Protein AF-A0A957FPL7-F1 (afdb_monomer)

Secondary structure (DSSP, 8-state):
-----PPPEEEEEEES-SHHHHHHHHHHHHS-PPPPEEEEE-SS--HHHHHHHHHHHTS---HHHHHGGG-GGGGEEEEEGGGSS-HHHHTSTTTTT--SSSPPPEEEEEEEESS-GGGSHHHHT-EEEEEEESS--EE---HHHHHHHHHHHHSS-HHHHHHHHHHHHHHHHHHH--TT--S-SHHHHHHHHHHHHHHHTSS-TT-TTSPEE-TTS-EE-HHHHHHHHHHHHHHHHHHHHHHHHTT-HHHHHHHHHHHHHHHHHH--EEEE--SEESSS--S-EEEEEGGGTEEEEEPPPEESEEEEEEEEE-TTS-EEEEEEESGGGPEEPHHHHHHHHHHH-HHHHHHHHHT---EEETTTTEEEEE---S-BHHHHHHH-GGG--HHHHHHHHHHHHHHHHTTEEE----GGGEEEETTTTEEEE--GGGEEEPPGGG-SHHHHHHHHHHGGGGGGGG--HHHHHHHHHHHHHHHH-HHHHHHHHHHHHHHHHHH-

pLDDT: mean 85.8, std 11.13, range [28.89, 97.56]

Mean predicted aligned error: 7.13 Å

Structure (mmCIF, N/CA/C/O backbone):
data_AF-A0A957FPL7-F1
#
_entry.id   AF-A0A957FPL7-F1
#
loop_
_atom_site.group_PDB
_atom_site.id
_atom_site.type_symbol
_atom_site.label_atom_id
_atom_site.label_alt_id
_atom_site.label_comp_id
_atom_site.label_asym_id
_atom_site.label_entity_id
_atom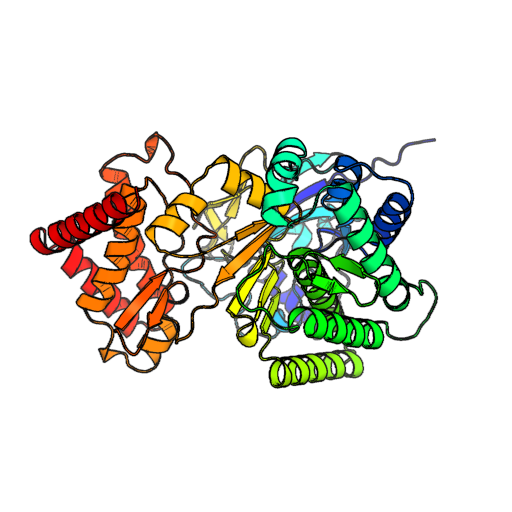_site.label_seq_id
_atom_site.pdbx_PDB_ins_code
_atom_site.Cartn_x
_atom_site.Cartn_y
_atom_site.Cartn_z
_atom_site.occupancy
_atom_site.B_iso_or_equiv
_atom_site.auth_seq_id
_atom_site.auth_comp_id
_atom_site.auth_asym_id
_atom_site.auth_atom_id
_atom_site.pdbx_PDB_model_num
ATOM 1 N N . MET A 1 1 ? 39.848 12.085 -16.206 1.00 37.34 1 MET A N 1
ATOM 2 C CA . MET A 1 1 ? 38.378 11.979 -16.293 1.00 37.34 1 MET A CA 1
ATOM 3 C C . MET A 1 1 ? 37.803 12.697 -15.090 1.00 37.34 1 MET A C 1
ATOM 5 O O . MET A 1 1 ? 37.894 12.191 -13.982 1.00 37.34 1 MET A O 1
ATOM 9 N N . THR A 1 2 ? 37.346 13.928 -15.290 1.00 28.89 2 THR A N 1
ATOM 10 C CA . THR A 1 2 ? 36.642 14.722 -14.283 1.00 28.89 2 THR A CA 1
ATOM 11 C C . THR A 1 2 ? 35.302 14.053 -14.007 1.00 28.89 2 THR A C 1
ATOM 13 O O . THR A 1 2 ? 34.451 13.980 -14.888 1.00 28.89 2 THR A O 1
ATOM 16 N N . THR A 1 3 ? 35.131 13.511 -12.804 1.00 35.00 3 THR A N 1
ATOM 17 C CA . THR A 1 3 ? 33.829 13.072 -12.307 1.00 35.00 3 THR A CA 1
ATOM 18 C C . THR A 1 3 ? 32.932 14.302 -12.256 1.00 35.00 3 THR A C 1
ATOM 20 O O . THR A 1 3 ? 33.097 15.159 -11.389 1.00 35.00 3 THR A O 1
ATOM 23 N N . THR A 1 4 ? 32.015 14.437 -13.211 1.00 43.34 4 THR A N 1
ATOM 24 C CA . THR A 1 4 ? 30.835 15.273 -13.019 1.00 43.34 4 THR A CA 1
ATOM 25 C C . THR A 1 4 ? 30.193 14.790 -11.723 1.00 43.34 4 THR A C 1
ATOM 27 O O . THR A 1 4 ? 29.771 13.638 -11.635 1.00 43.34 4 THR A O 1
ATOM 30 N N . ASN A 1 5 ? 30.226 15.619 -10.677 1.00 52.97 5 ASN A N 1
ATOM 31 C CA . ASN A 1 5 ? 29.555 15.314 -9.419 1.00 52.97 5 ASN A CA 1
ATOM 32 C C . ASN A 1 5 ? 28.071 15.158 -9.746 1.00 52.97 5 ASN A C 1
ATOM 34 O O . ASN A 1 5 ? 27.379 16.154 -9.948 1.00 52.97 5 ASN A O 1
ATOM 38 N N . ALA A 1 6 ? 27.607 13.916 -9.882 1.00 67.88 6 ALA A N 1
ATOM 39 C CA . ALA A 1 6 ? 26.196 13.637 -10.069 1.00 67.88 6 ALA A CA 1
ATOM 40 C C . ALA A 1 6 ? 25.432 14.300 -8.918 1.00 67.88 6 ALA A C 1
ATOM 42 O O . ALA A 1 6 ? 25.853 14.186 -7.761 1.00 67.88 6 ALA A O 1
ATOM 43 N N . SER A 1 7 ? 24.344 15.009 -9.234 1.00 82.69 7 SER A N 1
ATOM 44 C CA . SER A 1 7 ? 23.484 15.621 -8.220 1.00 82.69 7 SER A CA 1
ATOM 45 C C . SER A 1 7 ? 23.134 14.583 -7.151 1.00 82.69 7 SER A C 1
ATOM 47 O O . SER A 1 7 ? 22.846 13.433 -7.501 1.00 82.69 7 SER A O 1
ATOM 49 N N . PRO A 1 8 ? 23.172 14.931 -5.857 1.00 92.50 8 PRO A N 1
ATOM 50 C CA . PRO A 1 8 ? 22.915 13.957 -4.810 1.00 92.50 8 PRO A CA 1
ATOM 51 C C . PRO A 1 8 ? 21.442 13.531 -4.805 1.00 92.50 8 PRO A C 1
ATOM 53 O O . PRO A 1 8 ? 20.557 14.306 -5.171 1.00 92.50 8 PRO A O 1
ATOM 56 N N . PHE A 1 9 ? 21.171 12.316 -4.328 1.00 94.50 9 PHE A N 1
ATOM 57 C CA . PHE A 1 9 ? 19.812 11.917 -3.968 1.00 94.50 9 PHE A CA 1
ATOM 58 C C . PHE A 1 9 ? 19.376 12.623 -2.685 1.00 94.50 9 PHE A C 1
ATOM 60 O O . PHE A 1 9 ? 20.153 12.758 -1.731 1.00 94.50 9 PHE A O 1
ATOM 67 N N . GLN A 1 10 ? 18.120 13.053 -2.663 1.00 94.00 10 GLN A N 1
ATOM 68 C CA . GLN A 1 10 ? 17.546 13.864 -1.600 1.00 94.00 10 GLN A CA 1
ATOM 69 C C . GLN A 1 10 ? 16.156 13.365 -1.218 1.00 94.00 10 GLN A C 1
ATOM 71 O O . GLN A 1 10 ? 15.392 12.918 -2.070 1.00 94.00 10 GLN A O 1
ATOM 76 N N . VAL A 1 11 ? 15.813 13.484 0.063 1.00 92.94 11 VAL A N 1
ATOM 77 C CA . VAL A 1 11 ? 14.431 13.374 0.532 1.00 92.94 11 VAL A CA 1
ATOM 78 C C . VAL A 1 11 ? 13.775 14.739 0.374 1.00 92.94 11 VAL A C 1
ATOM 80 O O . VAL A 1 11 ? 14.223 15.719 0.975 1.00 92.94 11 VAL A O 1
ATOM 83 N N . LEU A 1 12 ? 12.732 14.793 -0.445 1.00 91.69 12 LEU A N 1
ATOM 84 C CA . LEU A 1 12 ? 12.039 16.006 -0.856 1.00 91.69 12 LEU A CA 1
ATOM 85 C C . LEU A 1 12 ? 10.629 16.024 -0.267 1.00 91.69 12 LEU A C 1
ATOM 87 O O . LEU A 1 12 ? 9.932 15.008 -0.286 1.00 91.69 12 LEU A O 1
ATOM 91 N N . ALA A 1 13 ? 10.204 17.194 0.200 1.00 90.06 13 ALA A N 1
ATOM 92 C CA . ALA A 1 13 ? 8.829 17.483 0.583 1.00 90.06 13 ALA A CA 1
ATOM 93 C C . ALA A 1 13 ? 8.363 18.761 -0.132 1.00 90.06 13 ALA A C 1
ATOM 95 O O . ALA A 1 13 ? 8.971 19.818 0.041 1.00 90.06 13 ALA A O 1
ATOM 96 N N . MET A 1 14 ? 7.310 18.665 -0.948 1.00 89.31 14 MET A N 1
ATOM 97 C CA . MET A 1 14 ? 6.801 19.763 -1.783 1.00 89.31 14 MET A CA 1
ATOM 98 C C . MET A 1 14 ? 5.316 20.006 -1.483 1.00 89.31 14 MET A C 1
ATOM 100 O O . MET A 1 14 ? 4.508 19.104 -1.724 1.00 89.31 14 MET A O 1
ATOM 104 N N . PRO A 1 15 ? 4.925 21.179 -0.957 1.00 88.06 15 PRO A N 1
ATOM 105 C CA . PRO A 1 15 ? 3.523 21.495 -0.695 1.00 88.06 15 PRO A CA 1
ATOM 106 C C . PRO A 1 15 ? 2.775 21.667 -2.019 1.00 88.06 15 PRO A C 1
ATOM 108 O O . PRO A 1 15 ? 3.131 22.511 -2.839 1.00 88.06 15 PRO A O 1
ATOM 111 N N . LEU A 1 16 ? 1.738 20.854 -2.228 1.00 87.19 16 LEU A N 1
ATOM 112 C CA . LEU A 1 16 ? 0.946 20.840 -3.464 1.00 87.19 16 LEU A CA 1
ATOM 113 C C . LEU A 1 16 ? -0.260 21.788 -3.403 1.00 87.19 16 LEU A C 1
ATOM 115 O O . LEU A 1 16 ? -0.902 22.038 -4.414 1.00 87.19 16 LEU A O 1
ATOM 119 N N . ASN A 1 17 ? -0.561 22.312 -2.217 1.00 85.00 17 ASN A N 1
ATOM 120 C CA 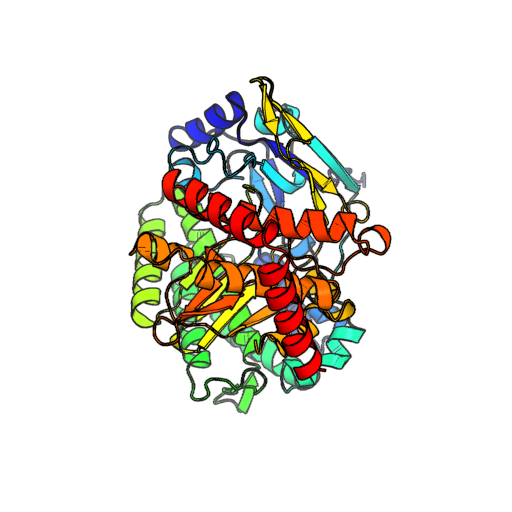. ASN A 1 17 ? -1.699 23.182 -1.922 1.00 85.00 17 ASN A CA 1
ATOM 121 C C . ASN A 1 17 ? -1.352 24.683 -1.927 1.00 85.00 17 ASN A C 1
ATOM 123 O O . ASN A 1 17 ? -2.181 25.506 -1.534 1.00 85.00 17 ASN A O 1
ATOM 127 N N . ARG A 1 18 ? -0.126 25.065 -2.313 1.00 87.12 18 ARG A N 1
ATOM 128 C CA . ARG A 1 18 ? 0.237 26.484 -2.467 1.00 87.12 18 ARG A CA 1
ATOM 129 C C . ARG A 1 18 ? -0.529 27.076 -3.651 1.00 87.12 18 ARG A C 1
ATOM 131 O O . ARG A 1 18 ? -0.544 26.419 -4.685 1.00 87.12 18 ARG A O 1
ATOM 138 N N . PRO A 1 19 ? -1.103 28.291 -3.558 1.00 88.56 19 PRO A N 1
ATOM 139 C CA . PRO A 1 19 ? -1.875 28.870 -4.660 1.00 88.56 19 PRO A CA 1
ATOM 140 C C . PRO A 1 19 ? -1.133 28.873 -6.003 1.00 88.56 19 PRO A C 1
ATOM 142 O O . PRO A 1 19 ? -1.663 28.399 -6.996 1.00 88.56 19 PRO A O 1
ATOM 145 N N . ASP A 1 20 ? 0.133 29.286 -6.017 1.00 90.00 20 ASP A N 1
ATOM 146 C CA . ASP A 1 20 ? 0.966 29.323 -7.223 1.00 90.00 20 ASP A CA 1
ATOM 147 C C . ASP A 1 20 ? 1.377 27.929 -7.738 1.00 90.00 20 ASP A C 1
ATOM 149 O O . ASP A 1 20 ? 1.567 27.739 -8.939 1.00 90.00 20 ASP A O 1
ATOM 153 N N . VAL A 1 21 ? 1.483 26.934 -6.852 1.00 90.81 21 VAL A N 1
ATOM 154 C CA . VAL A 1 21 ? 1.658 25.524 -7.237 1.00 90.81 21 VAL A CA 1
ATOM 155 C C . VAL A 1 21 ? 0.373 24.955 -7.833 1.00 90.81 21 VAL A C 1
ATOM 157 O O . VAL A 1 21 ? 0.425 24.277 -8.855 1.00 90.81 21 VAL A O 1
ATOM 160 N N . VAL A 1 22 ? -0.774 25.234 -7.214 1.00 89.81 22 VAL A N 1
ATOM 161 C CA . VAL A 1 22 ? -2.101 24.824 -7.689 1.00 89.81 22 VAL A CA 1
ATOM 162 C C . VAL A 1 22 ? -2.350 25.401 -9.081 1.00 89.81 22 VAL A C 1
ATOM 164 O O . VAL A 1 22 ? -2.718 24.653 -9.987 1.00 89.81 22 VAL A O 1
ATOM 167 N N . ASP A 1 23 ? -2.058 26.688 -9.277 1.00 89.38 23 ASP A N 1
ATOM 168 C CA . ASP A 1 23 ? -2.158 27.362 -10.572 1.00 89.38 23 ASP A CA 1
ATOM 169 C C . ASP A 1 23 ? -1.264 26.691 -11.624 1.00 89.38 23 ASP A C 1
ATOM 171 O O . ASP A 1 23 ? -1.744 26.355 -12.706 1.00 89.38 23 ASP A O 1
ATOM 175 N N . LEU A 1 24 ? 0.007 26.411 -11.298 1.00 90.12 24 LEU A N 1
ATOM 176 C CA . LEU A 1 24 ? 0.932 25.703 -12.193 1.00 90.12 24 LEU A CA 1
ATOM 177 C C . LEU A 1 24 ? 0.406 24.309 -12.581 1.00 90.12 24 LEU A C 1
ATOM 179 O O . LEU A 1 24 ? 0.408 23.943 -13.760 1.00 90.12 24 LEU A O 1
ATOM 183 N N . LEU A 1 25 ? -0.035 23.520 -11.597 1.00 89.00 25 LEU A N 1
ATOM 184 C CA . LEU A 1 25 ? -0.503 22.150 -11.812 1.00 89.00 25 LEU A CA 1
ATOM 185 C C . LEU A 1 25 ? -1.819 22.114 -12.604 1.00 89.00 25 LEU A C 1
ATOM 187 O O . LEU A 1 25 ? -1.977 21.262 -13.476 1.00 89.00 25 LEU A O 1
ATOM 191 N N . HIS A 1 26 ? -2.752 23.039 -12.372 1.00 88.38 26 HIS A N 1
ATOM 192 C CA . HIS A 1 26 ? -3.966 23.127 -13.189 1.00 88.38 26 HIS A CA 1
ATOM 193 C C . HIS A 1 26 ? -3.694 23.700 -14.581 1.00 88.38 26 HIS A C 1
ATOM 195 O O . HIS A 1 26 ? -4.299 23.232 -15.549 1.00 88.38 26 HIS A O 1
ATOM 201 N N . GLN A 1 27 ? -2.758 24.645 -14.723 1.00 86.31 27 GLN A N 1
ATOM 202 C CA . GLN A 1 27 ? -2.349 25.147 -16.033 1.00 86.31 27 GLN A CA 1
ATOM 203 C C . GLN A 1 27 ? -1.867 23.996 -16.924 1.00 86.31 27 GLN A C 1
ATOM 205 O O . GLN A 1 27 ? -2.314 23.917 -18.068 1.00 86.31 27 GLN A O 1
ATOM 210 N N . GLN A 1 28 ? -1.086 23.050 -16.380 1.00 83.50 28 GLN A N 1
ATOM 211 C CA . GLN A 1 28 ? -0.605 21.850 -17.083 1.00 83.50 28 GLN A CA 1
ATOM 212 C C . GLN A 1 28 ? -1.720 21.040 -17.765 1.00 83.50 28 GLN A C 1
ATOM 214 O O . GLN A 1 28 ? -1.480 20.417 -18.800 1.00 83.50 28 GLN A O 1
ATOM 219 N N . LEU A 1 29 ? -2.941 21.040 -17.214 1.00 83.00 29 LEU A N 1
ATOM 220 C CA . LEU A 1 29 ? -4.077 20.317 -17.797 1.00 83.00 29 LEU A CA 1
ATOM 221 C C . LEU A 1 29 ? -4.577 20.934 -19.105 1.00 83.00 29 LEU A C 1
ATOM 223 O O . LEU A 1 29 ? -5.124 20.219 -19.942 1.00 83.00 29 LEU A O 1
ATOM 227 N N . SER A 1 30 ? -4.418 22.249 -19.259 1.00 82.69 30 SER A N 1
ATOM 228 C CA . SER A 1 30 ? -4.893 23.009 -20.422 1.00 82.69 30 SER A CA 1
ATOM 229 C C . SER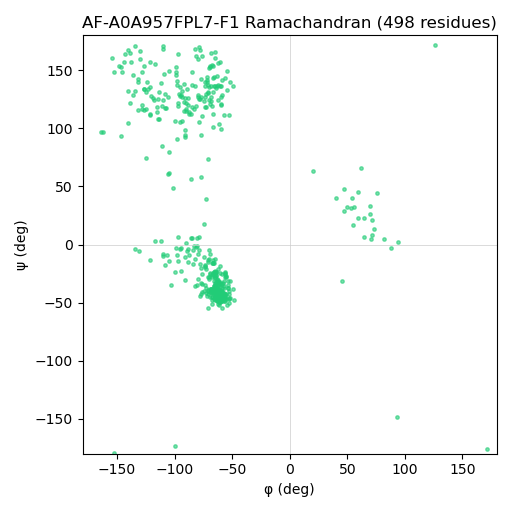 A 1 30 ? -3.763 23.363 -21.391 1.00 82.69 30 SER A C 1
ATOM 231 O O . SER A 1 30 ? -3.960 23.368 -22.603 1.00 82.69 30 SER A O 1
ATOM 233 N N . GLN A 1 31 ? -2.573 23.630 -20.859 1.00 82.19 31 GLN A N 1
ATOM 234 C CA . GLN A 1 31 ? -1.376 24.026 -21.583 1.00 82.19 31 GLN A CA 1
ATOM 235 C C . GLN A 1 31 ? -0.179 23.314 -20.947 1.00 82.19 31 GLN A C 1
ATOM 237 O O . GLN A 1 31 ? 0.257 23.725 -19.871 1.00 82.19 31 GLN A O 1
ATOM 242 N N . PRO A 1 32 ? 0.364 22.261 -21.582 1.00 78.00 32 PRO A N 1
ATOM 243 C CA . PRO A 1 32 ? 1.540 21.579 -21.065 1.00 78.00 32 PRO A CA 1
ATOM 244 C C . PRO A 1 32 ? 2.717 22.554 -20.904 1.00 78.00 32 PRO A C 1
ATOM 246 O O . PRO A 1 32 ? 3.273 23.048 -21.884 1.00 78.00 32 PRO A O 1
ATOM 249 N N . THR A 1 33 ? 3.097 22.836 -19.662 1.00 74.81 33 THR A N 1
ATOM 250 C CA . THR A 1 33 ? 4.290 23.578 -19.274 1.00 74.81 33 THR A CA 1
ATOM 251 C C . THR A 1 33 ? 5.406 22.604 -18.890 1.00 74.81 33 THR A C 1
ATOM 253 O O . THR A 1 33 ? 5.202 21.548 -18.277 1.00 74.81 33 THR A O 1
ATOM 256 N N . ALA A 1 34 ? 6.633 22.934 -19.292 1.00 79.06 34 ALA A N 1
ATOM 257 C CA . ALA A 1 34 ? 7.794 22.152 -18.896 1.00 79.06 34 ALA A CA 1
ATOM 258 C C . ALA A 1 34 ? 8.092 22.409 -17.412 1.00 79.06 34 ALA A C 1
ATOM 260 O O . ALA A 1 34 ? 8.376 23.540 -17.024 1.00 79.06 34 ALA A O 1
ATOM 261 N N . GLY A 1 35 ? 8.027 21.363 -16.588 1.00 86.69 35 GLY A N 1
ATOM 262 C CA . GLY A 1 35 ? 8.564 21.396 -15.228 1.00 86.69 35 GLY A CA 1
ATOM 263 C C . GLY A 1 35 ? 10.073 21.134 -15.208 1.00 86.69 35 GLY A C 1
ATOM 264 O O . GLY A 1 35 ? 10.645 20.659 -16.194 1.00 86.69 35 GLY A O 1
ATOM 265 N N . THR A 1 36 ? 10.728 21.376 -14.073 1.00 92.19 36 THR A N 1
ATOM 266 C CA . THR A 1 36 ? 12.129 20.985 -13.864 1.00 92.19 36 THR A CA 1
ATOM 267 C C . THR A 1 36 ? 12.248 19.468 -13.869 1.00 92.19 36 THR A C 1
ATOM 269 O O . THR A 1 36 ? 11.433 18.758 -13.277 1.00 92.19 36 THR A O 1
ATOM 272 N N . SER A 1 37 ? 13.273 18.965 -14.553 1.00 93.31 37 SER A N 1
ATOM 273 C CA . SER A 1 37 ? 13.555 17.533 -14.638 1.00 93.31 37 SER A CA 1
ATOM 274 C C . SER A 1 37 ? 14.135 16.988 -13.332 1.00 93.31 37 SER A C 1
ATOM 276 O O . SER A 1 37 ? 15.053 17.571 -12.745 1.00 93.31 37 SER A O 1
ATOM 278 N N . LEU A 1 38 ? 13.643 15.824 -12.915 1.00 92.88 38 LEU A N 1
ATOM 279 C CA . LEU A 1 38 ? 14.126 15.086 -11.754 1.00 92.88 38 LEU A CA 1
ATOM 280 C C . LEU A 1 38 ? 13.978 13.575 -11.963 1.00 92.88 38 LEU A C 1
ATOM 282 O O . LEU A 1 38 ? 13.094 13.125 -12.686 1.00 92.88 38 LEU A O 1
ATOM 286 N N . ASN A 1 39 ? 14.818 12.788 -11.298 1.00 93.56 39 ASN A N 1
ATOM 287 C CA . ASN A 1 39 ? 14.568 11.359 -11.114 1.00 93.56 39 ASN A CA 1
ATOM 288 C C . ASN A 1 39 ? 13.807 11.145 -9.806 1.00 93.56 39 ASN A C 1
ATOM 290 O O . ASN A 1 39 ? 14.171 11.744 -8.794 1.00 93.56 39 ASN A O 1
ATOM 294 N N . ILE A 1 40 ? 12.806 10.266 -9.805 1.00 91.81 40 ILE A N 1
ATOM 295 C CA . ILE A 1 40 ? 12.069 9.839 -8.605 1.00 91.81 40 ILE A CA 1
ATOM 296 C C . ILE A 1 40 ? 11.999 8.314 -8.526 1.00 91.81 40 ILE A C 1
ATOM 298 O O . ILE A 1 40 ? 12.269 7.619 -9.503 1.00 91.81 40 ILE A O 1
ATOM 302 N N . LEU A 1 41 ? 11.617 7.784 -7.365 1.00 90.06 41 LEU A N 1
ATOM 303 C CA . LEU A 1 41 ? 11.358 6.353 -7.198 1.00 90.06 41 LEU A CA 1
ATOM 304 C C . LEU A 1 41 ? 9.953 5.984 -7.685 1.00 90.06 41 LEU A C 1
ATOM 306 O O . LEU A 1 41 ? 8.970 6.439 -7.105 1.00 90.06 41 LEU A O 1
ATOM 310 N N . ALA A 1 42 ? 9.861 5.108 -8.681 1.00 87.38 42 ALA A N 1
ATOM 311 C CA . ALA A 1 42 ? 8.617 4.457 -9.071 1.00 87.38 42 ALA A CA 1
ATOM 312 C C . ALA A 1 42 ? 8.233 3.331 -8.094 1.00 87.38 42 ALA A C 1
ATOM 314 O O . ALA A 1 42 ? 9.070 2.765 -7.384 1.00 87.38 42 ALA A O 1
ATOM 315 N N . GLN A 1 43 ? 6.964 2.919 -8.121 1.00 85.00 43 GLN A N 1
ATOM 316 C CA . GLN A 1 43 ? 6.481 1.808 -7.287 1.00 85.00 43 GLN A CA 1
ATOM 317 C C . GLN A 1 43 ? 7.146 0.463 -7.602 1.00 85.00 43 GLN A C 1
ATOM 319 O O . GLN A 1 43 ? 7.290 -0.381 -6.722 1.00 85.00 43 GLN A O 1
ATOM 324 N N . ARG A 1 44 ? 7.565 0.248 -8.853 1.00 87.94 44 ARG A N 1
ATOM 325 C CA . ARG A 1 44 ? 8.161 -1.011 -9.315 1.00 87.94 44 ARG A CA 1
ATOM 326 C C . ARG A 1 44 ? 9.509 -0.768 -9.990 1.00 87.94 44 ARG A C 1
ATOM 328 O O . ARG A 1 44 ? 9.695 0.298 -10.578 1.00 87.94 44 ARG A O 1
ATOM 335 N N . PRO A 1 45 ? 10.411 -1.768 -9.990 1.00 89.19 45 PRO A N 1
ATOM 336 C CA . PRO A 1 45 ? 11.654 -1.670 -10.734 1.00 89.19 45 PRO A CA 1
ATOM 337 C C . PRO A 1 45 ? 11.399 -1.385 -12.218 1.00 89.19 45 PRO A C 1
ATOM 339 O O . PRO A 1 45 ? 10.464 -1.928 -12.828 1.00 89.19 45 PRO A O 1
ATOM 342 N N . THR A 1 46 ? 12.262 -0.571 -12.818 1.00 87.12 46 THR A N 1
ATOM 343 C CA . THR A 1 46 ? 12.189 -0.229 -14.239 1.00 87.12 46 THR A CA 1
ATOM 344 C C . THR A 1 46 ? 12.312 -1.475 -15.115 1.00 87.12 46 THR A C 1
ATOM 346 O O . THR A 1 46 ? 12.864 -2.506 -14.725 1.00 87.12 46 THR A O 1
ATOM 349 N N . ALA A 1 47 ? 11.810 -1.398 -16.352 1.00 82.50 47 ALA A N 1
ATOM 350 C CA . ALA A 1 47 ? 11.972 -2.498 -17.309 1.00 82.50 47 ALA A CA 1
ATOM 351 C C . ALA A 1 47 ? 13.452 -2.795 -17.617 1.00 82.50 47 ALA A C 1
ATOM 353 O O . ALA A 1 47 ? 13.808 -3.941 -17.877 1.00 82.50 47 ALA A O 1
ATOM 354 N N . ALA A 1 48 ? 14.319 -1.777 -17.592 1.00 84.88 48 ALA A N 1
ATOM 355 C CA . ALA A 1 48 ? 15.757 -1.954 -17.772 1.00 84.88 48 ALA A CA 1
ATOM 356 C C . ALA A 1 48 ? 16.379 -2.710 -16.591 1.00 84.88 48 ALA A C 1
ATOM 358 O O . ALA A 1 48 ? 17.013 -3.739 -16.811 1.00 84.88 48 ALA A O 1
ATOM 359 N N . ALA A 1 49 ? 16.112 -2.268 -15.358 1.00 89.00 49 ALA A N 1
ATOM 360 C CA . ALA A 1 49 ? 16.612 -2.935 -14.160 1.00 89.00 49 ALA A CA 1
ATOM 361 C C . ALA A 1 49 ? 16.102 -4.378 -14.046 1.00 89.00 49 ALA A C 1
ATOM 363 O O . ALA A 1 49 ?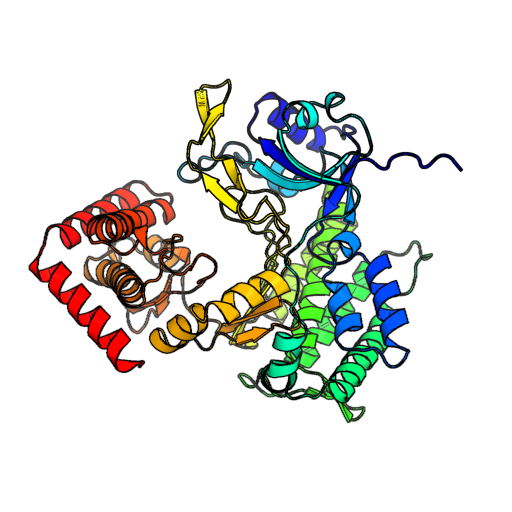 16.890 -5.287 -13.812 1.00 89.00 49 ALA A O 1
ATOM 364 N N . ARG A 1 50 ? 14.809 -4.625 -14.317 1.00 85.88 50 ARG A N 1
ATOM 365 C CA . ARG A 1 50 ? 14.257 -5.991 -14.339 1.00 85.88 50 ARG A CA 1
ATOM 366 C C . ARG A 1 50 ? 14.940 -6.884 -15.370 1.00 85.88 50 ARG A C 1
ATOM 368 O O . ARG A 1 50 ? 15.190 -8.042 -15.069 1.00 85.88 50 ARG A O 1
ATOM 375 N N . ARG A 1 51 ? 15.222 -6.385 -16.578 1.00 84.19 51 ARG A N 1
ATOM 376 C CA . ARG A 1 51 ? 15.925 -7.174 -17.605 1.00 84.19 51 ARG A CA 1
ATOM 377 C C . ARG A 1 51 ? 17.343 -7.527 -17.172 1.00 84.19 51 ARG A C 1
ATOM 379 O O . ARG A 1 51 ? 17.745 -8.667 -17.363 1.00 84.19 51 ARG A O 1
ATOM 386 N N . HIS A 1 52 ? 18.065 -6.573 -16.590 1.00 85.69 52 HIS A N 1
ATOM 387 C CA . HIS A 1 52 ? 19.408 -6.818 -16.072 1.00 85.69 52 HIS A CA 1
ATOM 388 C C . HIS A 1 52 ? 19.386 -7.856 -14.946 1.00 85.69 52 HIS A C 1
ATOM 390 O O . HIS A 1 52 ? 20.044 -8.883 -15.052 1.00 85.69 52 HIS A O 1
ATOM 396 N N . TRP A 1 53 ? 18.516 -7.656 -13.955 1.00 88.56 53 TRP A N 1
ATOM 397 C CA . TRP A 1 53 ? 18.319 -8.604 -12.865 1.00 88.56 53 TRP A CA 1
ATOM 398 C C . TRP A 1 53 ? 17.952 -10.009 -13.367 1.00 88.56 53 TRP A C 1
ATOM 400 O O . TRP A 1 53 ? 18.530 -10.993 -12.924 1.00 88.56 53 TRP A O 1
ATOM 410 N N . LEU A 1 54 ? 17.035 -10.126 -14.336 1.00 84.81 54 LEU A N 1
ATOM 411 C CA . LEU A 1 54 ? 16.687 -11.414 -14.943 1.00 84.81 54 LEU A CA 1
ATOM 412 C C . LEU A 1 54 ? 17.878 -12.079 -15.637 1.00 84.81 54 LEU A C 1
ATOM 414 O O . LEU A 1 54 ? 18.055 -13.284 -15.477 1.00 84.81 54 LEU A O 1
ATOM 418 N N . ALA A 1 55 ? 18.686 -11.313 -16.379 1.00 84.00 55 ALA A N 1
ATOM 419 C CA . ALA A 1 55 ? 19.899 -11.818 -17.020 1.00 84.00 55 ALA A CA 1
ATOM 420 C C . ALA A 1 55 ? 20.842 -12.449 -15.983 1.00 84.00 55 ALA A C 1
ATOM 422 O O . ALA A 1 55 ? 21.312 -13.571 -16.179 1.00 84.00 55 ALA A O 1
ATOM 423 N N . ASP A 1 56 ? 21.012 -11.792 -14.834 1.00 83.44 56 ASP A N 1
ATOM 424 C CA . ASP A 1 56 ? 21.815 -12.309 -13.725 1.00 83.44 56 ASP A CA 1
ATOM 425 C C . ASP A 1 56 ? 21.203 -13.581 -13.110 1.00 83.44 56 ASP A C 1
ATOM 427 O O . ASP A 1 56 ? 21.923 -14.487 -12.684 1.00 83.44 56 ASP A O 1
ATOM 431 N N . MET A 1 57 ? 19.870 -13.717 -13.122 1.00 83.38 57 MET A N 1
ATOM 432 C CA . MET A 1 57 ? 19.188 -14.903 -12.591 1.00 83.38 57 MET A CA 1
ATOM 433 C C . MET A 1 57 ? 19.375 -16.172 -13.447 1.00 83.38 57 MET A C 1
ATOM 435 O O . MET A 1 57 ? 19.141 -17.286 -12.957 1.00 83.38 57 MET A O 1
ATOM 439 N N . HIS A 1 58 ? 19.833 -16.072 -14.701 1.00 75.94 58 HIS A N 1
ATOM 440 C CA . HIS A 1 58 ? 20.088 -17.245 -15.553 1.00 75.94 58 HIS A CA 1
ATOM 441 C C . HIS A 1 58 ? 21.358 -18.028 -15.156 1.00 75.94 58 HIS A C 1
ATOM 443 O O . HIS A 1 58 ? 21.456 -19.222 -15.453 1.00 75.94 58 HIS A O 1
ATOM 449 N N . HIS A 1 59 ? 22.279 -17.433 -14.388 1.00 74.12 59 HIS A N 1
ATOM 450 C CA . HIS A 1 59 ? 23.571 -18.031 -14.019 1.00 74.12 59 HIS A CA 1
ATOM 451 C C . HIS A 1 59 ? 23.643 -18.381 -12.523 1.00 74.12 59 HIS A C 1
ATOM 453 O O . HIS A 1 59 ? 24.128 -17.582 -11.738 1.00 74.12 59 HIS A O 1
ATOM 459 N N . THR A 1 60 ? 23.142 -19.567 -12.133 1.00 80.88 60 THR A N 1
ATOM 460 C CA . THR A 1 60 ? 23.074 -20.089 -10.732 1.00 80.88 60 THR A CA 1
ATOM 461 C C . THR A 1 60 ? 23.168 -19.015 -9.625 1.00 80.88 60 THR A C 1
ATOM 463 O O . THR A 1 60 ? 24.136 -19.014 -8.864 1.00 80.88 60 THR A O 1
ATOM 466 N N . PRO A 1 61 ? 22.200 -18.082 -9.541 1.00 87.75 61 PRO A N 1
ATOM 467 C CA . PRO A 1 61 ? 22.275 -16.958 -8.620 1.00 87.75 61 PRO A CA 1
ATOM 468 C C . PRO A 1 61 ? 22.130 -17.392 -7.158 1.00 87.75 61 PRO A C 1
ATOM 470 O O . PRO A 1 61 ? 21.477 -18.391 -6.831 1.00 87.75 61 PRO A O 1
ATOM 473 N N . THR A 1 62 ? 22.701 -16.591 -6.265 1.00 91.44 62 THR A N 1
ATOM 474 C CA . THR A 1 62 ? 22.474 -16.667 -4.821 1.00 91.44 62 THR A CA 1
ATOM 475 C C . THR A 1 62 ? 21.178 -15.956 -4.427 1.00 91.44 62 THR A C 1
ATOM 477 O O . THR A 1 62 ? 20.657 -15.118 -5.168 1.00 91.44 62 THR A O 1
ATOM 480 N N . LEU A 1 63 ? 20.669 -16.254 -3.226 1.00 91.94 63 LEU A N 1
ATOM 481 C CA . LEU A 1 63 ? 19.530 -15.529 -2.658 1.00 91.94 63 LEU A CA 1
ATOM 482 C C . LEU A 1 63 ? 19.841 -14.029 -2.523 1.00 91.94 63 LEU A C 1
ATOM 484 O O . LEU A 1 63 ? 19.014 -13.196 -2.885 1.00 91.94 63 LEU A O 1
ATOM 488 N N . SER A 1 64 ? 21.057 -13.679 -2.095 1.00 91.44 64 SER A N 1
ATOM 489 C CA . SER A 1 64 ? 21.542 -12.294 -2.063 1.00 91.44 64 SER A CA 1
ATOM 490 C C . SER A 1 64 ? 21.385 -11.576 -3.410 1.00 91.44 64 SER A C 1
ATOM 492 O O . SER A 1 64 ? 20.844 -10.474 -3.473 1.00 91.44 64 SER A O 1
ATOM 494 N N . GLN A 1 65 ? 21.783 -12.226 -4.513 1.00 91.38 65 GLN A N 1
ATOM 495 C CA . GLN A 1 65 ? 21.636 -11.665 -5.860 1.00 91.38 65 GLN A CA 1
ATOM 496 C C . GLN A 1 65 ? 20.166 -11.488 -6.251 1.00 91.38 65 GLN A C 1
ATOM 498 O O . GLN A 1 65 ? 19.815 -10.475 -6.852 1.00 91.38 65 GLN A O 1
ATOM 503 N N . PHE A 1 66 ? 19.287 -12.419 -5.880 1.00 91.00 66 PHE A N 1
ATOM 504 C CA . PHE A 1 66 ? 17.849 -12.271 -6.112 1.00 91.00 66 PHE A CA 1
ATOM 505 C C . PHE A 1 66 ? 17.280 -11.040 -5.408 1.00 91.00 66 PHE A C 1
ATOM 507 O O . PHE A 1 66 ? 16.556 -10.260 -6.025 1.00 91.00 66 PHE A O 1
ATOM 514 N N . LEU A 1 67 ? 17.660 -10.829 -4.149 1.00 92.69 67 LEU A N 1
ATOM 515 C CA . LEU A 1 67 ? 17.159 -9.736 -3.318 1.00 92.69 67 LEU A CA 1
ATOM 516 C C . LEU A 1 67 ? 17.579 -8.340 -3.808 1.00 92.69 67 LEU A C 1
ATOM 518 O O . LEU A 1 67 ? 16.935 -7.357 -3.444 1.00 92.69 67 LEU A O 1
ATOM 522 N N . THR A 1 68 ? 18.574 -8.239 -4.697 1.00 92.06 68 THR A N 1
ATOM 523 C CA . THR A 1 68 ? 18.966 -6.962 -5.325 1.00 92.06 68 THR A CA 1
ATOM 524 C C . THR A 1 68 ? 17.843 -6.310 -6.131 1.00 92.06 68 THR A C 1
ATOM 526 O O . THR A 1 68 ? 17.884 -5.104 -6.359 1.00 92.06 68 THR A O 1
ATOM 529 N N . ILE A 1 69 ? 16.797 -7.050 -6.524 1.00 88.31 69 ILE A N 1
ATOM 530 C CA . ILE A 1 69 ? 15.628 -6.465 -7.197 1.00 88.31 69 ILE A CA 1
ATOM 531 C C . ILE A 1 69 ? 14.938 -5.381 -6.360 1.00 88.31 69 ILE A C 1
ATOM 533 O O . ILE A 1 69 ? 14.320 -4.484 -6.927 1.00 88.31 69 ILE A O 1
ATOM 537 N N . HIS A 1 70 ? 15.082 -5.448 -5.033 1.00 89.44 70 HIS A N 1
ATOM 538 C CA . HIS A 1 70 ? 14.543 -4.474 -4.084 1.00 89.44 70 HIS A CA 1
ATOM 539 C C . HIS A 1 70 ? 15.434 -3.239 -3.908 1.00 89.44 70 HIS A C 1
ATOM 541 O O . HIS A 1 70 ? 15.078 -2.350 -3.134 1.00 89.44 70 HIS A O 1
ATOM 547 N N . ASP A 1 71 ? 16.587 -3.165 -4.587 1.00 93.12 71 ASP A N 1
ATOM 548 C CA . ASP A 1 71 ? 17.458 -1.993 -4.524 1.00 93.12 71 ASP A CA 1
ATOM 549 C C . ASP A 1 71 ? 16.724 -0.757 -5.082 1.00 93.12 71 ASP A C 1
ATOM 551 O O . ASP A 1 71 ? 16.287 -0.770 -6.238 1.00 93.12 71 ASP A O 1
ATOM 555 N N . PRO A 1 72 ? 16.613 0.345 -4.318 1.00 93.06 72 PRO A N 1
ATOM 556 C CA . PRO A 1 72 ? 15.905 1.546 -4.752 1.00 93.06 72 PRO A CA 1
ATOM 557 C C . PRO A 1 72 ? 16.415 2.145 -6.067 1.00 93.06 72 PRO A C 1
ATOM 559 O O . PRO A 1 72 ? 15.639 2.752 -6.803 1.00 93.06 72 PRO A O 1
ATOM 562 N N . HIS A 1 73 ? 17.690 1.961 -6.419 1.00 93.00 73 HIS A N 1
ATOM 563 C CA . HIS A 1 73 ? 18.232 2.480 -7.679 1.00 93.00 73 HIS A CA 1
ATOM 564 C C . HIS A 1 73 ? 17.597 1.800 -8.898 1.00 93.00 73 HIS A C 1
ATOM 566 O O . HIS A 1 73 ? 17.509 2.403 -9.967 1.00 93.00 73 HIS A O 1
ATOM 572 N N . HIS A 1 74 ? 17.068 0.583 -8.741 1.00 93.06 74 HIS A N 1
ATOM 573 C CA . HIS A 1 74 ? 16.315 -0.104 -9.786 1.00 93.06 74 HIS A CA 1
ATOM 574 C C . HIS A 1 74 ? 14.941 0.520 -10.058 1.00 93.06 74 HIS A C 1
ATOM 576 O O . HIS A 1 74 ? 14.335 0.214 -11.086 1.00 93.06 74 HIS A O 1
ATOM 582 N N . HIS A 1 75 ? 14.460 1.402 -9.179 1.00 92.50 75 HIS A N 1
ATOM 583 C CA . HIS A 1 75 ? 13.154 2.058 -9.259 1.00 92.50 75 HIS A CA 1
ATOM 584 C C . HIS A 1 75 ? 13.213 3.479 -9.831 1.00 92.50 75 HIS A C 1
ATOM 586 O O . HIS A 1 75 ? 12.169 4.108 -9.984 1.00 92.50 75 HIS A O 1
ATOM 592 N N . LEU A 1 76 ? 14.400 4.005 -10.136 1.00 92.44 76 LEU A N 1
ATOM 593 C CA . LEU A 1 76 ? 14.550 5.387 -10.587 1.00 92.44 76 LEU A CA 1
ATOM 594 C C . LEU A 1 76 ? 13.936 5.597 -11.975 1.00 92.44 76 LEU A C 1
ATOM 596 O O . LEU A 1 76 ? 14.322 4.940 -12.942 1.00 92.44 76 LEU A O 1
ATOM 600 N N . VAL A 1 77 ? 13.005 6.545 -12.069 1.00 90.19 77 VAL A N 1
ATOM 601 C CA . VAL A 1 77 ? 12.382 6.979 -13.322 1.00 90.19 77 VAL A CA 1
ATOM 602 C C . VAL A 1 77 ? 12.549 8.487 -13.508 1.00 90.19 77 VAL A C 1
ATOM 604 O O . VAL A 1 77 ? 12.414 9.235 -12.534 1.00 90.19 77 VAL A O 1
ATOM 607 N N . PRO A 1 78 ? 12.833 8.951 -14.737 1.00 91.88 78 PRO A N 1
ATOM 608 C CA . PRO A 1 78 ? 12.832 10.372 -15.038 1.00 91.88 78 PRO A CA 1
ATOM 609 C C . PRO A 1 78 ? 11.394 10.904 -15.059 1.00 91.88 78 PRO A C 1
ATOM 611 O O . PRO A 1 78 ? 10.480 10.240 -15.547 1.00 91.88 78 PRO A O 1
ATOM 614 N N . THR A 1 79 ? 11.204 12.115 -14.549 1.00 89.88 79 THR A N 1
ATOM 615 C CA . THR A 1 79 ? 9.937 12.851 -14.581 1.00 89.88 79 THR A CA 1
ATOM 616 C C . THR A 1 79 ? 10.198 14.363 -14.562 1.00 89.88 79 THR A C 1
ATOM 618 O O . THR A 1 79 ? 11.349 14.812 -14.539 1.00 89.88 79 THR A O 1
ATOM 621 N N . THR A 1 80 ? 9.133 15.162 -14.566 1.00 91.00 80 THR A N 1
ATOM 622 C CA . THR A 1 80 ? 9.182 16.608 -14.316 1.00 91.00 80 THR A CA 1
ATOM 623 C C . THR A 1 80 ? 8.302 16.980 -13.128 1.00 91.00 80 THR A C 1
ATOM 625 O O . THR A 1 80 ? 7.354 16.269 -12.797 1.00 91.00 80 THR A O 1
ATOM 628 N N . THR A 1 81 ? 8.579 18.118 -12.491 1.00 90.19 81 THR A N 1
ATOM 629 C CA . THR A 1 81 ? 7.787 18.636 -11.358 1.00 90.19 81 THR A CA 1
ATOM 630 C C . THR A 1 81 ? 6.289 18.731 -11.666 1.00 90.19 81 THR A C 1
ATOM 632 O O . THR A 1 81 ? 5.463 18.319 -10.856 1.00 90.19 81 THR A O 1
ATOM 635 N N . THR A 1 82 ? 5.929 19.161 -12.878 1.00 87.62 82 THR A N 1
ATOM 636 C CA . THR A 1 82 ? 4.539 19.244 -13.365 1.00 87.62 82 THR A CA 1
ATOM 637 C C . THR A 1 82 ? 3.858 17.889 -13.596 1.00 87.62 82 THR A C 1
ATOM 639 O O . THR A 1 82 ? 2.655 17.846 -13.838 1.00 87.62 82 THR A O 1
ATOM 642 N N . GLN A 1 83 ? 4.597 16.777 -13.514 1.00 85.75 83 GLN A N 1
ATOM 643 C CA . GLN A 1 83 ? 4.097 15.411 -13.715 1.00 85.75 83 GLN A CA 1
ATOM 644 C C . GLN A 1 83 ? 4.104 14.566 -12.431 1.00 85.75 83 GLN A C 1
ATOM 646 O O . GLN A 1 83 ? 3.739 13.393 -12.471 1.00 85.75 83 GLN A O 1
ATOM 651 N N . LEU A 1 84 ? 4.481 15.143 -11.282 1.00 84.12 84 LEU A N 1
ATOM 652 C CA . LEU A 1 84 ? 4.472 14.439 -9.991 1.00 84.12 84 LEU A CA 1
ATOM 653 C C . LEU A 1 84 ? 3.057 14.078 -9.513 1.00 84.12 84 LEU A C 1
ATOM 655 O O . LEU A 1 84 ? 2.884 13.134 -8.741 1.00 84.12 84 LEU A O 1
ATOM 659 N N . VAL A 1 85 ? 2.041 14.815 -9.974 1.00 84.44 85 VAL A N 1
ATOM 660 C CA . VAL A 1 85 ? 0.628 14.529 -9.708 1.00 84.44 85 VAL A CA 1
ATOM 661 C C . VAL A 1 85 ? -0.034 14.082 -11.016 1.00 84.44 85 VAL A C 1
ATOM 663 O O . VAL A 1 85 ? -0.063 14.857 -11.972 1.00 84.44 85 VAL A O 1
ATOM 666 N N . PRO A 1 86 ? -0.584 12.856 -11.103 1.00 80.69 86 PRO A N 1
ATOM 667 C CA . PRO A 1 86 ? -1.263 12.397 -12.304 1.00 80.69 86 PRO A CA 1
ATOM 668 C C . PRO A 1 86 ? -2.455 13.294 -12.640 1.00 80.69 86 PRO A C 1
ATOM 670 O O . PRO A 1 86 ? -3.271 13.613 -11.774 1.00 80.69 86 PRO A O 1
ATOM 673 N N . ALA A 1 87 ? -2.595 13.624 -13.924 1.00 81.44 87 ALA A N 1
ATOM 674 C CA . ALA A 1 87 ? -3.586 14.575 -14.429 1.00 81.44 87 ALA A CA 1
ATOM 675 C C . ALA A 1 87 ? -5.034 14.264 -14.006 1.00 81.44 87 ALA A C 1
ATOM 677 O O . ALA A 1 87 ? -5.830 15.176 -13.815 1.00 81.44 87 ALA A O 1
ATOM 678 N N . GLN A 1 88 ? -5.377 12.987 -13.826 1.00 77.94 88 GLN A N 1
ATOM 679 C CA . GLN A 1 88 ? -6.705 12.566 -13.374 1.00 77.94 88 GLN A CA 1
ATOM 680 C C . GLN A 1 88 ? -7.083 13.113 -11.985 1.00 77.94 88 GLN A C 1
ATOM 682 O O . GLN A 1 88 ? -8.228 13.499 -11.793 1.00 77.94 88 GLN A O 1
ATOM 687 N N . PHE A 1 89 ? -6.132 13.222 -11.050 1.00 81.25 89 PHE A N 1
ATOM 688 C CA . PHE A 1 89 ? -6.399 13.774 -9.715 1.00 81.25 89 PHE A CA 1
ATOM 689 C C . PHE A 1 89 ? -6.505 15.291 -9.740 1.00 81.25 89 PHE A C 1
ATOM 691 O O . PHE A 1 89 ? -7.311 15.873 -9.032 1.00 81.25 89 PHE A O 1
ATOM 698 N N . LEU A 1 90 ? -5.747 15.939 -10.624 1.00 83.25 90 LEU A N 1
ATOM 699 C CA . LEU A 1 90 ? -5.860 17.379 -10.841 1.00 83.25 90 LEU A CA 1
ATOM 700 C C . LEU A 1 90 ? -7.222 17.777 -11.440 1.00 83.25 90 LEU A C 1
ATOM 702 O O . LEU A 1 90 ? -7.572 18.951 -11.419 1.00 83.25 90 LEU A O 1
ATOM 706 N N . ARG A 1 91 ? -7.990 16.827 -11.990 1.00 84.88 91 ARG A N 1
ATOM 707 C CA . ARG A 1 91 ? -9.367 17.051 -12.460 1.00 84.88 91 ARG A CA 1
ATOM 708 C C . ARG A 1 91 ? -10.418 16.841 -11.366 1.00 84.88 91 ARG A C 1
ATOM 710 O O . ARG A 1 91 ? -11.559 17.252 -11.557 1.00 84.88 91 ARG A O 1
ATOM 717 N N . GLU A 1 92 ? -10.064 16.212 -10.247 1.00 81.88 92 GLU A N 1
ATOM 718 C CA . GLU A 1 92 ? -10.966 16.037 -9.109 1.00 81.88 92 GLU A CA 1
ATOM 719 C C . GLU A 1 92 ? -11.113 17.373 -8.364 1.00 81.88 92 GLU A C 1
ATOM 721 O O . GLU A 1 92 ? -10.132 17.997 -7.946 1.00 81.88 92 GLU A O 1
ATOM 726 N N . ALA A 1 93 ? -12.357 17.835 -8.217 1.00 81.94 93 ALA A N 1
ATOM 727 C CA . ALA A 1 93 ? -12.651 19.118 -7.595 1.00 81.94 93 ALA A CA 1
ATOM 728 C C . ALA A 1 93 ? -12.126 19.165 -6.153 1.00 81.94 93 ALA A C 1
ATOM 730 O O . ALA A 1 93 ? -12.413 18.291 -5.338 1.00 81.94 93 ALA A O 1
ATOM 731 N N . GLY A 1 94 ? -11.347 20.201 -5.840 1.00 78.38 94 GLY A N 1
ATOM 732 C CA . GLY A 1 94 ? -10.783 20.389 -4.507 1.00 78.38 94 GLY A CA 1
ATOM 733 C C . GLY A 1 94 ? -9.673 19.402 -4.136 1.00 78.38 94 GLY A C 1
ATOM 734 O O . GLY A 1 94 ? -9.224 19.434 -3.001 1.00 78.38 94 GLY A O 1
ATOM 735 N N . PHE A 1 95 ? -9.169 18.555 -5.040 1.00 81.12 95 PHE A N 1
ATOM 736 C CA . PHE A 1 95 ? -8.135 17.566 -4.701 1.00 81.12 95 PHE A CA 1
ATOM 737 C C . PHE A 1 95 ? -6.895 18.170 -4.014 1.00 81.12 95 PHE A C 1
ATOM 739 O O . PHE A 1 95 ? -6.408 17.631 -3.021 1.00 81.12 95 PHE A O 1
ATOM 746 N N . LEU A 1 96 ? -6.410 19.315 -4.508 1.00 82.56 96 LEU A N 1
ATOM 747 C CA . LEU A 1 96 ? -5.242 20.022 -3.962 1.00 82.56 96 LEU A CA 1
ATOM 748 C C . LEU A 1 96 ? -5.561 20.946 -2.775 1.00 82.56 96 LEU A C 1
ATOM 750 O O . LEU A 1 96 ? -4.647 21.525 -2.191 1.00 82.56 96 LEU A O 1
ATOM 754 N N . THR A 1 97 ? -6.832 21.109 -2.412 1.00 77.94 97 THR A N 1
ATOM 755 C CA . THR A 1 97 ? -7.268 22.072 -1.386 1.00 77.94 97 THR A CA 1
ATOM 756 C C . THR A 1 97 ? -8.207 21.478 -0.337 1.00 77.94 97 THR A C 1
ATOM 758 O O . THR A 1 97 ? -8.534 22.158 0.635 1.00 77.94 97 THR A O 1
ATOM 761 N N . ARG A 1 98 ? -8.633 20.220 -0.494 1.00 72.19 98 ARG A N 1
ATOM 762 C CA . ARG A 1 98 ? -9.555 19.541 0.418 1.00 72.19 98 ARG A CA 1
ATOM 763 C C . ARG A 1 98 ? -8.905 19.376 1.787 1.00 72.19 98 ARG A C 1
ATOM 765 O O . ARG A 1 98 ? -7.743 18.996 1.898 1.00 72.19 98 ARG A O 1
ATOM 772 N N . ASN A 1 99 ? -9.673 19.656 2.833 1.00 61.53 99 ASN A N 1
ATOM 773 C CA . ASN A 1 99 ? -9.266 19.407 4.207 1.00 61.53 99 ASN A CA 1
ATOM 774 C C . ASN A 1 99 ? -9.665 17.972 4.569 1.00 61.53 99 ASN A C 1
ATOM 776 O O . ASN A 1 99 ? -10.849 17.665 4.650 1.00 61.53 99 ASN A O 1
ATOM 780 N N . MET A 1 100 ? -8.688 17.091 4.770 1.00 60.09 100 MET A N 1
ATOM 781 C CA . MET A 1 100 ? -8.932 15.683 5.113 1.00 60.09 100 MET A CA 1
ATOM 782 C C . MET A 1 100 ? -8.743 15.414 6.609 1.00 60.09 100 MET A C 1
ATOM 784 O O . MET A 1 100 ? -8.013 14.504 6.982 1.00 60.09 100 MET A O 1
ATOM 788 N N . GLY A 1 101 ? -9.337 16.233 7.480 1.00 55.44 101 GLY A N 1
ATOM 789 C CA . GLY A 1 101 ? -9.143 16.106 8.930 1.00 55.44 101 GLY A CA 1
ATOM 790 C C . GLY A 1 101 ? -7.777 16.630 9.383 1.00 55.44 101 GLY A C 1
ATOM 791 O O . GLY A 1 101 ? -7.066 15.973 10.140 1.00 55.44 101 GLY A O 1
ATOM 792 N N . GLY A 1 102 ? -7.382 17.796 8.860 1.00 55.53 102 GLY A N 1
ATOM 793 C CA . GLY A 1 102 ? -6.127 18.478 9.179 1.00 55.53 102 GLY A CA 1
ATOM 794 C C . GLY A 1 102 ? -4.970 18.170 8.230 1.00 55.53 102 GLY A C 1
ATOM 795 O O . GLY A 1 102 ? -3.879 18.668 8.452 1.00 55.53 102 GLY A O 1
ATOM 796 N N . TRP A 1 103 ? -5.166 17.363 7.182 1.00 64.44 103 TRP A N 1
ATOM 797 C CA . TRP A 1 103 ? -4.098 16.956 6.260 1.00 64.44 103 TRP A CA 1
ATOM 798 C C . TRP A 1 103 ? -3.980 17.829 5.015 1.00 64.44 103 TRP A C 1
ATOM 800 O O . TRP A 1 103 ? -4.947 17.990 4.275 1.00 64.44 103 TRP A O 1
ATOM 810 N N . SER A 1 104 ? -2.759 18.307 4.756 1.00 71.44 104 SER A N 1
ATOM 811 C CA . SER A 1 104 ? -2.417 19.117 3.583 1.00 71.44 104 SER A CA 1
ATOM 812 C C . SER A 1 104 ? -1.799 18.264 2.465 1.00 71.44 104 SER A C 1
ATOM 814 O O . SER A 1 104 ? -0.955 17.411 2.755 1.00 71.44 104 SER A O 1
ATOM 816 N N . PRO A 1 105 ? -2.181 18.483 1.192 1.00 80.25 105 PRO A N 1
ATOM 817 C CA . PRO A 1 105 ? -1.561 17.837 0.035 1.00 80.25 105 PRO A CA 1
ATOM 818 C C . PRO A 1 105 ? -0.063 18.146 -0.082 1.00 80.25 105 PRO A C 1
ATOM 820 O O . PRO A 1 105 ? 0.341 19.301 -0.226 1.00 80.25 105 PRO A O 1
ATOM 823 N N . LEU A 1 106 ? 0.763 17.100 -0.060 1.00 83.19 106 LEU A N 1
ATOM 824 C CA . LEU A 1 106 ? 2.221 17.174 -0.096 1.00 83.19 106 LEU A CA 1
ATOM 825 C C . LEU A 1 106 ? 2.780 16.050 -0.984 1.00 83.19 106 LEU A C 1
ATOM 827 O O . LEU A 1 106 ? 2.434 14.878 -0.825 1.00 83.19 106 LEU A O 1
ATOM 831 N N . TYR A 1 107 ? 3.699 16.378 -1.890 1.00 87.25 107 TYR A N 1
ATOM 832 C CA . TYR A 1 107 ? 4.581 15.366 -2.466 1.00 87.25 107 TYR A CA 1
ATOM 833 C C . TYR A 1 107 ? 5.699 15.069 -1.471 1.00 87.25 107 TYR A C 1
ATOM 835 O O . TYR A 1 107 ? 6.401 15.983 -1.044 1.00 87.25 107 TYR A O 1
ATOM 843 N N . PHE A 1 108 ? 5.895 13.798 -1.137 1.00 87.00 108 PHE A N 1
ATOM 844 C CA . PHE A 1 108 ? 6.977 13.354 -0.269 1.00 87.00 108 PHE A CA 1
ATOM 845 C C . PHE A 1 108 ? 7.635 12.101 -0.844 1.00 87.00 108 PHE A C 1
ATOM 847 O O . PHE A 1 108 ? 6.959 11.133 -1.200 1.00 87.00 108 PHE A O 1
ATOM 854 N N . GLY A 1 109 ? 8.960 12.120 -0.967 1.00 88.88 109 GLY A N 1
ATOM 855 C CA . GLY A 1 109 ? 9.707 10.987 -1.501 1.00 88.88 109 GLY A CA 1
ATOM 856 C C . GLY A 1 109 ? 11.175 11.296 -1.753 1.00 88.88 109 GLY A C 1
ATOM 857 O O . GLY A 1 109 ? 11.659 12.388 -1.462 1.00 88.88 109 GLY A O 1
ATOM 858 N N . VAL A 1 110 ? 11.888 10.322 -2.314 1.00 90.81 110 VAL A N 1
ATOM 859 C CA . VAL A 1 110 ? 13.275 10.510 -2.750 1.00 90.81 110 VAL A CA 1
ATOM 860 C C . VAL A 1 110 ? 13.296 10.995 -4.193 1.00 90.81 110 VAL A C 1
ATOM 862 O O . VAL A 1 110 ? 12.598 10.442 -5.047 1.00 90.81 110 VAL A O 1
ATOM 865 N N . GLY A 1 111 ? 14.111 12.012 -4.456 1.00 91.00 111 GLY A N 1
ATOM 866 C CA . GLY A 1 111 ? 14.362 12.519 -5.794 1.00 91.00 111 GLY A CA 1
ATOM 867 C C . GLY A 1 111 ? 15.808 12.957 -6.009 1.00 91.00 111 GLY A C 1
ATOM 868 O O . GLY A 1 111 ? 16.576 13.136 -5.064 1.00 91.00 111 GLY A O 1
ATOM 869 N N . GLN A 1 112 ? 16.177 13.115 -7.274 1.00 93.75 112 GLN A N 1
ATOM 870 C CA . GLN A 1 112 ? 17.453 13.673 -7.714 1.00 93.75 112 GLN A CA 1
ATOM 871 C C . GLN A 1 112 ? 17.175 14.728 -8.779 1.00 93.75 112 GLN A C 1
ATOM 873 O O . GLN A 1 112 ? 16.690 14.409 -9.864 1.00 93.75 112 GLN A O 1
ATOM 878 N N . TRP A 1 113 ? 17.501 15.979 -8.473 1.00 92.50 113 TRP A N 1
ATOM 879 C CA . TRP A 1 113 ? 17.357 17.087 -9.409 1.00 92.50 113 TRP A CA 1
ATOM 880 C C . TRP A 1 113 ? 18.351 16.966 -10.567 1.00 92.50 113 TRP A C 1
ATOM 882 O O . TRP A 1 113 ? 19.560 16.838 -10.355 1.00 92.50 113 TRP A O 1
ATOM 892 N N . LEU A 1 114 ? 17.834 17.016 -11.796 1.00 91.31 114 LEU A N 1
ATOM 893 C CA . LEU A 1 114 ? 18.638 17.006 -13.026 1.00 91.31 114 LEU A CA 1
ATOM 894 C C . LEU A 1 114 ? 18.870 18.418 -13.579 1.00 91.31 114 LEU A C 1
ATOM 896 O O . LEU A 1 114 ? 19.734 18.622 -14.427 1.00 91.31 114 LEU A O 1
ATOM 900 N N . ALA A 1 115 ? 18.108 19.385 -13.076 1.00 88.00 115 ALA A N 1
ATOM 901 C CA . ALA A 1 115 ? 18.244 20.810 -13.327 1.00 88.00 115 ALA A CA 1
ATOM 902 C C . ALA A 1 115 ? 17.980 21.583 -12.022 1.00 88.00 115 ALA A C 1
ATOM 904 O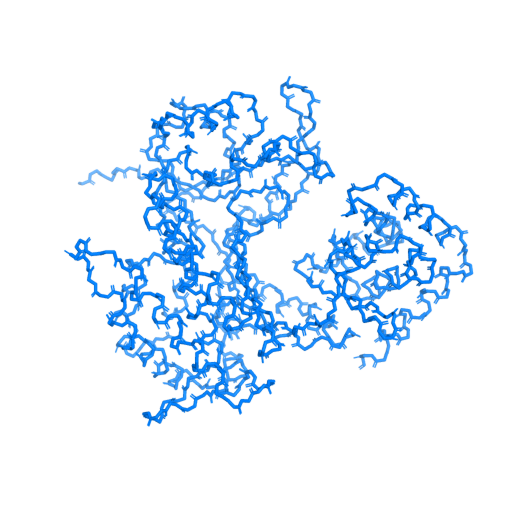 O . ALA A 1 115 ? 17.521 21.000 -11.040 1.00 88.00 115 ALA A O 1
ATOM 905 N N . SER A 1 116 ? 18.307 22.878 -11.995 1.00 88.06 116 SER A N 1
ATOM 906 C CA . SER A 1 116 ? 18.144 23.732 -10.808 1.00 88.06 116 SER A CA 1
ATOM 907 C C . SER A 1 116 ? 16.669 23.782 -10.373 1.00 88.06 116 SER A C 1
ATOM 909 O O . SER A 1 116 ? 15.833 24.207 -11.172 1.00 88.06 116 SER A O 1
ATOM 911 N N . PRO A 1 117 ? 16.324 23.355 -9.139 1.00 88.88 117 PRO A N 1
ATOM 912 C CA . PRO A 1 117 ? 14.944 23.394 -8.649 1.00 88.88 117 PRO A CA 1
ATOM 913 C C . PRO A 1 117 ? 14.398 24.820 -8.524 1.00 88.88 117 PRO A C 1
ATOM 915 O O . PRO A 1 117 ? 13.195 25.037 -8.601 1.00 88.88 117 PRO A O 1
ATOM 918 N N . GLU A 1 118 ? 15.264 25.820 -8.383 1.00 88.25 118 GLU A N 1
ATOM 919 C CA . GLU A 1 118 ? 14.868 27.226 -8.298 1.00 88.25 118 GLU A CA 1
ATOM 920 C C . GLU A 1 118 ? 14.251 27.755 -9.607 1.00 88.25 118 GLU A C 1
ATOM 922 O O . GLU A 1 118 ? 13.639 28.827 -9.606 1.00 88.25 118 GLU A O 1
ATOM 927 N N . ALA A 1 119 ? 14.395 27.010 -10.710 1.00 83.81 119 ALA A N 1
ATOM 928 C CA . ALA A 1 119 ? 13.890 27.372 -12.029 1.00 83.81 119 ALA A CA 1
ATOM 929 C C . ALA A 1 119 ? 12.361 27.252 -12.172 1.00 83.81 119 ALA A C 1
ATOM 931 O O . ALA A 1 119 ? 11.801 27.905 -13.054 1.00 83.81 119 ALA A O 1
ATOM 932 N N . ASP A 1 120 ? 11.672 26.473 -11.326 1.00 88.69 120 ASP A N 1
ATOM 933 C CA . ASP A 1 120 ? 10.207 26.369 -11.350 1.00 88.69 120 ASP A CA 1
ATOM 934 C C . ASP A 1 120 ? 9.551 26.554 -9.975 1.00 88.69 120 ASP A C 1
ATOM 936 O O . ASP A 1 120 ? 10.179 26.435 -8.923 1.00 88.69 120 ASP A O 1
ATOM 940 N N . VAL A 1 121 ? 8.257 26.888 -9.993 1.00 89.81 121 VAL A N 1
ATOM 941 C CA . VAL A 1 121 ? 7.476 27.226 -8.795 1.00 89.81 121 VAL A CA 1
ATOM 942 C C . VAL A 1 121 ? 7.484 26.092 -7.766 1.00 89.81 121 VAL A C 1
ATOM 944 O O . VAL A 1 121 ? 7.684 26.354 -6.582 1.00 89.81 121 VAL A O 1
ATOM 947 N N . LEU A 1 122 ? 7.306 24.841 -8.195 1.00 90.19 122 LEU A N 1
ATOM 948 C CA . LEU A 1 122 ? 7.260 23.691 -7.295 1.00 90.19 122 LEU A CA 1
ATOM 949 C C . LEU A 1 122 ? 8.631 23.435 -6.658 1.00 90.19 122 LEU A C 1
ATOM 951 O O . LEU A 1 122 ? 8.728 23.191 -5.453 1.00 90.19 122 LEU A O 1
ATOM 955 N N . GLY A 1 123 ? 9.699 23.545 -7.449 1.00 90.75 123 GLY A N 1
ATOM 956 C CA . GLY A 1 123 ? 11.065 23.431 -6.956 1.00 90.75 123 GLY A CA 1
ATOM 957 C C . GLY A 1 123 ? 11.416 24.525 -5.937 1.00 90.75 123 GLY A C 1
ATOM 958 O O . GLY A 1 123 ? 11.984 24.207 -4.894 1.00 90.75 123 GLY A O 1
ATOM 959 N N . ARG A 1 124 ? 10.959 25.774 -6.130 1.00 90.94 124 ARG A N 1
ATOM 960 C CA . ARG A 1 124 ? 11.122 26.866 -5.139 1.00 90.94 124 ARG A CA 1
ATOM 961 C C . ARG A 1 124 ? 10.419 26.609 -3.805 1.00 90.94 124 ARG A C 1
ATOM 963 O O . ARG A 1 124 ? 10.900 27.070 -2.773 1.00 90.94 124 ARG A O 1
ATOM 970 N N . HIS A 1 125 ? 9.300 25.884 -3.812 1.00 90.75 125 HIS A N 1
ATOM 971 C CA . HIS A 1 125 ? 8.575 25.499 -2.592 1.00 90.75 125 HIS A CA 1
ATOM 972 C C . HIS A 1 125 ? 9.065 24.184 -1.976 1.00 90.75 125 HIS A C 1
ATOM 974 O O . HIS A 1 125 ? 8.585 23.786 -0.912 1.00 90.75 125 HIS A O 1
ATOM 980 N N . THR A 1 126 ? 10.005 23.495 -2.623 1.00 91.81 126 THR A N 1
ATOM 981 C CA . THR A 1 126 ? 10.517 22.213 -2.141 1.00 91.81 126 THR A CA 1
ATOM 982 C C . THR A 1 126 ? 11.408 22.409 -0.920 1.00 91.81 126 THR A C 1
ATOM 984 O O . THR A 1 126 ? 12.382 23.156 -0.947 1.00 91.81 126 THR A O 1
ATOM 987 N N . ALA A 1 127 ? 11.143 21.647 0.136 1.00 91.44 127 ALA A N 1
ATOM 988 C CA . ALA A 1 127 ? 12.079 21.468 1.232 1.00 91.44 127 ALA A CA 1
ATOM 989 C C . ALA A 1 127 ? 12.902 20.192 1.026 1.00 91.44 127 ALA A C 1
ATOM 991 O O . ALA A 1 127 ? 12.355 19.097 0.861 1.00 91.44 127 ALA A O 1
ATOM 992 N N . VAL A 1 128 ? 14.224 20.330 1.102 1.00 93.62 128 VAL A N 1
ATOM 993 C CA . VAL A 1 128 ? 15.147 19.197 1.202 1.00 93.62 128 VAL A CA 1
ATOM 994 C C . VAL A 1 128 ? 15.265 18.813 2.673 1.00 93.62 128 VAL A C 1
ATOM 996 O O . VAL A 1 128 ? 15.797 19.573 3.478 1.00 93.62 128 VAL A O 1
ATOM 999 N N . LEU A 1 129 ? 14.763 17.633 3.028 1.00 91.69 129 LEU A N 1
ATOM 1000 C CA . LEU A 1 129 ? 14.760 17.144 4.410 1.00 91.69 129 LEU A CA 1
ATOM 1001 C C . LEU A 1 129 ? 16.017 16.337 4.744 1.00 91.69 129 LEU A C 1
ATOM 1003 O O . LEU A 1 129 ? 16.473 16.336 5.884 1.00 91.69 129 LEU A O 1
ATOM 1007 N N . LYS A 1 130 ? 16.590 15.661 3.744 1.00 93.69 130 LYS A N 1
ATOM 1008 C CA . LYS A 1 130 ? 17.825 14.882 3.869 1.00 93.69 130 LYS A CA 1
ATOM 1009 C C . LYS A 1 130 ? 18.551 14.815 2.532 1.00 93.69 130 LYS A C 1
ATOM 1011 O O . LYS A 1 130 ? 17.914 14.773 1.485 1.00 93.69 130 LYS A O 1
ATOM 1016 N N . THR A 1 131 ? 19.879 14.752 2.575 1.00 94.38 131 THR A N 1
ATOM 1017 C CA . THR A 1 131 ? 20.739 14.471 1.415 1.00 94.38 131 THR A CA 1
ATOM 1018 C C . THR A 1 131 ? 21.527 13.185 1.683 1.00 94.38 131 THR A C 1
ATOM 1020 O O . THR A 1 131 ? 22.183 13.095 2.719 1.00 94.38 131 THR A O 1
ATOM 1023 N N . TYR A 1 132 ? 21.461 12.194 0.785 1.00 87.81 132 TYR A N 1
ATOM 1024 C CA . TYR A 1 132 ? 22.168 10.909 0.944 1.00 87.81 132 TYR A CA 1
ATOM 1025 C C . TYR A 1 132 ? 23.544 10.859 0.256 1.00 87.81 132 TYR A C 1
ATOM 1027 O O . TYR A 1 132 ? 24.390 10.055 0.635 1.00 87.81 132 TYR A O 1
ATOM 1035 N N . GLY A 1 133 ? 23.793 11.696 -0.756 1.00 83.75 133 GLY A N 1
ATOM 1036 C CA . GLY A 1 133 ? 24.965 11.577 -1.636 1.00 83.75 133 GLY A CA 1
ATOM 1037 C C . GLY A 1 133 ? 24.651 10.755 -2.898 1.00 83.75 133 GLY A C 1
ATOM 1038 O O . GLY A 1 133 ? 23.519 10.820 -3.380 1.00 83.75 133 GLY A O 1
ATOM 1039 N N . PRO A 1 134 ? 25.612 10.001 -3.474 1.00 85.50 134 PRO A N 1
ATOM 1040 C CA . PRO A 1 134 ? 25.412 9.277 -4.736 1.00 85.50 134 PRO A CA 1
ATOM 1041 C C . PRO A 1 134 ? 24.652 7.954 -4.580 1.00 85.50 134 PRO A C 1
ATOM 1043 O O . PRO A 1 134 ? 24.335 7.315 -5.579 1.00 85.50 134 PRO A O 1
ATOM 1046 N N . ARG A 1 135 ? 24.405 7.509 -3.343 1.00 90.00 135 ARG A N 1
ATOM 1047 C CA . ARG A 1 135 ? 23.686 6.270 -3.043 1.00 90.00 135 ARG A CA 1
ATOM 1048 C C . ARG A 1 135 ? 22.546 6.561 -2.092 1.00 90.00 135 ARG A C 1
ATOM 1050 O O . ARG A 1 135 ? 22.741 7.237 -1.087 1.00 90.00 135 ARG A O 1
ATOM 1057 N N . ILE A 1 136 ? 21.378 6.018 -2.397 1.00 91.69 136 ILE A N 1
ATOM 1058 C CA . ILE A 1 136 ? 20.228 6.050 -1.496 1.00 91.69 136 ILE A CA 1
ATOM 1059 C C . ILE A 1 136 ? 20.521 5.119 -0.313 1.00 91.69 136 ILE A C 1
ATOM 1061 O O . ILE A 1 136 ? 20.819 3.944 -0.517 1.00 91.69 136 ILE A O 1
ATOM 1065 N N . HIS A 1 137 ? 20.453 5.634 0.915 1.00 90.31 137 HIS A N 1
ATOM 1066 C CA . HIS A 1 137 ? 20.509 4.807 2.123 1.00 90.31 137 HIS A CA 1
ATOM 1067 C C . HIS A 1 137 ? 19.131 4.180 2.367 1.00 90.31 137 HIS A C 1
ATOM 1069 O O . HIS A 1 137 ? 18.132 4.904 2.364 1.00 90.31 137 HIS A O 1
ATOM 1075 N N . TYR A 1 138 ? 19.059 2.858 2.560 1.00 92.38 138 TYR A N 1
ATOM 1076 C CA . TYR A 1 138 ? 17.782 2.156 2.683 1.00 92.38 138 TYR A CA 1
ATOM 1077 C C . TYR A 1 138 ? 17.794 0.950 3.633 1.00 92.38 138 TYR A C 1
ATOM 1079 O O . TYR A 1 138 ? 18.802 0.267 3.797 1.00 92.38 138 TYR A O 1
ATOM 1087 N N . PHE A 1 139 ? 16.620 0.663 4.197 1.00 90.12 139 PHE A N 1
ATOM 1088 C CA . PHE A 1 139 ? 16.266 -0.566 4.896 1.00 90.12 139 PHE A CA 1
ATOM 1089 C C . PHE A 1 139 ? 15.601 -1.543 3.914 1.00 90.12 139 PHE A C 1
ATOM 1091 O O . PHE A 1 139 ? 14.469 -1.354 3.450 1.00 90.12 139 PHE A O 1
ATOM 1098 N N . GLY A 1 140 ? 16.366 -2.570 3.547 1.00 90.44 140 GLY A N 1
ATOM 1099 C CA . GLY A 1 140 ? 16.027 -3.586 2.551 1.00 90.44 140 GLY A CA 1
ATOM 1100 C C . GLY A 1 140 ? 15.527 -4.909 3.133 1.00 90.44 140 GLY A C 1
ATOM 1101 O O . GLY A 1 140 ? 15.376 -5.074 4.346 1.00 90.44 140 GLY A O 1
ATOM 1102 N N . SER A 1 141 ? 15.356 -5.888 2.245 1.00 89.19 141 SER A N 1
ATOM 1103 C CA . SER A 1 141 ? 15.254 -7.307 2.602 1.00 89.19 141 SER A CA 1
ATOM 1104 C C . SER A 1 141 ? 16.449 -7.775 3.440 1.00 89.19 141 SER A C 1
ATOM 1106 O O . SER A 1 141 ? 17.572 -7.310 3.243 1.00 89.19 141 SER A O 1
ATOM 1108 N N . HIS A 1 142 ? 16.228 -8.749 4.324 1.00 92.62 142 HIS A N 1
ATOM 1109 C CA . HIS A 1 142 ? 17.267 -9.341 5.166 1.00 92.62 142 HIS A CA 1
ATOM 1110 C C . HIS A 1 142 ? 17.480 -10.808 4.796 1.00 92.62 142 HIS A C 1
ATOM 1112 O O . HIS A 1 142 ? 16.633 -11.648 5.089 1.00 92.62 142 HIS A O 1
ATOM 1118 N N . GLU A 1 143 ? 18.605 -11.118 4.149 1.00 94.50 143 GLU A N 1
ATOM 1119 C CA . GLU A 1 143 ? 18.885 -12.453 3.602 1.00 94.50 143 GLU A CA 1
ATOM 1120 C C . GLU A 1 143 ? 18.736 -13.592 4.629 1.00 94.50 143 GLU A C 1
ATOM 1122 O O . GLU A 1 143 ? 18.034 -14.550 4.307 1.00 94.50 143 GLU A O 1
ATOM 1127 N N . PRO A 1 144 ? 19.260 -13.501 5.871 1.00 95.25 144 PRO A N 1
ATOM 1128 C CA . PRO A 1 144 ? 19.047 -14.545 6.875 1.00 95.25 144 PRO A CA 1
ATOM 1129 C C . PRO A 1 144 ? 17.570 -14.777 7.218 1.00 95.25 144 PRO A C 1
ATOM 1131 O O . PRO A 1 144 ? 17.146 -15.921 7.366 1.00 95.25 144 PRO A O 1
ATOM 1134 N N . LEU A 1 145 ? 16.774 -13.704 7.312 1.00 93.56 145 LEU A N 1
ATOM 1135 C CA . LEU A 1 145 ? 15.339 -13.807 7.592 1.00 93.56 145 LEU A CA 1
ATOM 1136 C C . LEU A 1 145 ? 14.599 -14.468 6.424 1.00 93.56 145 LEU A C 1
ATOM 1138 O O . LEU A 1 145 ? 13.783 -15.360 6.645 1.00 93.56 145 LEU A O 1
ATOM 1142 N N . VAL A 1 146 ? 14.909 -14.057 5.191 1.00 94.75 146 VAL A N 1
ATOM 1143 C CA . VAL A 1 146 ? 14.310 -14.636 3.982 1.00 94.75 146 VAL A CA 1
ATOM 1144 C C . VAL A 1 146 ? 14.678 -16.112 3.860 1.00 94.75 146 VAL A C 1
ATOM 1146 O O . VAL A 1 146 ? 13.800 -16.937 3.636 1.00 94.75 146 VAL A O 1
ATOM 1149 N N . ALA A 1 147 ? 15.949 -16.467 4.062 1.00 95.19 147 ALA A N 1
ATOM 1150 C CA . ALA A 1 147 ? 16.411 -17.850 4.010 1.00 95.19 147 ALA A CA 1
ATOM 1151 C C . ALA A 1 147 ? 15.693 -18.734 5.042 1.00 95.19 147 ALA A C 1
ATOM 1153 O O . ALA A 1 147 ? 15.230 -19.817 4.698 1.00 95.19 147 ALA A O 1
ATOM 1154 N N . ALA A 1 148 ? 15.539 -18.253 6.281 1.00 94.94 148 ALA A N 1
ATOM 1155 C CA . ALA A 1 148 ? 14.871 -18.993 7.353 1.00 94.94 148 ALA A CA 1
ATOM 1156 C C . ALA A 1 148 ? 13.373 -19.229 7.097 1.00 94.94 148 ALA A C 1
ATOM 1158 O O . ALA A 1 148 ? 12.799 -20.182 7.621 1.00 94.94 148 ALA A O 1
ATOM 1159 N N . ARG A 1 149 ? 12.731 -18.361 6.309 1.00 93.44 149 ARG A N 1
ATOM 1160 C CA . ARG A 1 149 ? 11.283 -18.390 6.058 1.00 93.44 149 ARG A CA 1
ATOM 1161 C C . ARG A 1 149 ? 10.907 -18.885 4.667 1.00 93.44 149 ARG A C 1
ATOM 1163 O O . ARG A 1 149 ? 9.729 -19.120 4.417 1.00 93.44 149 ARG A O 1
ATOM 1170 N N . LEU A 1 150 ? 11.878 -19.069 3.773 1.00 93.19 150 LEU A N 1
ATOM 1171 C CA . LEU A 1 150 ? 11.653 -19.348 2.356 1.00 93.19 150 LEU A CA 1
ATOM 1172 C C . LEU A 1 150 ? 10.705 -20.527 2.133 1.00 93.19 150 LEU A C 1
ATOM 1174 O O . LEU A 1 150 ? 9.714 -20.404 1.413 1.00 93.19 150 LEU A O 1
ATOM 1178 N N . HIS A 1 151 ? 10.981 -21.650 2.794 1.00 93.19 151 HIS A N 1
ATOM 1179 C CA . HIS A 1 151 ? 10.158 -22.847 2.680 1.00 93.19 151 HIS A CA 1
ATOM 1180 C C . HIS A 1 151 ? 8.745 -22.618 3.225 1.00 93.19 151 HIS A C 1
ATOM 1182 O O . HIS A 1 151 ? 7.766 -22.988 2.587 1.00 93.19 151 HIS A O 1
ATOM 1188 N N . GLN A 1 152 ? 8.624 -21.956 4.377 1.00 90.81 152 GLN A N 1
ATOM 1189 C CA . GLN A 1 152 ? 7.332 -21.662 4.996 1.00 90.81 152 GLN A CA 1
ATOM 1190 C C . GLN A 1 152 ? 6.467 -20.741 4.121 1.00 90.81 152 GLN A C 1
ATOM 1192 O O . GLN A 1 152 ? 5.260 -20.943 4.028 1.00 90.81 152 GLN A O 1
ATOM 1197 N N . GLU A 1 153 ? 7.074 -19.727 3.499 1.00 90.25 153 GLU A N 1
ATOM 1198 C CA . GLU A 1 153 ? 6.369 -18.731 2.685 1.00 90.25 153 GLU A CA 1
ATOM 1199 C C . GLU A 1 153 ? 6.038 -19.235 1.275 1.00 90.25 153 GLU A C 1
ATOM 1201 O O . GLU A 1 153 ? 5.072 -18.774 0.672 1.00 90.25 153 GLU A O 1
ATOM 1206 N N . THR A 1 154 ? 6.851 -20.136 0.717 1.00 90.69 154 THR A N 1
ATOM 1207 C CA . THR A 1 154 ? 6.776 -20.493 -0.712 1.00 90.69 154 THR A CA 1
ATOM 1208 C C . THR A 1 154 ? 6.518 -21.975 -0.985 1.00 90.69 154 THR A C 1
ATOM 1210 O O . THR A 1 154 ? 6.245 -22.340 -2.129 1.00 90.69 154 THR A O 1
ATOM 1213 N N . GLY A 1 155 ? 6.659 -22.832 0.028 1.00 91.19 155 GLY A N 1
ATOM 1214 C CA . GLY A 1 155 ? 6.679 -24.290 -0.105 1.00 91.19 155 GLY A CA 1
ATOM 1215 C C . GLY A 1 155 ? 7.940 -24.840 -0.783 1.00 91.19 155 GLY A C 1
ATOM 1216 O O . GLY A 1 155 ? 8.010 -26.038 -1.051 1.00 91.19 155 GLY A O 1
ATOM 1217 N N . LEU A 1 156 ? 8.927 -23.991 -1.104 1.00 93.25 156 LEU A N 1
ATOM 1218 C CA . LEU A 1 156 ? 10.099 -24.344 -1.903 1.00 93.25 156 LEU A CA 1
ATOM 1219 C C . LEU A 1 156 ? 11.420 -23.946 -1.239 1.00 93.25 156 LEU A C 1
ATOM 1221 O O . LEU A 1 156 ? 11.546 -22.902 -0.604 1.00 93.25 156 LEU A O 1
ATOM 1225 N N . GLU A 1 157 ? 12.445 -24.752 -1.505 1.00 93.31 157 GLU A N 1
ATOM 1226 C CA . GLU A 1 157 ? 13.845 -24.397 -1.260 1.00 93.31 157 GLU A CA 1
ATOM 1227 C C . GLU A 1 157 ? 14.405 -23.498 -2.372 1.00 93.31 157 GLU A C 1
ATOM 1229 O O . GLU A 1 157 ? 13.921 -23.520 -3.510 1.00 93.31 157 GLU A O 1
ATOM 1234 N N . TRP A 1 158 ? 15.496 -22.777 -2.084 1.00 92.44 158 TRP A N 1
ATOM 1235 C CA . TRP A 1 158 ? 16.121 -21.824 -3.014 1.00 92.44 158 TRP A CA 1
ATOM 1236 C C . TRP A 1 158 ? 16.344 -22.372 -4.440 1.00 92.44 158 TRP A C 1
ATOM 1238 O O . TRP A 1 158 ? 15.924 -21.715 -5.397 1.00 92.44 158 TRP A O 1
ATOM 1248 N N . PRO A 1 159 ? 16.900 -23.586 -4.649 1.00 91.69 159 PRO A N 1
ATOM 1249 C CA . PRO A 1 159 ? 17.091 -24.115 -6.000 1.00 91.69 159 PRO A CA 1
ATOM 1250 C C . PRO A 1 159 ? 15.783 -24.358 -6.764 1.00 91.69 159 PRO A C 1
ATOM 1252 O O . PRO A 1 159 ? 15.756 -24.244 -7.989 1.00 91.69 159 PRO A O 1
ATOM 1255 N N . ALA A 1 160 ? 14.704 -24.725 -6.066 1.00 92.12 160 ALA A N 1
ATOM 1256 C CA . ALA A 1 160 ? 13.393 -24.926 -6.675 1.00 92.12 160 ALA A CA 1
ATOM 1257 C C . ALA A 1 160 ? 12.713 -23.587 -6.979 1.00 92.12 160 ALA A C 1
ATOM 1259 O O . ALA A 1 160 ? 12.189 -23.411 -8.079 1.00 92.12 160 ALA A O 1
ATOM 1260 N N . LEU A 1 161 ? 12.815 -22.621 -6.064 1.00 92.69 161 LEU A N 1
ATOM 1261 C CA . LEU A 1 161 ? 12.335 -21.260 -6.280 1.00 92.69 161 LEU A CA 1
ATOM 1262 C C . LEU A 1 161 ? 13.018 -20.604 -7.486 1.00 92.69 161 LEU A C 1
ATOM 1264 O O . LEU A 1 161 ? 12.352 -20.010 -8.327 1.00 92.69 161 LEU A O 1
ATOM 1268 N N . LEU A 1 162 ? 14.332 -20.767 -7.629 1.00 91.75 162 LEU A N 1
ATOM 1269 C CA . LEU A 1 162 ? 15.072 -20.261 -8.782 1.00 91.75 162 LEU A CA 1
ATOM 1270 C C . LEU A 1 162 ? 14.552 -20.841 -10.108 1.00 91.75 162 LEU A C 1
ATOM 1272 O O . LEU A 1 162 ? 14.440 -20.116 -11.098 1.00 91.75 162 LEU A O 1
ATOM 1276 N N . ARG A 1 163 ? 14.199 -22.135 -10.144 1.00 91.31 163 ARG A N 1
ATOM 1277 C CA . ARG A 1 163 ? 13.561 -22.737 -11.327 1.00 91.31 163 ARG A CA 1
ATOM 1278 C C . ARG A 1 163 ? 12.199 -22.107 -11.612 1.00 91.31 163 ARG A C 1
ATOM 1280 O O . ARG A 1 163 ? 11.912 -21.841 -12.773 1.00 91.31 163 ARG A O 1
ATOM 1287 N N . ALA A 1 164 ? 11.405 -21.825 -10.580 1.00 91.75 164 ALA A N 1
ATOM 1288 C CA . ALA A 1 164 ? 10.130 -21.124 -10.724 1.00 91.75 164 ALA A CA 1
ATOM 1289 C C . ALA A 1 164 ? 10.314 -19.707 -11.293 1.00 91.75 164 ALA A C 1
ATOM 1291 O O . ALA A 1 164 ? 9.630 -19.325 -12.238 1.00 91.75 164 ALA A O 1
ATOM 1292 N N . VAL A 1 165 ? 11.282 -18.948 -10.768 1.00 90.50 165 VAL A N 1
ATOM 1293 C CA . VAL A 1 165 ? 11.607 -17.589 -11.233 1.00 90.50 165 VAL A CA 1
ATOM 1294 C C . VAL A 1 165 ? 12.045 -17.599 -12.695 1.00 90.50 165 VAL A C 1
ATOM 1296 O O . VAL A 1 165 ? 11.556 -16.791 -13.479 1.00 90.50 165 VAL A O 1
ATOM 1299 N N . ARG A 1 166 ? 12.923 -18.532 -13.083 1.00 88.69 166 ARG A N 1
ATOM 1300 C CA . ARG A 1 166 ? 13.354 -18.700 -14.480 1.00 88.69 166 ARG A CA 1
ATOM 1301 C C . ARG A 1 166 ? 12.200 -19.094 -15.385 1.00 88.69 166 ARG A C 1
ATOM 1303 O O . ARG A 1 166 ? 12.034 -18.492 -16.433 1.00 88.69 166 ARG A O 1
ATOM 1310 N N . HIS A 1 167 ? 11.362 -20.029 -14.946 1.00 88.69 167 HIS A N 1
ATOM 1311 C CA . HIS A 1 167 ? 10.174 -20.417 -15.692 1.00 88.69 167 HIS A CA 1
ATOM 1312 C C . HIS A 1 167 ? 9.261 -19.213 -15.959 1.00 88.69 167 HIS A C 1
ATOM 1314 O O . HIS A 1 167 ? 8.885 -18.976 -17.103 1.00 88.69 167 HIS A O 1
ATOM 1320 N N . LEU A 1 168 ? 8.965 -18.402 -14.938 1.00 87.19 168 LEU A N 1
ATOM 1321 C CA . LEU A 1 168 ? 8.188 -17.171 -15.108 1.00 87.19 168 LEU A CA 1
ATOM 1322 C C . LEU A 1 168 ? 8.905 -16.154 -16.005 1.00 87.19 168 LEU A C 1
ATOM 1324 O O . LEU A 1 168 ? 8.261 -15.505 -16.824 1.00 87.19 168 LEU A O 1
ATOM 1328 N N . ALA A 1 169 ? 10.230 -16.031 -15.903 1.00 83.94 169 ALA A N 1
ATOM 1329 C CA . ALA A 1 169 ? 11.020 -15.170 -16.778 1.00 83.94 169 ALA A CA 1
ATOM 1330 C C . ALA A 1 169 ? 10.941 -15.599 -18.253 1.00 83.94 169 ALA A C 1
ATOM 1332 O O . ALA A 1 169 ? 10.779 -14.747 -19.129 1.00 83.94 169 ALA A O 1
ATOM 1333 N N . ASP A 1 170 ? 10.984 -16.901 -18.532 1.00 83.50 170 ASP A N 1
ATOM 1334 C CA . ASP A 1 170 ? 10.858 -17.459 -19.880 1.00 83.50 170 ASP A CA 1
ATOM 1335 C C . ASP A 1 170 ? 9.454 -17.203 -20.454 1.00 83.50 170 ASP A C 1
ATOM 1337 O O . ASP A 1 170 ? 9.316 -16.831 -21.618 1.00 83.50 170 ASP A O 1
ATOM 1341 N N . GLN A 1 171 ? 8.402 -17.298 -19.631 1.00 81.75 171 GLN A N 1
ATOM 1342 C CA . GLN A 1 171 ? 7.043 -16.912 -20.044 1.00 81.75 171 GLN A CA 1
ATOM 1343 C C . GLN A 1 171 ? 6.943 -15.399 -20.313 1.00 81.75 171 GLN A C 1
ATOM 1345 O O . GLN A 1 171 ? 6.332 -14.960 -21.291 1.00 81.75 171 GLN A O 1
ATOM 1350 N N . ARG A 1 172 ? 7.604 -14.588 -19.479 1.00 77.44 172 ARG A N 1
ATOM 1351 C CA . ARG A 1 172 ? 7.620 -13.119 -19.551 1.00 77.44 172 ARG A CA 1
ATOM 1352 C C . ARG A 1 172 ? 8.402 -12.572 -20.742 1.00 77.44 172 ARG A C 1
ATOM 1354 O O . ARG A 1 172 ? 8.124 -11.471 -21.212 1.00 77.44 172 ARG A O 1
ATOM 1361 N N . THR A 1 173 ? 9.392 -13.311 -21.220 1.00 69.38 173 THR A N 1
ATOM 1362 C CA . THR A 1 173 ? 10.292 -12.951 -22.325 1.00 69.38 173 THR A CA 1
ATOM 1363 C C . THR A 1 173 ? 9.500 -12.563 -23.581 1.00 69.38 173 THR A C 1
ATOM 1365 O O . THR A 1 173 ? 9.819 -11.565 -24.217 1.00 69.38 173 THR A O 1
ATOM 1368 N N . ASN A 1 174 ? 8.350 -13.188 -23.846 1.00 58.97 174 ASN A N 1
ATOM 1369 C CA . ASN A 1 174 ? 7.454 -12.775 -24.937 1.00 58.97 174 ASN A CA 1
ATOM 1370 C C . ASN A 1 174 ? 6.661 -11.472 -24.665 1.00 58.97 174 ASN A C 1
ATOM 1372 O O . ASN A 1 174 ? 6.195 -10.835 -25.606 1.00 58.97 174 ASN A O 1
ATOM 1376 N N . ALA A 1 175 ? 6.519 -11.056 -23.401 1.00 61.09 175 ALA A N 1
ATOM 1377 C CA . ALA A 1 175 ? 5.771 -9.872 -22.958 1.00 61.09 175 ALA A CA 1
ATOM 1378 C C . ALA A 1 175 ? 6.625 -8.625 -22.667 1.00 61.09 175 ALA A C 1
ATOM 1380 O O . ALA A 1 175 ? 6.116 -7.503 -22.715 1.00 61.09 175 ALA A O 1
ATOM 1381 N N . LEU A 1 176 ? 7.919 -8.794 -22.369 1.00 57.03 176 LEU A N 1
ATOM 1382 C CA . LEU A 1 176 ? 8.853 -7.693 -22.093 1.00 57.03 176 LEU A CA 1
ATOM 1383 C C . LEU A 1 176 ? 9.890 -7.448 -23.195 1.00 57.03 176 LEU A C 1
ATOM 1385 O O . LEU A 1 176 ? 10.503 -6.376 -23.213 1.00 57.03 176 LEU A O 1
ATOM 1389 N N . LEU A 1 177 ? 10.124 -8.403 -24.098 1.00 51.16 177 LEU A N 1
ATOM 1390 C CA . LEU A 1 177 ? 11.138 -8.254 -25.135 1.00 51.16 177 LEU A CA 1
ATOM 1391 C C . LEU A 1 177 ? 10.547 -7.636 -26.388 1.00 51.16 177 LEU A C 1
ATOM 1393 O O . LEU A 1 177 ? 10.091 -8.335 -27.283 1.00 51.16 177 LEU A O 1
ATOM 1397 N N . ARG A 1 178 ? 10.635 -6.310 -26.459 1.00 49.66 178 ARG A N 1
ATOM 1398 C CA . ARG A 1 178 ? 11.068 -5.606 -27.671 1.00 49.66 178 ARG A CA 1
ATOM 1399 C C . ARG A 1 178 ? 11.445 -4.170 -27.295 1.00 49.66 178 ARG A C 1
ATOM 1401 O O . ARG A 1 178 ? 10.577 -3.305 -27.148 1.00 49.66 178 ARG A O 1
ATOM 1408 N N . PRO A 1 179 ? 12.744 -3.906 -27.078 1.00 45.12 179 PRO A N 1
ATOM 1409 C CA . PRO A 1 179 ? 13.248 -2.558 -26.826 1.00 45.12 179 PRO A CA 1
ATOM 1410 C C . PRO A 1 179 ? 13.010 -1.607 -28.007 1.00 45.12 179 PRO A C 1
ATOM 1412 O O . PRO A 1 179 ? 12.969 -0.404 -27.788 1.00 45.12 179 PRO A O 1
ATOM 1415 N N . GLU A 1 180 ? 12.809 -2.152 -29.211 1.00 45.66 180 GLU A N 1
ATOM 1416 C CA . GLU A 1 180 ? 12.896 -1.426 -30.487 1.00 45.66 180 GLU A CA 1
ATOM 1417 C C . GLU A 1 180 ? 11.580 -1.376 -31.282 1.00 45.66 180 GLU A C 1
ATOM 1419 O O . GLU A 1 180 ? 11.553 -0.851 -32.389 1.00 45.66 180 GLU A O 1
ATOM 1424 N N . ASP A 1 181 ? 10.485 -1.923 -30.748 1.00 41.88 181 ASP A N 1
ATOM 1425 C CA . ASP A 1 181 ? 9.211 -1.978 -31.473 1.00 41.88 181 ASP A CA 1
ATOM 1426 C C . ASP A 1 181 ? 8.362 -0.729 -31.150 1.00 41.88 181 ASP A C 1
ATOM 1428 O O . ASP A 1 181 ? 8.094 -0.481 -29.968 1.00 41.88 181 ASP A O 1
ATOM 1432 N N . PRO A 1 182 ? 7.949 0.072 -32.154 1.00 46.62 182 PRO A N 1
ATOM 1433 C CA . PRO A 1 182 ? 7.060 1.222 -31.968 1.00 46.62 182 PRO A CA 1
ATOM 1434 C C . PRO A 1 182 ? 5.616 0.820 -31.620 1.00 46.62 182 PRO A C 1
ATOM 1436 O O . PRO A 1 182 ? 4.786 1.691 -31.361 1.00 46.62 182 PRO A O 1
ATOM 1439 N N . ALA A 1 183 ? 5.292 -0.478 -31.620 1.00 55.53 183 ALA A N 1
ATOM 1440 C CA . ALA A 1 183 ? 3.978 -0.964 -31.227 1.00 55.53 183 ALA A CA 1
ATOM 1441 C C . ALA A 1 183 ? 3.690 -0.721 -29.728 1.00 55.53 183 ALA A C 1
ATOM 1443 O O . ALA A 1 183 ? 4.578 -0.881 -28.881 1.00 55.53 183 ALA A O 1
ATOM 1444 N N . PRO A 1 184 ? 2.434 -0.394 -29.363 1.00 58.12 184 PRO A N 1
ATOM 1445 C CA . PRO A 1 184 ? 2.043 -0.296 -27.965 1.00 58.12 184 PRO A CA 1
ATOM 1446 C C . PRO A 1 184 ? 2.291 -1.633 -27.258 1.00 58.12 184 PRO A C 1
ATOM 1448 O O . PRO A 1 184 ? 1.860 -2.686 -27.723 1.00 58.12 184 PRO A O 1
ATOM 1451 N N . ARG A 1 185 ? 2.989 -1.596 -26.119 1.00 75.75 185 ARG A N 1
ATOM 1452 C CA . ARG A 1 185 ? 3.364 -2.798 -25.346 1.00 75.75 185 ARG A CA 1
ATOM 1453 C C . ARG A 1 185 ? 2.208 -3.370 -24.524 1.00 75.75 185 ARG A C 1
ATOM 1455 O O . ARG A 1 185 ? 2.227 -4.545 -24.154 1.00 75.75 185 ARG A O 1
ATOM 1462 N N . TRP A 1 186 ? 1.198 -2.546 -24.258 1.00 82.69 186 TRP A N 1
ATOM 1463 C CA . TRP A 1 186 ? 0.098 -2.872 -23.364 1.00 82.69 186 TRP A CA 1
ATOM 1464 C C . TRP A 1 186 ? -0.767 -4.077 -23.788 1.00 82.69 186 TRP A C 1
ATOM 1466 O O . TRP A 1 186 ? -1.130 -4.823 -22.884 1.00 82.69 186 TRP A O 1
ATOM 1476 N N . PRO A 1 187 ? -1.032 -4.388 -25.080 1.00 86.75 187 PRO A N 1
ATOM 1477 C CA . PRO A 1 187 ? -1.842 -5.558 -25.445 1.00 86.75 187 PRO A CA 1
ATOM 1478 C C . PRO A 1 187 ? -1.190 -6.888 -25.051 1.00 86.75 187 PRO A C 1
ATOM 1480 O O . PRO A 1 187 ? -1.863 -7.893 -24.827 1.00 86.75 187 PRO A O 1
ATOM 1483 N N . THR A 1 188 ? 0.143 -6.923 -24.993 1.00 84.50 188 THR A N 1
ATOM 1484 C CA . THR A 1 188 ? 0.868 -8.110 -24.538 1.00 84.50 188 THR A CA 1
ATOM 1485 C C . THR A 1 188 ? 0.884 -8.190 -23.014 1.00 84.50 188 THR A C 1
ATOM 1487 O O . THR A 1 188 ? 0.790 -9.282 -22.459 1.00 84.50 188 THR A O 1
ATOM 1490 N N . TRP A 1 189 ? 0.957 -7.045 -22.329 1.00 88.62 189 TRP A N 1
ATOM 1491 C CA . TRP A 1 189 ? 0.882 -6.971 -20.867 1.00 88.62 189 TRP A CA 1
ATOM 1492 C C . TRP A 1 189 ? -0.481 -7.404 -20.335 1.00 88.62 189 TRP A C 1
ATOM 1494 O O . TRP A 1 189 ? -0.526 -8.184 -19.390 1.00 88.62 189 TRP A O 1
ATOM 1504 N N . THR A 1 190 ? -1.571 -6.950 -20.957 1.00 92.00 190 THR A N 1
ATOM 1505 C CA . THR A 1 190 ? -2.938 -7.318 -20.569 1.00 92.00 190 THR A CA 1
ATOM 1506 C C . THR A 1 190 ? -3.181 -8.815 -20.743 1.00 92.00 190 THR A C 1
ATOM 1508 O O . THR A 1 190 ? -3.590 -9.480 -19.795 1.00 92.00 190 THR A O 1
ATOM 1511 N N . ARG A 1 191 ? -2.800 -9.388 -21.895 1.00 90.69 191 ARG A N 1
ATOM 1512 C CA . ARG A 1 191 ? -2.891 -10.839 -22.140 1.00 90.69 191 ARG A CA 1
ATOM 1513 C C . ARG A 1 191 ? -2.083 -11.659 -21.133 1.00 90.69 191 ARG A C 1
ATOM 1515 O O . ARG A 1 191 ? -2.530 -12.715 -20.693 1.00 90.69 191 ARG A O 1
ATOM 1522 N N . TYR A 1 192 ? -0.885 -11.196 -20.780 1.00 90.50 192 TYR A N 1
ATOM 1523 C CA . TYR A 1 192 ? -0.063 -11.881 -19.785 1.00 90.50 192 TYR A CA 1
ATOM 1524 C C . TYR A 1 192 ? -0.672 -11.777 -18.380 1.00 90.50 192 TYR A C 1
ATOM 1526 O O . TYR A 1 192 ? -0.705 -12.773 -17.666 1.00 90.50 192 TYR A O 1
ATOM 1534 N N . ALA A 1 193 ? -1.216 -10.618 -17.994 1.00 93.00 193 ALA A N 1
ATOM 1535 C CA . ALA A 1 193 ? -1.928 -10.458 -16.725 1.00 93.00 193 ALA A CA 1
ATOM 1536 C C . ALA A 1 193 ? -3.136 -11.408 -16.625 1.00 93.00 193 ALA A C 1
ATOM 1538 O O . ALA A 1 193 ? -3.289 -12.099 -15.619 1.00 93.00 193 ALA A O 1
ATOM 1539 N N . GLU A 1 194 ? -3.934 -11.523 -17.691 1.00 93.75 194 GLU A N 1
ATOM 1540 C CA . GLU A 1 194 ? -5.035 -12.493 -17.781 1.00 93.75 194 GLU A CA 1
ATOM 1541 C C . GLU A 1 194 ? -4.546 -13.939 -17.626 1.00 93.75 194 GLU A C 1
ATOM 1543 O O . GLU A 1 194 ? -5.161 -14.736 -16.919 1.00 93.75 194 GLU A O 1
ATOM 1548 N N . GLN A 1 195 ? -3.425 -14.289 -18.261 1.00 90.75 195 GLN A N 1
ATOM 1549 C CA . GLN A 1 195 ? -2.830 -15.619 -18.149 1.00 90.75 195 GLN A CA 1
ATOM 1550 C C . GLN A 1 195 ? -2.370 -15.924 -16.716 1.00 90.75 195 GLN A C 1
ATOM 1552 O O . GLN A 1 195 ? -2.653 -17.009 -16.209 1.00 90.75 195 GLN A O 1
ATOM 1557 N N . VAL A 1 196 ? -1.698 -14.976 -16.055 1.00 91.50 196 VAL A N 1
ATOM 1558 C CA . VAL A 1 196 ? -1.254 -15.129 -14.661 1.00 91.50 196 VAL A CA 1
ATOM 1559 C C . VAL A 1 196 ? -2.447 -15.278 -13.719 1.00 91.50 196 VAL A C 1
ATOM 1561 O O . VAL A 1 196 ? -2.417 -16.131 -12.832 1.00 91.50 196 VAL A O 1
ATOM 1564 N N . TYR A 1 197 ? -3.512 -14.503 -13.930 1.00 92.25 197 TYR A N 1
ATOM 1565 C CA . TYR A 1 197 ? -4.742 -14.635 -13.153 1.00 92.25 197 TYR A CA 1
ATOM 1566 C C . TYR A 1 197 ? -5.381 -16.022 -13.321 1.00 92.25 197 TYR A C 1
ATOM 1568 O O . TYR A 1 197 ? -5.655 -16.690 -12.329 1.00 92.25 197 TYR A O 1
ATOM 1576 N N . ARG A 1 198 ? -5.499 -16.528 -14.556 1.00 90.00 198 ARG A N 1
ATOM 1577 C CA . ARG A 1 198 ? -6.009 -17.891 -14.802 1.00 90.00 198 ARG A CA 1
ATOM 1578 C C . ARG A 1 198 ? -5.164 -18.973 -14.138 1.00 90.00 198 ARG A C 1
ATOM 1580 O O . ARG A 1 198 ? -5.702 -19.987 -13.711 1.00 90.00 198 ARG A O 1
ATOM 1587 N N . TRP A 1 199 ? -3.845 -18.788 -14.039 1.00 88.25 199 TRP A N 1
ATOM 1588 C CA . TRP A 1 199 ? -3.006 -19.709 -13.269 1.00 88.25 199 TRP A CA 1
ATOM 1589 C C . TRP A 1 199 ? -3.375 -19.692 -11.783 1.00 88.25 199 TRP A C 1
ATOM 1591 O O . TRP A 1 199 ? -3.490 -20.757 -11.183 1.00 88.25 199 TRP A O 1
ATOM 1601 N N . LEU A 1 200 ? -3.616 -18.515 -11.198 1.00 87.75 200 LEU A N 1
ATOM 1602 C CA . LEU A 1 200 ? -4.025 -18.382 -9.794 1.00 87.75 200 LEU A CA 1
ATOM 1603 C C . LEU A 1 200 ? -5.381 -19.043 -9.493 1.00 87.75 200 LEU A C 1
ATOM 1605 O O . LEU A 1 200 ? -5.531 -19.618 -8.412 1.00 87.75 200 LEU A O 1
ATOM 1609 N N . GLU A 1 201 ? -6.322 -19.014 -10.439 1.00 84.94 201 GLU A N 1
ATOM 1610 C CA . GLU A 1 201 ? -7.652 -19.632 -10.307 1.00 84.94 201 GLU A CA 1
ATOM 1611 C C . GLU A 1 201 ? -7.639 -21.165 -10.253 1.00 84.94 201 GLU A C 1
ATOM 1613 O O . GLU A 1 201 ? -8.627 -21.770 -9.840 1.00 84.94 201 GLU A O 1
ATOM 1618 N N . THR A 1 202 ? -6.540 -21.826 -10.633 1.00 72.25 202 THR A N 1
ATOM 1619 C CA . THR A 1 202 ? -6.503 -23.296 -10.652 1.00 72.25 202 THR A CA 1
ATOM 1620 C C . THR A 1 202 ? -6.592 -23.901 -9.229 1.00 72.25 202 THR A C 1
ATOM 1622 O O . THR A 1 202 ? -5.658 -23.866 -8.427 1.00 72.25 202 THR A O 1
ATOM 1625 N N . GLU A 1 203 ? -7.806 -24.366 -8.905 1.00 52.91 203 GLU A N 1
ATOM 1626 C CA . GLU A 1 203 ? -8.285 -25.373 -7.934 1.00 52.91 203 GLU A CA 1
ATOM 1627 C C . GLU A 1 203 ? -7.673 -25.487 -6.522 1.00 52.91 203 GLU A C 1
ATOM 1629 O O . GLU A 1 203 ? -7.560 -26.590 -5.990 1.00 52.91 203 GLU A O 1
ATOM 1634 N N . THR A 1 204 ? -7.349 -24.399 -5.817 1.00 55.88 204 THR A N 1
ATOM 1635 C CA . THR A 1 204 ? -7.332 -24.473 -4.331 1.00 55.88 204 THR A CA 1
ATOM 1636 C C . THR A 1 204 ? -7.370 -23.102 -3.664 1.00 55.88 204 THR A C 1
ATOM 1638 O O . THR A 1 204 ? -6.342 -22.452 -3.465 1.00 55.88 204 THR A O 1
ATOM 1641 N N . ILE A 1 205 ? -8.570 -22.679 -3.260 1.00 56.97 205 ILE A N 1
ATOM 1642 C CA . ILE A 1 205 ? -8.760 -21.538 -2.357 1.00 56.97 205 ILE A CA 1
ATOM 1643 C C . ILE A 1 205 ? -8.119 -21.881 -1.000 1.00 56.97 205 ILE A C 1
ATOM 1645 O O . ILE A 1 205 ? -8.290 -22.983 -0.478 1.00 56.97 205 ILE A O 1
ATOM 1649 N N . GLY A 1 206 ? -7.360 -20.943 -0.428 1.00 57.56 206 GLY A N 1
ATOM 1650 C CA . GLY A 1 206 ? -6.862 -21.033 0.951 1.00 57.56 206 GLY A CA 1
ATOM 1651 C C . GLY A 1 206 ? -5.522 -21.750 1.162 1.00 57.56 206 GLY A C 1
ATOM 1652 O O . GLY A 1 206 ? -5.021 -21.749 2.285 1.00 57.56 206 GLY A O 1
ATOM 1653 N N . ARG A 1 207 ? -4.887 -22.305 0.119 1.00 70.44 207 ARG A N 1
ATOM 1654 C CA . ARG A 1 207 ? -3.558 -22.946 0.218 1.00 70.44 207 ARG A CA 1
ATOM 1655 C C . ARG A 1 207 ? -2.448 -22.094 -0.395 1.00 70.44 207 ARG A C 1
ATOM 1657 O O . ARG A 1 207 ? -1.777 -22.486 -1.344 1.00 70.44 207 ARG A O 1
ATOM 1664 N N . TRP A 1 208 ? -2.255 -20.899 0.155 1.00 73.81 208 TRP A N 1
ATOM 1665 C CA . TRP A 1 208 ? -1.330 -19.893 -0.390 1.00 73.81 208 TRP A CA 1
ATOM 1666 C C . TRP A 1 208 ? 0.149 -20.288 -0.354 1.00 73.81 208 TRP A C 1
ATOM 1668 O O . TRP A 1 208 ? 0.918 -19.819 -1.192 1.00 73.81 208 TRP A O 1
ATOM 1678 N N . ASN A 1 209 ? 0.521 -21.183 0.561 1.00 69.94 209 ASN A N 1
ATOM 1679 C CA . ASN A 1 209 ? 1.890 -21.685 0.695 1.00 69.94 209 ASN A CA 1
ATOM 1680 C C . ASN A 1 209 ? 2.150 -22.931 -0.171 1.00 69.94 209 ASN A C 1
ATOM 1682 O O . ASN A 1 209 ? 3.283 -23.404 -0.225 1.00 69.94 209 ASN A O 1
ATOM 1686 N N . GLU A 1 210 ? 1.129 -23.478 -0.842 1.00 79.25 210 GLU A N 1
ATOM 1687 C CA . GLU A 1 210 ? 1.300 -24.613 -1.749 1.00 79.25 210 GLU A CA 1
ATOM 1688 C C . GLU A 1 210 ? 1.589 -24.108 -3.171 1.00 79.25 210 GLU A C 1
ATOM 1690 O O . GLU A 1 210 ? 0.798 -23.341 -3.737 1.00 79.25 210 GLU A O 1
ATOM 1695 N N . PRO A 1 211 ? 2.726 -24.499 -3.771 1.00 77.06 211 PRO A N 1
ATOM 1696 C CA . PRO A 1 211 ? 3.060 -24.085 -5.121 1.00 77.06 211 PRO A CA 1
ATOM 1697 C C . PRO A 1 211 ? 2.168 -24.787 -6.147 1.00 77.06 211 PRO A C 1
ATOM 1699 O O . PRO A 1 211 ? 1.854 -25.971 -6.031 1.00 77.06 211 PRO A O 1
ATOM 1702 N N . LEU A 1 212 ? 1.824 -24.061 -7.208 1.00 83.12 212 LEU A N 1
ATOM 1703 C CA . LEU A 1 212 ? 1.147 -24.616 -8.372 1.00 83.12 212 LEU A CA 1
ATOM 1704 C C . LEU A 1 212 ? 2.150 -25.379 -9.229 1.00 83.12 212 LEU A C 1
ATOM 1706 O O . LEU A 1 212 ? 3.185 -24.838 -9.614 1.00 83.12 212 LEU A O 1
ATOM 1710 N N . VAL A 1 213 ? 1.848 -26.632 -9.555 1.00 80.12 213 VAL A N 1
ATOM 1711 C CA . VAL A 1 213 ? 2.680 -27.417 -10.470 1.00 80.12 213 VAL A CA 1
ATOM 1712 C C . VAL A 1 213 ? 2.212 -27.144 -11.892 1.00 80.12 213 VAL A C 1
ATOM 1714 O O . VAL A 1 213 ? 1.090 -27.478 -12.266 1.00 80.12 213 VAL A O 1
ATOM 1717 N N . THR A 1 214 ? 3.065 -26.511 -12.694 1.00 76.06 214 THR A N 1
ATOM 1718 C CA . THR A 1 214 ? 2.755 -26.242 -14.100 1.00 76.06 214 THR A CA 1
ATOM 1719 C C . THR A 1 214 ? 2.720 -27.536 -14.910 1.00 76.06 214 THR A C 1
ATOM 1721 O O . THR A 1 214 ? 3.264 -28.561 -14.502 1.00 76.06 214 THR A O 1
ATOM 1724 N N . VAL A 1 215 ? 2.156 -27.482 -16.121 1.00 68.25 215 VAL A N 1
ATOM 1725 C CA . VAL A 1 215 ? 2.164 -28.613 -17.073 1.00 68.25 215 VAL A CA 1
ATOM 1726 C C . VAL A 1 215 ? 3.590 -29.112 -17.362 1.00 68.25 215 VAL A C 1
ATOM 1728 O O . VAL A 1 215 ? 3.796 -30.292 -17.624 1.00 68.25 215 VAL A O 1
ATOM 1731 N N . ALA A 1 216 ? 4.592 -28.233 -17.259 1.00 72.44 216 ALA A N 1
ATOM 1732 C CA . ALA A 1 216 ? 6.007 -28.572 -17.411 1.00 72.44 216 ALA A CA 1
ATOM 1733 C C . ALA A 1 216 ? 6.640 -29.206 -16.149 1.00 72.44 216 ALA A C 1
ATOM 1735 O O . ALA A 1 216 ? 7.856 -29.386 -16.102 1.00 72.44 216 ALA A O 1
ATOM 1736 N N . GLY A 1 217 ? 5.854 -29.500 -15.108 1.00 80.81 217 GLY A N 1
ATOM 1737 C CA . GLY A 1 217 ? 6.330 -30.055 -13.838 1.00 80.81 217 GLY A CA 1
ATOM 1738 C C . GLY A 1 217 ? 7.087 -29.056 -12.957 1.00 80.81 217 GLY A C 1
ATOM 1739 O O . GLY A 1 217 ? 7.759 -29.458 -12.008 1.00 80.81 217 GLY A O 1
ATOM 1740 N N . VAL A 1 218 ? 7.017 -27.754 -13.258 1.00 84.25 218 VAL A N 1
ATOM 1741 C CA . VAL A 1 218 ? 7.675 -26.716 -12.454 1.00 84.25 218 VAL A CA 1
ATOM 1742 C C . VAL A 1 218 ? 6.725 -26.271 -11.352 1.00 84.25 218 VAL A C 1
ATOM 1744 O O . VAL A 1 218 ? 5.646 -25.763 -11.637 1.00 84.25 218 VAL A O 1
ATOM 1747 N N . ALA A 1 219 ? 7.136 -26.428 -10.097 1.00 89.88 219 ALA A N 1
ATOM 1748 C CA . ALA A 1 219 ? 6.418 -25.869 -8.960 1.00 89.88 219 ALA A CA 1
ATOM 1749 C C . ALA A 1 219 ? 6.639 -24.348 -8.903 1.00 89.88 219 ALA A C 1
ATOM 1751 O O . ALA A 1 219 ? 7.774 -23.895 -8.760 1.00 89.88 219 ALA A O 1
ATOM 1752 N N . VAL A 1 220 ? 5.567 -23.568 -9.024 1.00 90.75 220 VAL A N 1
ATOM 1753 C CA . VAL A 1 220 ? 5.563 -22.104 -8.971 1.00 90.75 220 VAL A CA 1
ATOM 1754 C C . VAL A 1 220 ? 4.765 -21.651 -7.745 1.00 90.75 220 VAL A C 1
ATOM 1756 O O . VAL A 1 220 ? 3.554 -21.864 -7.689 1.00 90.75 220 VAL A O 1
ATOM 1759 N N . PRO A 1 221 ? 5.408 -21.013 -6.753 1.00 90.81 221 PRO A N 1
ATOM 1760 C CA . PRO A 1 221 ? 4.719 -20.496 -5.578 1.00 90.81 221 PRO A CA 1
ATOM 1761 C C . PRO A 1 221 ? 3.643 -19.471 -5.944 1.00 90.81 221 PRO A C 1
ATOM 1763 O O . PRO A 1 221 ? 3.897 -18.554 -6.730 1.00 90.81 221 PRO A O 1
ATOM 1766 N N . ARG A 1 222 ? 2.463 -19.570 -5.318 1.00 89.19 222 ARG A N 1
ATOM 1767 C CA . ARG A 1 222 ? 1.355 -18.629 -5.553 1.00 89.19 222 ARG A CA 1
ATOM 1768 C C . ARG A 1 222 ? 1.758 -17.180 -5.269 1.00 89.19 222 ARG A C 1
ATOM 1770 O O . ARG A 1 222 ? 1.372 -16.300 -6.031 1.00 89.19 222 ARG A O 1
ATOM 1777 N N . LEU A 1 223 ? 2.604 -16.919 -4.263 1.00 90.31 223 LEU A N 1
ATOM 1778 C CA . LEU A 1 223 ? 3.078 -15.552 -4.006 1.00 90.31 223 LEU A CA 1
ATOM 1779 C C . LEU A 1 223 ? 3.854 -14.940 -5.185 1.00 90.31 223 LEU A C 1
ATOM 1781 O O . LEU A 1 223 ? 3.758 -13.735 -5.395 1.00 90.31 223 LEU A O 1
ATOM 1785 N N . LEU A 1 224 ? 4.605 -15.744 -5.957 1.00 91.75 224 LEU A N 1
ATOM 1786 C CA . LEU A 1 224 ? 5.308 -15.229 -7.135 1.00 91.75 224 LEU A CA 1
ATOM 1787 C C . LEU A 1 224 ? 4.298 -14.819 -8.203 1.00 91.75 224 LEU A C 1
ATOM 1789 O O . LEU A 1 224 ? 4.458 -13.774 -8.816 1.00 91.75 224 LEU A O 1
ATOM 1793 N N . LEU A 1 225 ? 3.240 -15.607 -8.397 1.00 92.50 225 LEU A N 1
ATOM 1794 C CA . LEU A 1 225 ? 2.169 -15.277 -9.336 1.00 92.50 225 LEU A CA 1
ATOM 1795 C C . LEU A 1 225 ? 1.400 -14.021 -8.910 1.00 92.50 225 LEU A C 1
ATOM 1797 O O . LEU A 1 225 ? 1.073 -13.198 -9.760 1.00 92.50 225 LEU A O 1
ATOM 1801 N N . LEU A 1 226 ? 1.163 -13.833 -7.607 1.00 93.25 226 LEU A N 1
ATOM 1802 C CA . LEU A 1 226 ? 0.559 -12.607 -7.079 1.00 93.25 226 LEU A CA 1
ATOM 1803 C C . LEU A 1 226 ? 1.452 -11.383 -7.326 1.00 93.25 226 LEU A C 1
ATOM 1805 O O . LEU A 1 226 ? 0.950 -10.359 -7.791 1.00 93.25 226 LEU A O 1
ATOM 1809 N N . ASP A 1 227 ? 2.763 -11.472 -7.066 1.00 92.88 227 ASP A N 1
ATOM 1810 C CA . ASP A 1 227 ? 3.686 -10.367 -7.368 1.00 92.88 227 ASP A CA 1
ATOM 1811 C C . ASP A 1 227 ? 3.801 -10.102 -8.874 1.00 92.88 227 ASP A C 1
ATOM 1813 O O . ASP A 1 227 ? 3.838 -8.941 -9.280 1.00 92.88 227 ASP A O 1
ATOM 1817 N N . GLU A 1 228 ? 3.792 -11.145 -9.710 1.00 91.62 228 GLU A N 1
ATOM 1818 C CA . GLU A 1 228 ? 3.770 -11.005 -11.168 1.00 91.62 228 GLU A CA 1
ATOM 1819 C C . GLU A 1 228 ? 2.501 -10.301 -11.649 1.00 91.62 228 GLU A C 1
ATOM 1821 O O . GLU A 1 228 ? 2.592 -9.341 -12.415 1.00 91.62 228 GLU A O 1
ATOM 1826 N N . LEU A 1 229 ? 1.325 -10.725 -11.183 1.00 94.00 229 LEU A N 1
ATOM 1827 C CA . LEU A 1 229 ? 0.063 -10.089 -11.548 1.00 94.00 229 LEU A CA 1
ATOM 1828 C C . LEU A 1 229 ? 0.058 -8.620 -11.115 1.00 94.00 229 LEU A C 1
ATOM 1830 O O . LEU A 1 229 ? -0.163 -7.735 -11.943 1.00 94.00 229 LEU A O 1
ATOM 1834 N N . LEU A 1 230 ? 0.410 -8.345 -9.855 1.00 93.19 230 LEU A N 1
ATOM 1835 C CA . LEU A 1 230 ? 0.555 -6.980 -9.354 1.00 93.19 230 LEU A CA 1
ATOM 1836 C C . LEU A 1 230 ? 1.539 -6.162 -10.199 1.00 93.19 230 LEU A C 1
ATOM 1838 O O . LEU A 1 230 ? 1.273 -4.999 -10.492 1.00 93.19 230 LEU A O 1
ATOM 1842 N N . HIS A 1 231 ? 2.674 -6.740 -10.600 1.00 89.75 231 HIS A N 1
ATOM 1843 C CA . HIS A 1 231 ? 3.670 -6.052 -11.415 1.00 89.75 231 HIS A CA 1
ATOM 1844 C C . HIS A 1 231 ? 3.085 -5.567 -12.745 1.00 89.75 231 HIS A C 1
ATOM 1846 O O . HIS A 1 231 ? 3.306 -4.415 -13.130 1.00 89.75 231 HIS A O 1
ATOM 1852 N N . PHE A 1 232 ? 2.341 -6.427 -13.442 1.00 90.69 232 PHE A N 1
ATOM 1853 C CA . PHE A 1 232 ? 1.735 -6.078 -14.723 1.00 90.69 232 PHE A CA 1
ATOM 1854 C C . PHE A 1 232 ? 0.557 -5.116 -14.567 1.00 90.69 232 PHE A C 1
ATOM 1856 O O . PHE A 1 232 ? 0.468 -4.169 -15.347 1.00 90.69 232 PHE A O 1
ATOM 1863 N N . LEU A 1 233 ? -0.267 -5.263 -13.526 1.00 93.38 233 LEU A N 1
ATOM 1864 C CA . LEU A 1 233 ? -1.344 -4.312 -13.229 1.00 93.38 233 LEU A CA 1
ATOM 1865 C C . LEU A 1 233 ? -0.804 -2.902 -12.940 1.00 93.38 233 LEU A C 1
ATOM 1867 O O . LEU A 1 233 ? -1.329 -1.927 -13.477 1.00 93.38 233 LEU A O 1
ATOM 1871 N N . VAL A 1 234 ? 0.302 -2.778 -12.191 1.00 90.62 234 VAL A N 1
ATOM 1872 C CA . VAL A 1 234 ? 0.976 -1.482 -11.977 1.00 90.62 234 VAL A CA 1
ATOM 1873 C C . VAL A 1 234 ? 1.439 -0.875 -13.301 1.00 90.62 234 VAL A C 1
ATOM 1875 O O . VAL A 1 234 ? 1.263 0.321 -13.514 1.00 90.62 234 VAL A O 1
ATOM 1878 N N . ARG A 1 235 ? 2.027 -1.673 -14.204 1.00 88.12 235 ARG A N 1
ATOM 1879 C CA . ARG A 1 235 ? 2.490 -1.181 -15.514 1.00 88.12 235 ARG A CA 1
ATOM 1880 C C . ARG A 1 235 ? 1.342 -0.717 -16.400 1.00 88.12 235 ARG A C 1
ATOM 1882 O O . ARG A 1 235 ? 1.463 0.331 -17.020 1.00 88.12 235 ARG A O 1
ATOM 1889 N N . ILE A 1 236 ? 0.261 -1.489 -16.452 1.00 91.31 236 ILE A N 1
ATOM 1890 C CA . ILE A 1 236 ? -0.945 -1.169 -17.221 1.00 91.31 236 ILE A CA 1
ATOM 1891 C C . ILE A 1 236 ? -1.553 0.146 -16.718 1.00 91.31 236 ILE A C 1
ATOM 1893 O O . ILE A 1 236 ? -1.826 1.040 -17.513 1.00 91.31 236 ILE A O 1
ATOM 1897 N N . GLU A 1 237 ? -1.686 0.309 -15.399 1.00 90.88 237 GLU A N 1
ATOM 1898 C CA . GLU A 1 237 ? -2.214 1.545 -14.814 1.00 90.88 237 GLU A CA 1
ATOM 1899 C C . GLU A 1 237 ? -1.265 2.738 -15.001 1.00 90.88 237 GLU A C 1
ATOM 1901 O O . GLU A 1 237 ? -1.719 3.849 -15.273 1.00 90.88 237 GLU A O 1
ATOM 1906 N N . ALA A 1 238 ? 0.051 2.534 -14.893 1.00 86.38 238 ALA A N 1
ATOM 1907 C CA . ALA A 1 238 ? 1.033 3.580 -15.173 1.00 86.38 238 ALA A CA 1
ATOM 1908 C C . ALA A 1 238 ? 0.963 4.038 -16.639 1.00 86.38 238 ALA A C 1
ATOM 1910 O O . ALA A 1 238 ? 0.909 5.238 -16.893 1.00 86.38 238 ALA A O 1
ATOM 1911 N N . GLU A 1 239 ? 0.876 3.099 -17.586 1.00 87.75 239 GLU A N 1
ATOM 1912 C CA . GLU A 1 239 ? 0.717 3.387 -19.016 1.00 87.75 239 GLU A CA 1
ATOM 1913 C C . GLU A 1 239 ? -0.570 4.173 -19.288 1.00 87.75 239 GLU A C 1
ATOM 1915 O O . GLU A 1 239 ? -0.545 5.180 -19.995 1.00 87.75 239 GLU A O 1
ATOM 1920 N N . ARG A 1 240 ? -1.688 3.777 -18.664 1.00 90.38 240 ARG A N 1
ATOM 1921 C CA . ARG A 1 240 ? -2.963 4.497 -18.770 1.00 90.38 240 ARG A CA 1
ATOM 1922 C C . ARG A 1 240 ? -2.833 5.935 -18.264 1.00 90.38 240 ARG A C 1
ATOM 1924 O O . ARG A 1 240 ? -3.247 6.866 -18.953 1.00 90.38 240 ARG A O 1
ATOM 1931 N N . ARG A 1 241 ? -2.219 6.143 -17.091 1.00 86.25 241 ARG A N 1
ATOM 1932 C CA . ARG A 1 241 ? -1.975 7.485 -16.522 1.00 86.25 241 ARG A CA 1
ATOM 1933 C C . ARG A 1 241 ? -1.084 8.336 -17.427 1.00 86.25 241 ARG A C 1
ATOM 1935 O O . ARG A 1 241 ? -1.375 9.516 -17.624 1.00 86.25 241 ARG A O 1
ATOM 1942 N N . THR A 1 242 ? -0.036 7.748 -18.002 1.00 83.50 242 THR A N 1
ATOM 1943 C CA . THR A 1 242 ? 0.838 8.416 -18.974 1.00 83.50 242 THR A CA 1
ATOM 1944 C C . THR A 1 242 ? 0.078 8.793 -20.245 1.00 83.50 242 THR A C 1
ATOM 1946 O O . THR A 1 242 ? 0.217 9.923 -20.708 1.00 83.50 242 THR A O 1
ATOM 1949 N N . ALA A 1 243 ? -0.778 7.915 -20.773 1.00 87.62 243 ALA A N 1
ATOM 1950 C CA . ALA A 1 243 ? -1.603 8.208 -21.944 1.00 87.62 243 ALA A CA 1
ATOM 1951 C C . ALA A 1 243 ? -2.576 9.375 -21.697 1.00 87.62 243 ALA A C 1
ATOM 1953 O O . ALA A 1 243 ? -2.697 10.259 -22.546 1.00 87.62 243 ALA A O 1
ATOM 1954 N N . VAL A 1 244 ? -3.209 9.442 -20.517 1.00 85.12 244 VAL A N 1
ATOM 1955 C CA . VAL A 1 244 ? -4.060 10.583 -20.121 1.00 85.12 244 VAL A CA 1
ATOM 1956 C C . VAL A 1 244 ? -3.262 11.887 -20.109 1.00 85.12 244 VAL A C 1
ATOM 1958 O O . VAL A 1 244 ? -3.724 12.900 -20.635 1.00 85.12 244 VAL A O 1
ATOM 1961 N N . LEU A 1 245 ? -2.062 11.866 -19.526 1.00 80.12 245 LEU A N 1
ATOM 1962 C CA . LEU A 1 245 ? -1.179 13.029 -19.458 1.00 80.12 245 LEU A CA 1
ATOM 1963 C C . LEU A 1 245 ? -0.722 13.493 -20.850 1.00 80.12 245 LEU A C 1
ATOM 1965 O O . LEU A 1 245 ? -0.667 14.690 -21.114 1.00 80.12 245 LEU A O 1
ATOM 1969 N N . GLN A 1 246 ? -0.428 12.551 -21.745 1.00 83.38 246 GLN A N 1
ATOM 1970 C CA . GLN A 1 246 ? -0.018 12.816 -23.127 1.00 83.38 246 GLN A CA 1
ATOM 1971 C C . GLN A 1 246 ? -1.191 13.153 -24.059 1.00 83.38 246 GLN A C 1
ATOM 1973 O O . GLN A 1 246 ? -0.986 13.271 -25.264 1.00 83.38 246 GLN A O 1
ATOM 1978 N N . GLN A 1 247 ? -2.410 13.299 -23.524 1.00 84.75 247 GLN A N 1
ATOM 1979 C CA . GLN A 1 247 ? -3.628 13.548 -24.300 1.00 84.75 247 GLN A CA 1
ATOM 1980 C C . GLN A 1 247 ? -3.843 12.499 -25.406 1.00 84.75 247 GLN A C 1
ATOM 1982 O O . GLN A 1 247 ? -4.264 12.820 -26.515 1.00 84.75 247 GLN A O 1
ATOM 1987 N N . ASN A 1 248 ? -3.559 11.231 -25.095 1.00 88.94 248 ASN A N 1
ATOM 1988 C CA . ASN A 1 248 ? -3.776 10.089 -25.977 1.00 88.94 248 ASN A CA 1
ATOM 1989 C C . ASN A 1 248 ? -5.011 9.286 -25.515 1.00 88.94 248 ASN A C 1
ATOM 1991 O O . ASN A 1 248 ? -4.859 8.257 -24.844 1.00 88.94 248 ASN A O 1
ATOM 1995 N N . PRO A 1 249 ? -6.238 9.744 -25.844 1.00 90.88 249 PRO A N 1
ATOM 1996 C CA . PRO A 1 249 ? -7.468 9.092 -25.398 1.00 90.88 249 PRO A CA 1
ATOM 1997 C C . PRO A 1 249 ? -7.590 7.667 -25.940 1.00 90.88 249 PRO A C 1
ATOM 1999 O O . PRO A 1 249 ? -8.054 6.794 -25.228 1.00 90.88 249 PRO A O 1
ATOM 2002 N N . ALA A 1 250 ? -7.072 7.378 -27.139 1.00 92.75 250 ALA A N 1
ATOM 2003 C CA . ALA A 1 250 ? -7.161 6.039 -27.721 1.00 92.75 250 ALA A CA 1
ATOM 2004 C C . ALA A 1 250 ? -6.509 4.957 -26.839 1.00 92.75 250 ALA A C 1
ATOM 2006 O O . ALA A 1 250 ? -7.079 3.883 -26.663 1.00 92.75 250 ALA A O 1
ATOM 2007 N N . ILE A 1 251 ? -5.330 5.232 -26.266 1.00 91.75 251 ILE A N 1
ATOM 2008 C CA . ILE A 1 251 ? -4.668 4.294 -25.343 1.00 91.75 251 ILE A CA 1
ATOM 2009 C C . ILE A 1 251 ? -5.333 4.326 -23.963 1.00 91.75 251 ILE A C 1
ATOM 2011 O O . ILE A 1 251 ? -5.548 3.269 -23.370 1.00 91.75 251 ILE A O 1
ATOM 2015 N N . ALA A 1 252 ? -5.659 5.516 -23.451 1.00 91.81 252 ALA A N 1
ATOM 2016 C CA . ALA A 1 252 ? -6.270 5.662 -22.133 1.00 91.81 252 ALA A CA 1
ATOM 2017 C C . ALA A 1 252 ? -7.627 4.939 -22.041 1.00 91.81 252 ALA A C 1
ATOM 2019 O O . ALA A 1 252 ? -7.850 4.195 -21.085 1.00 91.81 252 ALA A O 1
ATOM 2020 N N . ASP A 1 253 ? -8.479 5.104 -23.053 1.00 94.50 253 ASP A N 1
ATOM 2021 C CA . ASP A 1 253 ? -9.811 4.506 -23.136 1.00 94.50 253 ASP A CA 1
ATOM 2022 C C . ASP A 1 253 ? -9.723 2.997 -23.381 1.00 94.50 253 ASP A C 1
ATOM 2024 O O . ASP A 1 253 ? -10.448 2.235 -22.751 1.00 94.50 253 ASP A O 1
ATOM 2028 N N . ALA A 1 254 ? -8.793 2.533 -24.228 1.00 95.00 254 ALA A N 1
ATOM 2029 C CA . ALA A 1 254 ? -8.588 1.100 -24.448 1.00 95.00 254 ALA A CA 1
ATOM 2030 C C . ALA A 1 254 ? -8.139 0.372 -23.170 1.00 95.00 254 ALA A C 1
ATOM 2032 O O . ALA A 1 254 ? -8.629 -0.718 -22.872 1.00 95.00 254 ALA A O 1
ATOM 2033 N N . LEU A 1 255 ? -7.228 0.974 -22.397 1.00 94.56 255 LEU A N 1
ATOM 2034 C CA . LEU A 1 255 ? -6.787 0.411 -21.120 1.00 94.56 255 LEU A CA 1
ATOM 2035 C C . LEU A 1 255 ? -7.871 0.503 -20.046 1.00 94.56 255 LEU A C 1
ATOM 2037 O O . LEU A 1 255 ? -8.029 -0.452 -19.292 1.00 94.56 255 LEU A O 1
ATOM 2041 N N . GLY A 1 256 ? -8.627 1.606 -20.000 1.00 94.56 256 GLY A N 1
ATOM 2042 C CA . GLY A 1 256 ? -9.780 1.753 -19.109 1.00 94.56 256 GLY A CA 1
ATOM 2043 C C . GLY A 1 256 ? -10.851 0.696 -19.382 1.00 94.56 256 GLY A C 1
ATOM 2044 O O . GLY A 1 256 ? -11.230 -0.037 -18.474 1.00 94.56 256 GLY A O 1
ATOM 2045 N N . ALA A 1 257 ? -11.242 0.523 -20.646 1.00 96.31 257 ALA A N 1
ATOM 2046 C CA . ALA A 1 257 ? -12.202 -0.499 -21.060 1.00 96.31 257 ALA A CA 1
ATOM 2047 C C . ALA A 1 257 ? -11.707 -1.920 -20.751 1.00 96.31 257 ALA A C 1
ATOM 2049 O O . ALA A 1 257 ? -12.480 -2.757 -20.287 1.00 96.31 257 ALA A O 1
ATOM 2050 N N . TRP A 1 258 ? -10.413 -2.200 -20.955 1.00 96.56 258 TRP A N 1
ATOM 2051 C CA . TRP A 1 258 ? -9.836 -3.481 -20.548 1.00 96.56 258 TRP A CA 1
ATOM 2052 C C . TRP A 1 258 ? -9.895 -3.678 -19.028 1.00 96.56 258 TRP A C 1
ATOM 2054 O O . TRP A 1 258 ? -10.274 -4.756 -18.586 1.00 96.56 258 TRP A O 1
ATOM 2064 N N . GLN A 1 259 ? -9.558 -2.666 -18.220 1.00 95.81 259 GLN A N 1
ATOM 2065 C CA . GLN A 1 259 ? -9.630 -2.749 -16.754 1.00 95.81 259 GLN A CA 1
ATOM 2066 C C . GLN A 1 259 ? -11.067 -2.990 -16.268 1.00 95.81 259 GLN A C 1
ATOM 2068 O O . GLN A 1 259 ? -11.274 -3.812 -15.375 1.00 95.81 259 GLN A O 1
ATOM 2073 N N . GLU A 1 260 ? -12.053 -2.319 -16.866 1.00 96.31 260 GLU A N 1
ATOM 2074 C CA . GLU A 1 260 ? -13.479 -2.524 -16.581 1.00 96.31 260 GLU A CA 1
ATOM 2075 C C . GLU A 1 260 ? -13.921 -3.942 -16.946 1.00 96.31 260 GLU A C 1
ATOM 2077 O O . GLU A 1 260 ? -14.513 -4.638 -16.121 1.00 96.31 260 GLU A O 1
ATOM 2082 N N . GLN A 1 261 ? -13.579 -4.409 -18.150 1.00 96.81 261 GLN A N 1
ATOM 2083 C CA . GLN A 1 261 ? -13.892 -5.765 -18.596 1.00 96.81 261 GLN A CA 1
ATOM 2084 C C . GLN A 1 261 ? -13.212 -6.817 -17.715 1.00 96.81 261 GLN A C 1
ATOM 2086 O O . GLN A 1 261 ? -13.839 -7.802 -17.329 1.00 96.81 261 GLN A O 1
ATOM 2091 N N . PHE A 1 262 ? -11.934 -6.622 -17.394 1.00 95.19 262 PHE A N 1
ATOM 2092 C CA . PHE A 1 262 ? -11.169 -7.541 -16.565 1.00 95.19 262 PHE A CA 1
ATOM 2093 C C . PHE A 1 262 ? -11.769 -7.614 -15.160 1.00 95.19 262 PHE A C 1
ATOM 2095 O O . PHE A 1 262 ? -12.034 -8.717 -14.689 1.00 95.19 262 PHE A O 1
ATOM 2102 N N . THR A 1 263 ? -12.100 -6.472 -14.546 1.00 95.81 263 THR A N 1
ATOM 2103 C CA . THR A 1 263 ? -12.843 -6.410 -13.272 1.00 95.81 263 THR A CA 1
ATOM 2104 C C . THR A 1 263 ? -14.181 -7.143 -13.372 1.00 95.81 263 THR A C 1
ATOM 2106 O O . THR A 1 263 ? -14.488 -7.964 -12.518 1.00 95.81 263 THR A O 1
ATOM 2109 N N . ALA A 1 264 ? -14.964 -6.916 -14.430 1.00 96.00 264 ALA A N 1
ATOM 2110 C CA . ALA A 1 264 ? -16.274 -7.548 -14.596 1.00 96.00 264 ALA A CA 1
ATOM 2111 C C . ALA A 1 264 ? -16.200 -9.079 -14.753 1.00 96.00 264 ALA A C 1
ATOM 2113 O O . ALA A 1 26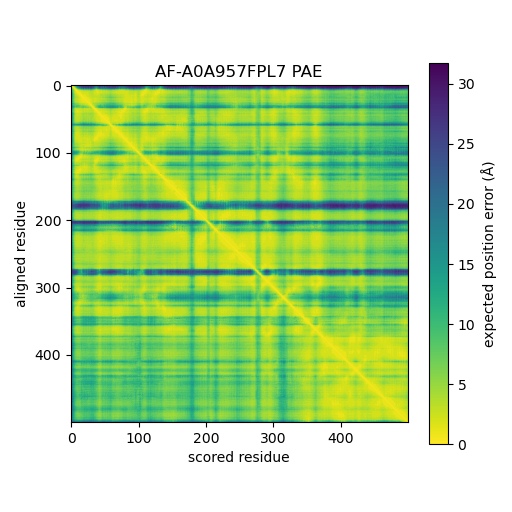4 ? -17.103 -9.784 -14.313 1.00 96.00 264 ALA A O 1
ATOM 2114 N N . VAL A 1 265 ? -15.140 -9.596 -15.383 1.00 93.31 265 VAL A N 1
ATOM 2115 C CA . VAL A 1 265 ? -14.947 -11.040 -15.607 1.00 93.31 265 VAL A CA 1
ATOM 2116 C C . VAL A 1 265 ? -14.352 -11.740 -14.386 1.00 93.31 265 VAL A C 1
ATOM 2118 O O . VAL A 1 265 ? -14.682 -12.892 -14.131 1.00 93.31 265 VAL A O 1
ATOM 2121 N N . THR A 1 266 ? -13.457 -11.071 -13.661 1.00 91.88 266 THR A N 1
ATOM 2122 C CA . THR A 1 266 ? -12.621 -11.695 -12.617 1.00 91.88 266 THR A CA 1
ATOM 2123 C C . THR A 1 266 ? -12.976 -11.266 -11.198 1.00 91.88 266 THR A C 1
ATOM 2125 O O . THR A 1 266 ? -12.414 -11.785 -10.234 1.00 91.88 266 THR A O 1
ATOM 2128 N N . ASN A 1 267 ? -13.838 -10.254 -11.063 1.00 93.31 267 ASN A N 1
ATOM 2129 C CA . ASN A 1 267 ? -14.110 -9.547 -9.814 1.00 93.31 267 ASN A CA 1
ATOM 2130 C C . ASN A 1 267 ? -12.836 -8.969 -9.149 1.00 93.31 267 ASN A C 1
ATOM 2132 O O . ASN A 1 267 ? -12.830 -8.656 -7.961 1.00 93.31 267 ASN A O 1
ATOM 2136 N N . LEU A 1 268 ? -11.724 -8.856 -9.889 1.00 94.12 268 LEU A N 1
ATOM 2137 C CA . LEU A 1 268 ? -10.461 -8.331 -9.382 1.00 94.12 268 LEU A CA 1
ATOM 2138 C C . LEU A 1 268 ? -10.520 -6.809 -9.336 1.00 94.12 268 LEU A C 1
ATOM 2140 O O . LEU A 1 268 ? -10.700 -6.163 -10.366 1.00 94.12 268 LEU A O 1
ATOM 2144 N N . PHE A 1 269 ? -10.243 -6.234 -8.167 1.00 94.00 269 PHE A N 1
ATOM 2145 C CA . PHE A 1 269 ? -10.098 -4.788 -8.018 1.00 94.00 269 PHE A CA 1
ATOM 2146 C C . PHE A 1 269 ? -8.641 -4.422 -7.778 1.00 94.00 269 PHE A C 1
ATOM 2148 O O . PHE A 1 269 ? -7.973 -4.964 -6.896 1.00 94.00 269 PHE A O 1
ATOM 2155 N N . PHE A 1 270 ? -8.143 -3.466 -8.554 1.00 93.31 270 PHE A N 1
ATOM 2156 C CA . PHE A 1 270 ? -6.777 -2.981 -8.447 1.00 93.31 270 PHE A CA 1
ATOM 2157 C C . PHE A 1 270 ? -6.755 -1.525 -7.996 1.00 93.31 270 PHE A C 1
ATOM 2159 O O . PHE A 1 270 ? -7.337 -0.651 -8.634 1.00 93.31 270 PHE A O 1
ATOM 2166 N N . ILE A 1 271 ? -6.033 -1.255 -6.912 1.00 88.38 271 ILE A N 1
ATOM 2167 C CA . ILE A 1 271 ? -5.872 0.083 -6.355 1.00 88.38 271 ILE A CA 1
ATOM 2168 C C . ILE A 1 271 ? -4.386 0.419 -6.333 1.00 88.38 271 ILE A C 1
ATOM 2170 O O . ILE A 1 271 ? -3.599 -0.124 -5.555 1.00 88.38 271 ILE A O 1
ATOM 2174 N N . LEU A 1 272 ? -4.011 1.384 -7.167 1.00 86.50 272 LEU A N 1
ATOM 2175 C CA . LEU A 1 272 ? -2.680 1.974 -7.172 1.00 86.50 272 LEU A CA 1
ATOM 2176 C C . LEU A 1 272 ? -2.700 3.282 -6.377 1.00 86.50 272 LEU A C 1
ATOM 2178 O O . LEU A 1 272 ? -2.972 4.349 -6.950 1.00 86.50 272 LEU A O 1
ATOM 2182 N N . LYS A 1 273 ? -2.420 3.208 -5.065 1.00 79.00 273 LYS A N 1
ATOM 2183 C CA . LYS A 1 273 ? -2.342 4.401 -4.207 1.00 79.00 273 LYS A CA 1
ATOM 2184 C C . LYS A 1 273 ? -1.189 5.290 -4.690 1.00 79.00 273 LYS A C 1
ATOM 2186 O O . LYS A 1 273 ? -0.125 4.805 -5.068 1.00 79.00 273 LYS A O 1
ATOM 2191 N N . GLY A 1 274 ? -1.447 6.593 -4.741 1.00 64.44 274 GLY A N 1
ATOM 2192 C CA . GLY A 1 274 ? -0.577 7.588 -5.359 1.00 64.44 274 GLY A CA 1
ATOM 2193 C C . GLY A 1 274 ? 0.794 7.790 -4.719 1.00 64.44 274 GLY A C 1
ATOM 2194 O O . GLY A 1 274 ? 1.037 7.402 -3.582 1.00 64.44 274 GLY A O 1
ATOM 2195 N N . GLU A 1 275 ? 1.666 8.466 -5.471 1.00 54.22 275 GLU A N 1
ATOM 2196 C CA . GLU A 1 275 ? 2.965 9.020 -5.041 1.00 54.22 275 GLU A CA 1
ATOM 2197 C C . GLU A 1 275 ? 2.846 10.372 -4.321 1.00 54.22 275 GLU A C 1
ATOM 2199 O O . GLU A 1 275 ? 3.841 10.922 -3.847 1.00 54.22 275 GLU A O 1
ATOM 2204 N N . TYR A 1 276 ? 1.616 10.874 -4.228 1.00 55.78 276 TYR A N 1
ATOM 2205 C CA . TYR A 1 276 ? 1.196 12.174 -3.728 1.00 55.78 276 TYR A CA 1
ATOM 2206 C C . TYR A 1 276 ? 0.360 11.942 -2.470 1.00 55.78 276 TYR A C 1
ATOM 2208 O O . TYR A 1 276 ? -0.668 11.259 -2.484 1.00 55.78 276 TYR A O 1
ATOM 2216 N N . ILE A 1 277 ? 0.846 12.469 -1.353 1.00 53.25 277 ILE A N 1
ATOM 2217 C CA . ILE A 1 277 ? 0.248 12.260 -0.047 1.00 53.25 277 ILE A CA 1
ATOM 2218 C C . ILE A 1 277 ? -0.772 13.368 0.182 1.00 53.25 277 ILE A C 1
ATOM 2220 O O . ILE A 1 277 ? -0.436 14.537 0.339 1.00 53.25 277 ILE A O 1
ATOM 2224 N N . MET A 1 278 ? -2.032 12.964 0.295 1.00 50.47 278 MET A N 1
ATOM 2225 C CA . MET A 1 278 ? -2.825 13.455 1.409 1.00 50.47 278 MET A CA 1
ATOM 2226 C C . MET A 1 278 ? -2.756 12.411 2.518 1.00 50.47 278 MET A C 1
ATOM 2228 O O . MET A 1 278 ? -3.282 11.310 2.395 1.00 50.47 278 MET A O 1
ATOM 2232 N N . GLY A 1 279 ? -1.983 12.748 3.538 1.00 46.97 279 GLY A N 1
ATOM 2233 C CA . GLY A 1 279 ? -1.706 12.073 4.802 1.00 46.97 279 GLY A CA 1
ATOM 2234 C C . GLY A 1 279 ? -1.396 10.584 4.961 1.00 46.97 279 GLY A C 1
ATOM 2235 O O . GLY A 1 279 ? -0.673 10.235 5.887 1.00 46.97 279 GLY A O 1
ATOM 2236 N N . ARG A 1 280 ? -1.925 9.688 4.127 1.00 49.62 280 ARG A N 1
ATOM 2237 C CA . ARG A 1 280 ? -1.989 8.245 4.438 1.00 49.62 280 ARG A CA 1
ATOM 2238 C C . ARG A 1 280 ? -1.560 7.308 3.307 1.00 49.62 280 ARG A C 1
ATOM 2240 O O . ARG A 1 280 ? -1.525 6.093 3.488 1.00 49.62 280 ARG A O 1
ATOM 2247 N N . HIS A 1 281 ? -1.239 7.825 2.124 1.00 52.00 281 HIS A N 1
ATOM 2248 C CA . HIS A 1 281 ? -0.982 6.985 0.952 1.00 52.00 281 HIS A CA 1
ATOM 2249 C C . HIS A 1 281 ? 0.507 6.618 0.820 1.00 52.00 281 HIS A C 1
ATOM 2251 O O . HIS A 1 281 ? 1.282 7.340 0.204 1.00 52.00 281 HIS A O 1
ATOM 2257 N N . ARG A 1 282 ? 0.899 5.454 1.359 1.00 62.09 282 ARG A N 1
ATOM 2258 C CA . ARG A 1 282 ? 2.271 4.893 1.316 1.00 62.09 282 ARG A CA 1
ATOM 2259 C C . ARG A 1 282 ? 2.709 4.340 -0.054 1.00 62.09 282 ARG A C 1
ATOM 2261 O O . ARG A 1 282 ? 3.302 3.263 -0.122 1.00 62.09 282 ARG A O 1
ATOM 2268 N N . ARG A 1 283 ? 2.356 4.995 -1.172 1.00 75.94 283 ARG A N 1
ATOM 2269 C CA . ARG A 1 283 ? 2.617 4.485 -2.543 1.00 75.94 283 ARG A CA 1
ATOM 2270 C C . ARG A 1 283 ? 2.219 3.009 -2.731 1.00 75.94 283 ARG A C 1
ATOM 2272 O O . ARG A 1 283 ? 2.846 2.289 -3.501 1.00 75.94 283 ARG A O 1
ATOM 2279 N N . SER A 1 284 ? 1.225 2.540 -1.973 1.00 82.62 284 SER A N 1
ATOM 2280 C CA . SER A 1 284 ? 0.922 1.115 -1.884 1.00 82.62 284 SER A CA 1
ATOM 2281 C C . SER A 1 284 ? 0.172 0.629 -3.113 1.00 82.62 284 SER A C 1
ATOM 2283 O O . SER A 1 284 ? -0.747 1.285 -3.608 1.00 82.62 284 SER A O 1
ATOM 2285 N N . THR A 1 285 ? 0.498 -0.579 -3.540 1.00 89.44 285 THR A N 1
ATOM 2286 C CA . THR A 1 285 ? -0.308 -1.334 -4.490 1.00 89.44 285 THR A CA 1
ATOM 2287 C C . THR A 1 285 ? -1.214 -2.289 -3.717 1.00 89.44 285 THR A C 1
ATOM 2289 O O . THR A 1 285 ? -0.737 -3.016 -2.844 1.00 89.44 285 THR A O 1
ATOM 2292 N N . ILE A 1 286 ? -2.510 -2.290 -4.021 1.00 91.88 286 ILE A N 1
ATOM 2293 C CA . ILE A 1 286 ? -3.490 -3.197 -3.419 1.00 91.88 286 ILE A CA 1
ATOM 2294 C C . ILE A 1 286 ? -4.243 -3.909 -4.540 1.00 91.88 286 ILE A C 1
ATOM 2296 O O . ILE A 1 286 ? -4.675 -3.279 -5.503 1.00 91.88 286 ILE A O 1
ATOM 2300 N N . MET A 1 287 ? -4.396 -5.218 -4.409 1.00 94.56 287 MET A N 1
ATOM 2301 C CA . MET A 1 287 ? -5.175 -6.055 -5.313 1.00 94.56 287 MET A CA 1
ATOM 2302 C C . MET A 1 287 ? -6.155 -6.876 -4.485 1.00 94.56 287 MET A C 1
ATOM 2304 O O . MET A 1 287 ? -5.740 -7.681 -3.654 1.00 94.56 287 MET A O 1
ATOM 2308 N N . LEU A 1 288 ? -7.447 -6.653 -4.697 1.00 93.88 288 LEU A N 1
ATOM 2309 C CA . LEU A 1 288 ? -8.518 -7.429 -4.095 1.00 93.88 288 LEU A CA 1
ATOM 2310 C C . LEU A 1 288 ? -8.888 -8.536 -5.080 1.00 93.88 288 LEU A C 1
ATOM 2312 O O . LEU A 1 288 ? -9.154 -8.266 -6.250 1.00 93.88 288 LEU A O 1
ATOM 2316 N N . LEU A 1 289 ? -8.886 -9.772 -4.594 1.00 92.12 289 LEU A N 1
ATOM 2317 C CA . LEU A 1 289 ? -9.212 -10.986 -5.333 1.00 92.12 289 LEU A CA 1
ATOM 2318 C C . LEU A 1 289 ? -10.340 -11.715 -4.584 1.00 92.12 289 LEU A C 1
ATOM 2320 O O . LEU A 1 289 ? -10.063 -12.713 -3.909 1.00 92.12 289 LEU A O 1
ATOM 2324 N N . PRO A 1 290 ? -11.593 -11.228 -4.651 1.00 90.56 290 PRO A N 1
ATOM 2325 C CA . PRO A 1 290 ? -12.712 -11.815 -3.918 1.00 90.56 290 PRO A CA 1
ATOM 2326 C C . PRO A 1 290 ? -12.925 -13.293 -4.256 1.00 90.56 290 PRO A C 1
ATOM 2328 O O . PRO A 1 290 ? -13.068 -14.100 -3.343 1.00 90.56 290 PRO A O 1
ATOM 2331 N N . GLU A 1 291 ? -12.822 -13.668 -5.537 1.00 88.19 291 GLU A N 1
ATOM 2332 C CA . GLU A 1 291 ? -12.969 -15.063 -5.994 1.00 88.19 291 GLU A CA 1
ATOM 2333 C C . GLU A 1 291 ? -11.887 -15.997 -5.440 1.00 88.19 291 GLU A C 1
ATOM 2335 O O . GLU A 1 291 ? -12.098 -17.197 -5.277 1.00 88.19 291 GLU A O 1
ATOM 2340 N N . LEU A 1 292 ? -10.717 -15.446 -5.104 1.00 87.06 292 LEU A N 1
ATOM 2341 C CA . LEU A 1 292 ? -9.646 -16.194 -4.448 1.00 87.06 292 LEU A CA 1
ATOM 2342 C C . LEU A 1 292 ? -9.682 -16.037 -2.920 1.00 87.06 292 LEU A C 1
ATOM 2344 O O . LEU A 1 292 ? -8.891 -16.665 -2.219 1.00 87.06 292 LEU A O 1
ATOM 2348 N N . GLY A 1 293 ? -10.585 -15.213 -2.386 1.00 88.75 293 GLY A N 1
ATOM 2349 C CA . GLY A 1 293 ? -10.738 -14.961 -0.959 1.00 88.75 293 GLY A CA 1
ATOM 2350 C C . GLY A 1 293 ? -9.589 -14.169 -0.334 1.00 88.75 293 GLY A C 1
ATOM 2351 O O . GLY A 1 293 ? -9.341 -14.332 0.862 1.00 88.75 293 GLY A O 1
ATOM 2352 N N . VAL A 1 294 ? -8.868 -13.333 -1.096 1.00 90.94 294 VAL A N 1
ATOM 2353 C CA . VAL A 1 294 ? -7.723 -12.567 -0.564 1.00 90.94 294 VAL A CA 1
ATOM 2354 C C . VAL A 1 294 ? -7.634 -11.117 -1.013 1.00 90.94 294 VAL A C 1
ATOM 2356 O O . VAL A 1 294 ? -8.102 -10.725 -2.077 1.00 90.94 294 VAL A O 1
ATOM 2359 N N . VAL A 1 295 ? -6.941 -10.328 -0.199 1.00 92.12 295 VAL A N 1
ATOM 2360 C CA . VAL A 1 295 ? -6.443 -8.992 -0.507 1.00 92.12 295 VAL A CA 1
ATOM 2361 C C . VAL A 1 295 ? -4.922 -9.028 -0.422 1.00 92.12 295 VAL A C 1
ATOM 2363 O O . VAL A 1 295 ? -4.356 -9.389 0.605 1.00 92.12 295 VAL A O 1
ATOM 2366 N N . VAL A 1 296 ? -4.240 -8.637 -1.492 1.00 93.00 296 VAL A N 1
ATOM 2367 C CA . VAL A 1 296 ? -2.778 -8.554 -1.529 1.00 93.00 296 VAL A CA 1
ATOM 2368 C C . VAL A 1 296 ? -2.365 -7.097 -1.463 1.00 93.00 296 VAL A C 1
ATOM 2370 O O . VAL A 1 296 ? -2.811 -6.287 -2.278 1.00 93.00 296 VAL A O 1
ATOM 2373 N N . LYS A 1 297 ? -1.488 -6.761 -0.519 1.00 92.00 297 LYS A N 1
ATOM 2374 C CA . LYS A 1 297 ? -0.949 -5.408 -0.368 1.00 92.00 297 LYS A CA 1
ATOM 2375 C C . LYS A 1 297 ? 0.565 -5.434 -0.482 1.00 92.00 297 LYS A C 1
ATOM 2377 O O . LYS A 1 297 ? 1.235 -6.260 0.131 1.00 92.00 297 LYS A O 1
ATOM 2382 N N . GLN A 1 298 ? 1.112 -4.486 -1.228 1.00 90.56 298 GLN A N 1
ATOM 2383 C CA . GLN A 1 298 ? 2.542 -4.217 -1.253 1.00 90.56 298 GLN A CA 1
ATOM 2384 C C . GLN A 1 298 ? 2.766 -2.728 -0.961 1.00 90.56 298 GLN A C 1
ATOM 2386 O O . GLN A 1 298 ? 2.300 -1.885 -1.735 1.00 90.56 298 GLN A O 1
ATOM 2391 N N . PRO A 1 299 ? 3.424 -2.369 0.154 1.00 86.50 299 PRO A N 1
ATOM 2392 C CA . PRO A 1 299 ? 3.782 -0.984 0.425 1.00 86.50 299 PRO A CA 1
ATOM 2393 C C . PRO A 1 299 ? 4.804 -0.485 -0.604 1.00 86.50 299 PRO A C 1
ATOM 2395 O O . PRO A 1 299 ? 5.669 -1.240 -1.049 1.00 86.50 299 PRO A O 1
ATOM 2398 N N . GLY A 1 300 ? 4.702 0.787 -0.986 1.00 84.38 300 GLY A N 1
ATOM 2399 C CA . GLY A 1 300 ? 5.682 1.416 -1.863 1.00 84.38 300 GLY A CA 1
ATOM 2400 C C . GLY A 1 300 ? 6.954 1.814 -1.114 1.00 84.38 300 GLY A C 1
ATOM 2401 O O . GLY A 1 300 ? 7.013 1.786 0.114 1.00 84.38 300 GLY A O 1
ATOM 2402 N N . LEU A 1 301 ? 7.983 2.201 -1.871 1.00 87.25 301 LEU A N 1
ATOM 2403 C CA . LEU A 1 301 ? 9.219 2.723 -1.298 1.00 87.25 301 LEU A CA 1
ATOM 2404 C C . LEU A 1 301 ? 8.981 4.137 -0.770 1.00 87.25 301 LEU A C 1
ATOM 2406 O O . LEU A 1 301 ? 8.535 5.015 -1.514 1.00 87.25 301 LEU A O 1
ATOM 2410 N N . GLU A 1 302 ? 9.329 4.370 0.489 1.00 86.69 302 GLU A N 1
ATOM 2411 C CA . GLU A 1 302 ? 9.143 5.664 1.145 1.00 86.69 302 GLU A CA 1
ATOM 2412 C C . GLU A 1 302 ? 10.273 5.949 2.141 1.00 86.69 302 GLU A C 1
ATOM 2414 O O . GLU A 1 302 ? 10.816 5.014 2.731 1.00 86.69 302 GLU A O 1
ATOM 2419 N N . PRO A 1 303 ? 10.660 7.218 2.359 1.00 88.88 303 PRO A N 1
ATOM 2420 C CA . PRO A 1 303 ? 11.545 7.559 3.467 1.00 88.88 303 PRO A CA 1
ATOM 2421 C C . PRO A 1 303 ? 10.904 7.145 4.796 1.00 88.88 303 PRO A C 1
ATOM 2423 O O . PRO A 1 303 ? 9.693 7.293 4.971 1.00 88.88 303 PRO A O 1
ATOM 2426 N N . PHE A 1 304 ? 11.690 6.642 5.748 1.00 85.81 304 PHE A N 1
ATOM 2427 C CA . PHE A 1 304 ? 11.162 6.311 7.067 1.00 85.81 304 PHE A CA 1
ATOM 2428 C C . PHE A 1 304 ? 10.765 7.601 7.791 1.00 85.81 304 PHE A C 1
ATOM 2430 O O . PHE A 1 304 ? 11.592 8.493 7.989 1.00 85.81 304 PHE A O 1
ATOM 2437 N N . HIS A 1 305 ? 9.487 7.729 8.136 1.00 83.56 305 HIS A N 1
ATOM 2438 C CA . HIS A 1 305 ? 8.936 8.953 8.692 1.00 83.56 305 HIS A CA 1
ATOM 2439 C C . HIS A 1 305 ? 7.706 8.683 9.557 1.00 83.56 305 HIS A C 1
ATOM 2441 O O . HIS A 1 305 ? 7.033 7.661 9.411 1.00 83.56 305 HIS A O 1
ATOM 2447 N N . GLU A 1 306 ? 7.405 9.661 10.399 1.00 79.06 306 GLU A N 1
ATOM 2448 C CA . GLU A 1 306 ? 6.087 9.917 10.972 1.00 79.06 306 GLU A CA 1
ATOM 2449 C C . GLU A 1 306 ? 5.524 11.203 10.367 1.00 79.06 306 GLU A C 1
ATOM 2451 O O . GLU A 1 306 ? 6.243 11.961 9.710 1.00 79.06 306 GLU A O 1
ATOM 2456 N N . VAL A 1 307 ? 4.238 11.475 10.579 1.00 75.69 307 VAL A N 1
ATOM 2457 C CA . VAL A 1 307 ? 3.641 12.742 10.153 1.00 75.69 307 VAL A CA 1
ATOM 2458 C C . VAL A 1 307 ? 3.308 13.588 11.368 1.00 75.69 307 VAL A C 1
ATOM 2460 O O . VAL A 1 307 ? 2.564 13.169 12.248 1.00 75.69 307 VAL A O 1
ATOM 2463 N N . GLN A 1 308 ? 3.841 14.806 11.385 1.00 75.81 308 GLN A N 1
ATOM 2464 C CA . GLN A 1 308 ? 3.513 15.815 12.377 1.00 75.81 308 GLN A CA 1
ATOM 2465 C C . GLN A 1 308 ? 2.363 16.676 11.853 1.00 75.81 308 GLN A C 1
ATOM 2467 O O . GLN A 1 308 ? 2.503 17.370 10.840 1.00 75.81 308 GLN A O 1
ATOM 2472 N N . LEU A 1 309 ? 1.218 16.605 12.536 1.00 73.38 309 LEU A N 1
ATOM 2473 C CA . LEU A 1 309 ? 0.036 17.388 12.187 1.00 73.38 309 LEU A CA 1
ATOM 2474 C C . LEU A 1 309 ? 0.227 18.862 12.580 1.00 73.38 309 LEU A C 1
ATOM 2476 O O . LEU A 1 309 ? 0.761 19.144 13.650 1.00 73.38 309 LEU A O 1
ATOM 2480 N N . ASN A 1 310 ? -0.225 19.795 11.737 1.00 71.38 310 ASN A N 1
ATOM 2481 C CA . ASN A 1 310 ? -0.136 21.248 11.937 1.00 71.38 310 ASN A CA 1
ATOM 2482 C C . ASN A 1 310 ? 1.291 21.748 12.247 1.00 71.38 310 ASN A C 1
ATOM 2484 O O . ASN A 1 310 ? 1.477 22.720 12.976 1.00 71.38 310 ASN A O 1
ATOM 2488 N N . ALA A 1 311 ? 2.309 21.073 11.709 1.00 73.81 311 ALA A N 1
ATOM 2489 C CA . ALA A 1 311 ? 3.715 21.369 11.965 1.00 73.81 311 ALA A CA 1
ATOM 2490 C C . ALA A 1 311 ? 4.173 22.715 11.379 1.00 73.81 311 ALA A C 1
ATOM 2492 O O . ALA A 1 311 ? 5.141 23.306 11.859 1.00 73.81 311 ALA A O 1
ATOM 2493 N N . ARG A 1 312 ? 3.512 23.192 10.317 1.00 80.31 312 ARG A N 1
ATOM 2494 C CA . ARG A 1 312 ? 3.772 24.498 9.693 1.00 80.31 312 ARG A CA 1
ATOM 2495 C C . ARG A 1 312 ? 2.469 25.238 9.420 1.00 80.31 312 ARG A C 1
ATOM 2497 O O . ARG A 1 312 ? 1.392 24.659 9.500 1.00 80.31 312 ARG A O 1
ATOM 2504 N N . THR A 1 313 ? 2.591 26.503 9.035 1.00 76.19 313 THR A N 1
ATOM 2505 C CA . THR A 1 313 ? 1.477 27.325 8.558 1.00 76.19 313 THR A CA 1
ATOM 2506 C C . THR A 1 313 ? 1.809 27.839 7.166 1.00 76.19 313 THR A C 1
ATOM 2508 O O . THR A 1 313 ? 2.922 28.310 6.919 1.00 76.19 313 THR A O 1
ATOM 2511 N N . SER A 1 314 ? 0.858 27.741 6.244 1.00 73.38 314 SER A N 1
ATOM 2512 C CA . SER A 1 314 ? 0.978 28.287 4.902 1.00 73.38 314 SER A CA 1
ATOM 2513 C C . SER A 1 314 ? 1.061 29.818 4.912 1.00 73.38 314 SER A C 1
ATOM 2515 O O . SER A 1 314 ? 0.579 30.451 5.853 1.00 73.38 314 SER A O 1
ATOM 2517 N N . PRO A 1 315 ? 1.562 30.458 3.836 1.00 74.69 315 PRO A N 1
ATOM 2518 C CA . PRO A 1 315 ? 1.430 31.907 3.666 1.00 74.69 315 PRO A CA 1
ATOM 2519 C C . PRO A 1 315 ? -0.026 32.403 3.707 1.00 74.69 315 PRO A C 1
ATOM 2521 O O . PRO A 1 315 ? -0.267 33.557 4.040 1.00 74.69 315 PRO A O 1
ATOM 2524 N N . SER A 1 316 ? -0.999 31.536 3.397 1.00 69.50 316 SER A N 1
ATOM 2525 C CA . SER A 1 316 ? -2.438 31.812 3.506 1.00 69.50 316 SER A CA 1
ATOM 2526 C C . SER A 1 316 ? -3.025 31.563 4.906 1.00 69.50 316 SER A C 1
ATOM 2528 O O . SER A 1 316 ? -4.238 31.651 5.080 1.00 69.50 316 SER A O 1
ATOM 2530 N N . GLY A 1 317 ? -2.194 31.244 5.905 1.00 72.94 317 GLY A N 1
ATOM 2531 C CA . GLY A 1 317 ? -2.611 31.039 7.296 1.00 72.94 317 GLY A CA 1
ATOM 2532 C C . GLY A 1 317 ? -3.192 29.656 7.609 1.00 72.94 317 GLY A C 1
ATOM 2533 O O . GLY A 1 317 ? -3.631 29.430 8.732 1.00 72.94 317 GLY A O 1
ATOM 2534 N N . GLN A 1 318 ? -3.196 28.728 6.651 1.00 72.19 318 GLN A N 1
ATOM 2535 C CA . GLN A 1 318 ? -3.713 27.370 6.834 1.00 72.19 318 GLN A CA 1
ATOM 2536 C C . GLN A 1 318 ? -2.642 26.462 7.446 1.00 72.19 318 GLN A C 1
ATOM 2538 O O . GLN A 1 318 ? -1.489 26.526 7.017 1.00 72.19 318 GLN A O 1
ATOM 2543 N N . PRO A 1 319 ? -2.975 25.607 8.422 1.00 71.94 319 PRO A N 1
ATOM 2544 C CA . PRO A 1 319 ? -2.005 24.674 8.969 1.00 71.94 319 PRO A CA 1
ATOM 2545 C C . PRO A 1 319 ? -1.581 23.626 7.930 1.00 71.94 319 PRO A C 1
ATOM 2547 O O . PRO A 1 319 ? -2.313 23.300 6.994 1.00 71.94 319 PRO A O 1
ATOM 2550 N N . GLU A 1 320 ? -0.374 23.095 8.092 1.00 75.56 320 GLU A N 1
ATOM 2551 C CA . GLU A 1 320 ? 0.205 22.089 7.213 1.00 75.56 320 GLU A CA 1
ATOM 2552 C C . GLU A 1 320 ? 0.859 20.960 7.977 1.00 75.56 320 GLU A C 1
ATOM 2554 O O . GLU A 1 320 ? 1.714 21.174 8.841 1.00 75.56 320 GLU A O 1
ATOM 2559 N N . ASN A 1 321 ? 0.523 19.745 7.563 1.00 75.88 321 ASN A N 1
ATOM 2560 C CA . ASN A 1 321 ? 1.166 18.544 8.064 1.00 75.88 321 ASN A CA 1
ATOM 2561 C C . ASN A 1 321 ? 2.468 18.310 7.317 1.00 75.88 321 ASN A C 1
ATOM 2563 O O . ASN A 1 321 ? 2.521 18.437 6.092 1.00 75.88 321 ASN A O 1
ATOM 2567 N N . TRP A 1 322 ? 3.511 17.949 8.057 1.00 80.62 322 TRP A N 1
ATOM 2568 C CA . TRP A 1 322 ? 4.837 17.730 7.497 1.00 80.62 322 TRP A CA 1
ATOM 2569 C C . TRP A 1 322 ? 5.434 16.405 7.977 1.00 80.62 322 TRP A C 1
ATOM 2571 O O . TRP A 1 322 ? 5.237 16.020 9.132 1.00 80.62 322 TRP A O 1
ATOM 2581 N N . PRO A 1 323 ? 6.167 15.693 7.103 1.00 82.62 323 PRO A N 1
ATOM 2582 C CA . PRO A 1 323 ? 6.848 14.469 7.481 1.00 82.62 323 PRO A CA 1
ATOM 2583 C C . PRO A 1 323 ? 8.016 14.790 8.417 1.00 82.62 323 PRO A C 1
ATOM 2585 O O . PRO A 1 323 ? 8.811 15.701 8.166 1.00 82.62 323 PRO A O 1
ATOM 2588 N N . HIS A 1 324 ? 8.136 14.001 9.476 1.00 84.50 324 HIS A N 1
ATOM 2589 C CA . HIS A 1 324 ? 9.269 13.983 10.386 1.00 84.50 324 HIS A CA 1
ATOM 2590 C C . HIS A 1 324 ? 10.071 12.708 10.147 1.00 84.50 324 HIS A C 1
ATOM 2592 O O . HIS A 1 324 ? 9.551 11.605 10.294 1.00 84.50 324 HIS A O 1
ATOM 2598 N N . LEU A 1 325 ? 11.327 12.858 9.730 1.00 87.00 325 LEU A N 1
ATOM 2599 C CA . LEU A 1 325 ? 12.168 11.723 9.363 1.00 87.00 325 LEU A CA 1
ATOM 2600 C C . LEU A 1 325 ? 12.580 10.914 10.596 1.00 87.00 325 LEU A C 1
ATOM 2602 O O . LEU A 1 325 ? 13.128 11.461 11.550 1.00 87.00 325 LEU A O 1
ATOM 2606 N N . LEU A 1 326 ? 12.392 9.599 10.522 1.00 83.25 326 LEU A N 1
ATOM 2607 C CA . LEU A 1 326 ? 12.909 8.627 11.482 1.00 83.25 326 LEU A CA 1
ATOM 2608 C C . LEU A 1 326 ? 14.184 7.982 10.937 1.00 83.25 326 LEU A C 1
ATOM 2610 O O . LEU A 1 326 ? 14.358 7.884 9.724 1.00 83.25 326 LEU A O 1
ATOM 2614 N N . ALA A 1 327 ? 15.075 7.526 11.824 1.00 80.88 327 ALA A N 1
ATOM 2615 C CA . ALA A 1 327 ? 16.323 6.841 11.455 1.00 80.88 327 ALA A CA 1
ATOM 2616 C C . ALA A 1 327 ? 17.106 7.563 10.333 1.00 80.88 327 ALA A C 1
ATOM 2618 O O . ALA A 1 327 ? 17.504 6.958 9.336 1.00 80.88 327 ALA A O 1
ATOM 2619 N N . ASP A 1 328 ? 17.269 8.884 10.480 1.00 82.62 328 ASP A N 1
ATOM 2620 C CA . ASP A 1 328 ? 17.949 9.757 9.510 1.00 82.62 328 ASP A CA 1
ATOM 2621 C C . ASP A 1 328 ? 17.312 9.759 8.099 1.00 82.62 328 ASP A C 1
ATOM 2623 O O . ASP A 1 328 ? 17.946 10.066 7.087 1.00 82.62 328 ASP A O 1
ATOM 2627 N N . GLY A 1 329 ? 16.030 9.396 8.035 1.00 83.06 329 GLY A N 1
ATOM 2628 C CA . GLY A 1 329 ? 15.220 9.354 6.830 1.00 83.06 329 GLY A CA 1
ATOM 2629 C C . GLY A 1 329 ? 15.576 8.227 5.881 1.00 83.06 329 GLY A C 1
ATOM 2630 O O . GLY A 1 329 ? 15.273 8.371 4.705 1.00 83.06 329 GLY A O 1
ATOM 2631 N N . ALA A 1 330 ? 16.233 7.146 6.316 1.00 90.94 330 ALA A N 1
ATOM 2632 C CA . ALA A 1 330 ? 16.551 6.019 5.436 1.00 90.94 330 ALA A CA 1
ATOM 2633 C C . ALA A 1 330 ? 15.303 5.519 4.687 1.00 90.94 330 ALA A C 1
ATOM 2635 O O . ALA A 1 330 ? 14.209 5.450 5.248 1.00 90.94 330 ALA A O 1
ATOM 2636 N N . LEU A 1 331 ? 15.453 5.173 3.413 1.00 91.50 331 LEU A N 1
ATOM 2637 C CA . LEU A 1 331 ? 14.339 4.686 2.610 1.00 91.50 331 LEU A CA 1
ATOM 2638 C C . LEU A 1 331 ? 13.932 3.275 3.055 1.00 91.50 331 LEU A C 1
ATOM 2640 O O . LEU A 1 331 ? 14.771 2.391 3.157 1.0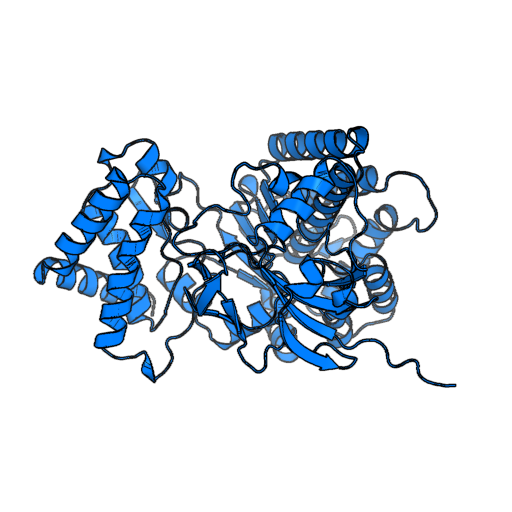0 91.50 331 LEU A O 1
ATOM 2644 N N . VAL A 1 332 ? 12.650 3.021 3.273 1.00 90.69 332 VAL A N 1
ATOM 2645 C CA . VAL A 1 332 ? 12.128 1.688 3.578 1.00 90.69 332 VAL A CA 1
ATOM 2646 C C . VAL A 1 332 ? 11.597 1.070 2.290 1.00 90.69 332 VAL A C 1
ATOM 2648 O O . VAL A 1 332 ? 10.702 1.612 1.645 1.00 90.69 332 VAL A O 1
ATOM 2651 N N . THR A 1 333 ? 12.172 -0.065 1.894 1.00 91.94 333 THR A N 1
ATOM 2652 C CA . THR A 1 333 ? 11.666 -0.865 0.766 1.00 91.94 333 THR A CA 1
ATOM 2653 C C . THR A 1 333 ? 10.444 -1.683 1.189 1.00 91.94 333 THR A C 1
ATOM 2655 O O . THR A 1 333 ? 10.204 -1.867 2.383 1.00 91.94 333 THR A O 1
ATOM 2658 N N . ALA A 1 334 ? 9.707 -2.256 0.234 1.00 90.00 334 ALA A N 1
ATOM 2659 C CA . ALA A 1 334 ? 8.584 -3.139 0.552 1.00 90.00 334 ALA A CA 1
ATOM 2660 C C . ALA A 1 334 ? 9.013 -4.326 1.440 1.00 90.00 334 ALA A C 1
ATOM 2662 O O . ALA A 1 334 ? 8.430 -4.578 2.495 1.00 90.00 334 ALA A O 1
ATOM 2663 N N . ALA A 1 335 ? 10.102 -5.006 1.063 1.00 90.81 335 ALA A N 1
ATOM 2664 C CA . ALA A 1 335 ? 10.670 -6.103 1.845 1.00 90.81 335 ALA A CA 1
ATOM 2665 C C . ALA A 1 335 ? 11.231 -5.635 3.197 1.00 90.81 335 ALA A C 1
ATOM 2667 O O . ALA A 1 335 ? 11.082 -6.333 4.196 1.00 90.81 335 ALA A O 1
ATOM 2668 N N . GLY A 1 336 ? 11.813 -4.433 3.256 1.00 90.75 336 GLY A N 1
ATOM 2669 C CA . GLY A 1 336 ? 12.246 -3.811 4.508 1.00 90.75 336 GLY A CA 1
ATOM 2670 C C . GLY A 1 336 ? 11.085 -3.524 5.459 1.00 90.75 336 GLY A C 1
ATOM 2671 O O . GLY A 1 336 ? 11.200 -3.765 6.656 1.00 90.75 336 GLY A O 1
ATOM 2672 N N . ARG A 1 337 ? 9.931 -3.088 4.943 1.00 87.62 337 ARG A N 1
ATOM 2673 C CA . ARG A 1 337 ? 8.731 -2.877 5.761 1.00 87.62 337 ARG A CA 1
ATOM 2674 C C . ARG A 1 337 ? 8.216 -4.190 6.345 1.00 87.62 337 ARG A C 1
ATOM 2676 O O . ARG A 1 337 ? 7.917 -4.239 7.534 1.00 87.62 337 ARG A O 1
ATOM 2683 N N . ILE A 1 338 ? 8.141 -5.246 5.531 1.00 88.31 338 ILE A N 1
ATOM 2684 C CA . ILE A 1 338 ? 7.739 -6.575 6.011 1.00 88.31 338 ILE A CA 1
ATOM 2685 C C . ILE A 1 338 ? 8.749 -7.131 7.015 1.00 88.31 338 ILE A C 1
ATOM 2687 O O . ILE A 1 338 ? 8.347 -7.708 8.020 1.00 88.31 338 ILE A O 1
ATOM 2691 N N . ARG A 1 339 ? 10.049 -6.918 6.792 1.00 89.38 339 ARG A N 1
ATOM 2692 C CA . ARG A 1 339 ? 11.092 -7.276 7.753 1.00 89.38 339 ARG A CA 1
ATOM 2693 C C . ARG A 1 339 ? 10.826 -6.644 9.121 1.00 89.38 339 ARG A C 1
ATOM 2695 O O . ARG A 1 339 ? 10.792 -7.387 10.090 1.00 89.38 339 ARG A O 1
ATOM 2702 N N . LEU A 1 340 ? 10.595 -5.329 9.189 1.00 85.62 340 LEU A N 1
ATOM 2703 C CA . LEU A 1 340 ? 10.300 -4.638 10.454 1.00 85.62 340 LEU A CA 1
ATOM 2704 C C . LEU A 1 340 ? 9.075 -5.252 11.151 1.00 85.62 340 LEU A C 1
ATOM 2706 O O . LEU A 1 340 ? 9.144 -5.601 12.321 1.00 85.62 340 LEU A O 1
ATOM 2710 N N . ILE A 1 341 ? 7.993 -5.491 10.401 1.00 84.06 341 ILE A N 1
ATOM 2711 C CA . ILE A 1 341 ? 6.774 -6.141 10.916 1.00 84.06 341 ILE A CA 1
ATOM 2712 C C . ILE A 1 341 ? 7.064 -7.528 11.512 1.00 84.06 341 ILE A C 1
ATOM 2714 O O . ILE A 1 341 ? 6.506 -7.892 12.550 1.00 84.06 341 ILE A O 1
ATOM 2718 N N . LEU A 1 342 ? 7.902 -8.320 10.839 1.00 86.50 342 LEU A N 1
ATOM 2719 C CA . LEU A 1 342 ? 8.252 -9.674 11.263 1.00 86.50 342 LEU A CA 1
ATOM 2720 C C . LEU A 1 342 ? 9.213 -9.685 12.455 1.00 86.50 342 LEU A C 1
ATOM 2722 O O . LEU A 1 342 ? 9.046 -10.517 13.341 1.00 86.50 342 LEU A O 1
ATOM 2726 N N . GLU A 1 343 ? 10.196 -8.783 12.481 1.00 86.56 343 GLU A N 1
ATOM 2727 C CA . GLU A 1 343 ? 11.143 -8.628 13.592 1.00 86.56 343 GLU A CA 1
ATOM 2728 C C . GLU A 1 343 ? 10.431 -8.136 14.862 1.00 86.56 343 GLU A C 1
ATOM 2730 O O . GLU A 1 343 ? 10.713 -8.641 15.947 1.00 86.56 343 GLU A O 1
ATOM 2735 N N . ASP A 1 344 ? 9.450 -7.238 14.723 1.00 81.00 344 ASP A N 1
ATOM 2736 C CA . ASP A 1 344 ? 8.627 -6.759 15.839 1.00 81.00 344 ASP A CA 1
ATOM 2737 C C . ASP A 1 344 ? 7.677 -7.844 16.381 1.00 81.00 344 ASP A C 1
ATOM 2739 O O . ASP A 1 344 ? 7.235 -7.777 17.529 1.00 81.00 344 ASP A O 1
ATOM 2743 N N . GLY A 1 345 ? 7.298 -8.827 15.551 1.00 81.31 345 GLY A N 1
ATOM 2744 C CA . GLY A 1 345 ? 6.374 -9.913 15.909 1.00 81.31 345 GLY A CA 1
ATOM 2745 C C . GLY A 1 345 ? 4.940 -9.458 16.223 1.00 81.31 345 GLY A C 1
ATOM 2746 O O . GLY A 1 345 ? 4.102 -10.264 16.629 1.00 81.31 345 GLY A O 1
ATOM 2747 N N . LEU A 1 346 ? 4.636 -8.174 16.022 1.00 79.62 346 LEU A N 1
ATOM 2748 C CA . LEU A 1 346 ? 3.398 -7.532 16.450 1.00 79.62 346 LEU A CA 1
ATOM 2749 C C . LEU A 1 346 ? 2.177 -7.980 15.653 1.00 79.62 346 LEU A C 1
ATOM 2751 O O . LEU A 1 346 ? 1.178 -8.420 16.219 1.00 79.62 346 LEU A O 1
ATOM 2755 N N . ILE A 1 347 ? 2.255 -7.847 14.329 1.00 77.56 347 ILE A N 1
ATOM 2756 C CA . ILE A 1 347 ? 1.125 -8.155 13.457 1.00 77.56 347 ILE A CA 1
ATOM 2757 C C . ILE A 1 347 ? 0.785 -9.651 13.507 1.00 77.56 347 ILE A C 1
ATOM 2759 O O . ILE A 1 347 ? -0.396 -9.960 13.615 1.00 77.56 347 ILE A O 1
ATOM 2763 N N . PRO A 1 348 ? 1.753 -10.592 13.564 1.00 76.75 348 PRO A N 1
ATOM 2764 C CA . PRO A 1 348 ? 1.452 -11.993 13.864 1.00 76.75 348 PRO A CA 1
ATOM 2765 C C . PRO A 1 348 ? 0.644 -12.213 15.156 1.00 76.75 348 PRO A C 1
ATOM 2767 O O . PRO A 1 348 ? -0.248 -13.059 15.174 1.00 76.75 348 PRO A O 1
ATOM 2770 N N . ARG A 1 349 ? 0.899 -11.440 16.223 1.00 82.12 349 ARG A N 1
ATOM 2771 C CA . ARG A 1 349 ? 0.106 -11.512 17.465 1.00 82.12 349 ARG A CA 1
ATOM 2772 C C . ARG A 1 349 ? -1.308 -10.966 17.269 1.00 82.12 349 ARG A C 1
ATOM 2774 O O . ARG A 1 349 ? -2.261 -11.619 17.681 1.00 82.12 349 ARG A O 1
ATOM 2781 N N . LEU A 1 350 ? -1.454 -9.811 16.611 1.00 83.38 350 LEU A N 1
ATOM 2782 C CA . LEU A 1 350 ? -2.769 -9.240 16.276 1.00 83.38 350 LEU A CA 1
ATOM 2783 C C . LEU A 1 350 ? -3.591 -10.199 15.412 1.00 83.38 350 LEU A C 1
ATOM 2785 O O . LEU A 1 350 ? -4.764 -10.421 15.688 1.00 83.38 350 LEU A O 1
ATOM 2789 N N . ASN A 1 351 ? -2.961 -10.807 14.410 1.00 81.38 351 ASN A N 1
ATOM 2790 C CA . ASN A 1 351 ? -3.563 -11.809 13.539 1.00 81.38 351 ASN A CA 1
ATOM 2791 C C . ASN A 1 351 ? -4.133 -12.983 14.330 1.00 81.38 351 ASN A C 1
ATOM 2793 O O . ASN A 1 351 ? -5.260 -13.392 14.079 1.00 81.38 351 ASN A O 1
ATOM 2797 N N . ASN A 1 352 ? -3.378 -13.498 15.302 1.00 83.44 352 ASN A N 1
ATOM 2798 C CA . ASN A 1 352 ? -3.837 -14.593 16.148 1.00 83.44 352 ASN A CA 1
ATOM 2799 C C . ASN A 1 352 ? -5.039 -14.175 17.014 1.00 83.44 352 ASN A C 1
ATOM 2801 O O . ASN A 1 352 ? -6.053 -14.863 17.047 1.00 83.44 352 ASN A O 1
ATOM 2805 N N . VAL A 1 353 ? -4.963 -13.000 17.647 1.00 86.50 353 VAL A N 1
ATOM 2806 C CA . VAL A 1 353 ? -6.012 -12.485 18.545 1.00 86.50 353 VAL A CA 1
ATOM 2807 C C . VAL A 1 353 ? -7.308 -12.158 17.799 1.00 86.50 353 VAL A C 1
ATOM 2809 O O . VAL A 1 353 ? -8.395 -12.466 18.281 1.00 86.50 353 VAL A O 1
ATOM 2812 N N . PHE A 1 354 ? -7.207 -11.544 16.621 1.00 85.75 354 PHE A N 1
ATOM 2813 C CA . PHE A 1 354 ? -8.360 -11.188 15.792 1.00 85.75 354 PHE A CA 1
ATOM 2814 C C . PHE A 1 354 ? -8.757 -12.293 14.800 1.00 85.75 354 PHE A C 1
ATOM 2816 O O . PHE A 1 354 ? -9.696 -12.105 14.030 1.00 85.75 354 PHE A O 1
ATOM 2823 N N . GLY A 1 355 ? -8.067 -13.439 14.807 1.00 81.00 355 GLY A N 1
ATOM 2824 C CA . GLY A 1 355 ? -8.349 -14.573 13.923 1.00 81.00 355 GLY A CA 1
ATOM 2825 C C . GLY A 1 355 ? -8.139 -14.282 12.432 1.00 81.00 355 GLY A C 1
ATOM 2826 O O . GLY A 1 355 ? -8.729 -14.949 11.583 1.00 81.00 355 GLY A O 1
ATOM 2827 N N . LEU A 1 356 ? -7.322 -13.284 12.092 1.00 80.38 356 LEU A N 1
ATOM 2828 C CA . LEU A 1 356 ? -7.024 -12.923 10.709 1.00 80.38 356 LEU A CA 1
ATOM 2829 C C . LEU A 1 356 ? -5.811 -13.715 10.230 1.00 80.38 356 LEU A C 1
ATOM 2831 O O . LEU A 1 356 ? -4.697 -13.508 10.702 1.00 80.38 356 LEU A O 1
ATOM 2835 N N . ASN A 1 357 ? -5.999 -14.602 9.254 1.00 81.06 357 ASN A N 1
ATOM 2836 C CA . ASN A 1 357 ? -4.914 -15.395 8.668 1.00 81.06 357 ASN A CA 1
ATOM 2837 C C . ASN A 1 357 ? -4.064 -14.569 7.679 1.00 81.06 357 ASN A C 1
ATOM 2839 O O . ASN A 1 357 ? -3.985 -14.893 6.494 1.00 81.06 357 ASN A O 1
ATOM 2843 N N . VAL A 1 358 ? -3.480 -13.457 8.141 1.00 86.44 358 VAL A N 1
ATOM 2844 C CA . VAL A 1 358 ? -2.628 -12.606 7.300 1.00 86.44 358 VAL A CA 1
ATOM 2845 C C . VAL A 1 358 ? -1.246 -13.235 7.162 1.00 86.44 358 VAL A C 1
ATOM 2847 O O . VAL A 1 358 ? -0.553 -13.493 8.150 1.00 86.44 358 VAL A O 1
ATOM 2850 N N . LEU A 1 359 ? -0.829 -13.435 5.917 1.00 87.75 359 LEU A N 1
ATOM 2851 C CA . LEU A 1 359 ? 0.484 -13.944 5.551 1.00 87.75 359 LEU A CA 1
ATOM 2852 C C . LEU A 1 359 ? 1.406 -12.792 5.157 1.00 87.75 359 LEU A C 1
ATOM 2854 O O . LEU A 1 359 ? 0.977 -11.795 4.576 1.00 87.75 359 LEU A O 1
ATOM 2858 N N . PHE A 1 360 ? 2.696 -12.967 5.424 1.00 89.38 360 PHE A N 1
ATOM 2859 C CA . PHE A 1 360 ? 3.737 -12.003 5.086 1.00 89.38 360 PHE A CA 1
ATOM 2860 C C . PHE A 1 360 ? 4.808 -12.674 4.244 1.00 89.38 360 PHE A C 1
ATOM 2862 O O . PHE A 1 360 ? 5.329 -13.720 4.632 1.00 89.38 360 PHE A O 1
ATOM 2869 N N . SER A 1 361 ? 5.167 -12.036 3.132 1.00 92.12 361 SER A N 1
ATOM 2870 C CA . SER A 1 361 ? 6.317 -12.432 2.334 1.00 92.12 361 SER A CA 1
ATOM 2871 C C . SER A 1 361 ? 7.513 -11.541 2.641 1.00 92.12 361 SER A C 1
ATOM 2873 O O . SER A 1 361 ? 7.579 -10.394 2.189 1.00 92.12 361 SER A O 1
ATOM 2875 N N . SER A 1 362 ? 8.491 -12.087 3.361 1.00 92.31 362 SER A N 1
ATOM 2876 C CA . SER A 1 362 ? 9.799 -11.450 3.534 1.00 92.31 362 SER A CA 1
ATOM 2877 C C . SER A 1 362 ? 10.589 -11.403 2.219 1.00 92.31 362 SER A C 1
ATOM 2879 O O . SER A 1 362 ? 11.369 -10.475 2.005 1.00 92.31 362 SER A O 1
ATOM 2881 N N . LEU A 1 363 ? 10.343 -12.361 1.316 1.00 92.56 363 LEU A N 1
ATOM 2882 C CA . LEU A 1 363 ? 10.965 -12.443 -0.008 1.00 92.56 363 LEU A CA 1
ATOM 2883 C C . LEU A 1 363 ? 10.539 -11.302 -0.950 1.00 92.56 363 LEU A C 1
ATOM 2885 O O . LEU A 1 363 ? 11.389 -10.715 -1.619 1.00 92.56 363 LEU A O 1
ATOM 2889 N N . LEU A 1 364 ? 9.235 -11.013 -1.041 1.00 91.81 364 LEU A N 1
ATOM 2890 C CA . LEU A 1 364 ? 8.653 -10.086 -2.029 1.00 91.81 364 LEU A CA 1
ATOM 2891 C C . LEU A 1 364 ? 8.141 -8.778 -1.416 1.00 91.81 364 LEU A C 1
ATOM 2893 O O . LEU A 1 364 ? 7.761 -7.862 -2.146 1.00 91.81 364 LEU A O 1
ATOM 2897 N N . GLY A 1 365 ? 8.118 -8.677 -0.087 1.00 91.50 365 GLY A N 1
ATOM 2898 C CA . GLY A 1 365 ? 7.653 -7.482 0.605 1.00 91.50 365 GLY A CA 1
ATOM 2899 C C . GLY A 1 365 ? 6.150 -7.245 0.490 1.00 91.50 365 GLY A C 1
ATOM 2900 O O . GLY A 1 365 ? 5.736 -6.094 0.431 1.00 91.50 365 GLY A O 1
ATOM 2901 N N . LEU A 1 366 ? 5.340 -8.303 0.427 1.00 91.69 366 LEU A N 1
ATOM 2902 C CA . LEU A 1 366 ? 3.877 -8.213 0.345 1.00 91.69 366 LEU A CA 1
ATOM 2903 C C . LEU A 1 366 ? 3.193 -8.849 1.561 1.00 91.69 366 LEU A C 1
ATOM 2905 O O . LEU A 1 366 ? 3.763 -9.736 2.203 1.00 91.69 366 LEU A O 1
ATOM 2909 N N . SER A 1 367 ? 1.970 -8.411 1.854 1.00 90.75 367 SER A N 1
ATOM 2910 C CA . SER A 1 367 ? 1.029 -9.101 2.738 1.00 90.75 367 SER A CA 1
ATOM 2911 C C . SER A 1 367 ? -0.124 -9.696 1.932 1.00 90.75 367 SER A C 1
ATOM 2913 O O . SER A 1 367 ? -0.535 -9.145 0.908 1.00 90.75 367 SER A O 1
ATOM 2915 N N . ILE A 1 368 ? -0.631 -10.837 2.393 1.00 90.31 368 ILE A N 1
ATOM 2916 C CA . ILE A 1 368 ? -1.823 -11.498 1.860 1.00 90.31 368 ILE A CA 1
ATOM 2917 C C . ILE A 1 368 ? -2.805 -11.606 3.019 1.00 90.31 368 ILE A C 1
ATOM 2919 O O . ILE A 1 368 ? -2.555 -12.320 3.984 1.00 90.31 368 ILE A O 1
ATOM 2923 N N . GLU A 1 369 ? -3.894 -10.864 2.935 1.00 89.44 369 GLU A N 1
ATOM 2924 C CA . GLU A 1 369 ? -4.954 -10.800 3.934 1.00 89.44 369 GLU A CA 1
ATOM 2925 C C . GLU A 1 369 ? -6.174 -11.579 3.426 1.00 89.44 369 GLU A C 1
ATOM 2927 O O . GLU A 1 369 ? -6.395 -11.626 2.213 1.00 89.44 369 GLU A O 1
ATOM 2932 N N . PRO A 1 370 ? -6.986 -12.187 4.306 1.00 88.69 370 PRO A N 1
ATOM 2933 C CA . PRO A 1 370 ? -8.269 -12.738 3.889 1.00 88.69 370 PRO A CA 1
ATOM 2934 C C . PRO A 1 370 ? -9.173 -11.617 3.361 1.00 88.69 370 PRO A C 1
ATOM 2936 O O . PRO A 1 370 ? -9.256 -10.538 3.950 1.00 88.69 370 PRO A O 1
ATOM 2939 N N . HIS A 1 371 ? -9.870 -11.874 2.257 1.00 89.81 371 HIS A N 1
ATOM 2940 C CA . HIS A 1 371 ? -10.925 -10.986 1.787 1.00 89.81 371 HIS A CA 1
ATOM 2941 C C . HIS A 1 371 ? -12.164 -11.185 2.659 1.00 89.81 371 HIS A C 1
ATOM 2943 O O . HIS A 1 371 ? -12.809 -12.232 2.610 1.00 89.81 371 HIS A O 1
ATOM 2949 N N . ILE A 1 372 ? -12.488 -10.177 3.462 1.00 89.50 372 ILE A N 1
ATOM 2950 C CA . ILE A 1 372 ? -13.686 -10.170 4.299 1.00 89.50 372 ILE A CA 1
ATOM 2951 C C . ILE A 1 372 ? -14.837 -9.585 3.480 1.00 89.50 372 ILE A C 1
ATOM 2953 O O . ILE A 1 372 ? -14.712 -8.500 2.920 1.00 89.50 372 ILE A O 1
ATOM 2957 N N . THR A 1 373 ? -15.946 -10.312 3.384 1.00 88.19 373 THR A N 1
ATOM 2958 C CA . THR A 1 373 ? -17.147 -9.880 2.656 1.00 88.19 373 THR A CA 1
ATOM 2959 C C . THR A 1 373 ? -18.042 -9.001 3.524 1.00 88.19 373 THR A C 1
ATOM 2961 O O . THR A 1 373 ? -18.150 -9.242 4.723 1.00 88.19 373 THR A O 1
ATOM 2964 N N . GLY A 1 374 ? -18.745 -8.058 2.901 1.00 91.06 374 GLY A N 1
ATOM 2965 C CA . GLY A 1 374 ? -19.699 -7.161 3.559 1.00 91.06 374 GLY A CA 1
ATOM 2966 C C . GLY A 1 374 ? -19.382 -5.693 3.275 1.00 91.06 374 GLY A C 1
ATOM 2967 O O . GLY A 1 374 ? -18.342 -5.402 2.680 1.00 91.06 374 GLY A O 1
ATOM 2968 N N . PRO A 1 375 ? -20.265 -4.762 3.664 1.00 94.50 375 PRO A N 1
ATOM 2969 C CA . PRO A 1 375 ? -19.957 -3.343 3.614 1.00 94.50 375 PRO A CA 1
ATOM 2970 C C . PRO A 1 375 ? -18.911 -2.990 4.676 1.00 94.50 375 PRO A C 1
ATOM 2972 O O . PRO A 1 375 ? -18.836 -3.596 5.753 1.00 94.50 375 PRO A O 1
ATOM 2975 N N . THR A 1 376 ? -18.128 -1.953 4.408 1.00 94.88 376 THR A N 1
ATOM 2976 C CA . THR A 1 376 ? -17.395 -1.280 5.481 1.00 94.88 376 THR A CA 1
ATOM 2977 C C . THR A 1 376 ? -18.381 -0.679 6.487 1.00 94.88 376 THR A C 1
ATOM 2979 O O . THR A 1 376 ? -19.523 -0.357 6.153 1.00 94.88 376 THR A O 1
ATOM 2982 N N . PHE A 1 377 ? -17.952 -0.457 7.729 1.00 95.38 377 PHE A N 1
ATOM 2983 C CA . PHE A 1 377 ? -18.775 0.214 8.738 1.00 95.38 377 PHE A CA 1
ATOM 2984 C C . PHE A 1 377 ? -19.191 1.612 8.273 1.00 95.38 377 PHE A C 1
ATOM 2986 O O . PHE A 1 377 ? -20.304 2.052 8.540 1.00 95.38 377 PHE A O 1
ATOM 2993 N N . GLN A 1 378 ? -18.336 2.281 7.503 1.00 94.44 378 GLN A N 1
ATOM 2994 C CA . GLN A 1 378 ? -18.670 3.539 6.849 1.00 94.44 378 GLN A CA 1
ATOM 2995 C C . GLN A 1 378 ? -19.876 3.411 5.905 1.00 94.44 378 GLN A C 1
ATOM 2997 O O . GLN A 1 378 ? -20.861 4.129 6.069 1.00 94.44 378 GLN A O 1
ATOM 3002 N N . GLU A 1 379 ? -19.818 2.481 4.952 1.00 95.12 379 GLU A N 1
ATOM 3003 C CA . GLU A 1 379 ? -20.890 2.251 3.974 1.00 95.12 379 GLU A CA 1
ATOM 3004 C C . GLU A 1 379 ? -22.182 1.777 4.644 1.00 95.12 379 GLU A C 1
ATOM 3006 O O . GLU A 1 379 ? -23.267 2.249 4.304 1.00 95.12 379 GLU A O 1
ATOM 3011 N N . TYR A 1 380 ? -22.066 0.900 5.643 1.00 96.00 380 TYR A N 1
ATOM 3012 C CA . TYR A 1 380 ? -23.200 0.385 6.405 1.00 96.00 380 TYR A CA 1
ATOM 3013 C C . TYR A 1 380 ? -23.975 1.505 7.116 1.00 96.00 380 TYR A C 1
ATOM 3015 O O . TYR A 1 380 ? -25.206 1.557 7.071 1.00 96.00 380 TYR A O 1
ATOM 3023 N N . ILE A 1 381 ? -23.259 2.450 7.732 1.00 95.94 381 ILE A N 1
ATOM 3024 C CA . ILE A 1 381 ? -23.866 3.570 8.459 1.00 95.94 381 ILE A CA 1
ATOM 3025 C C . ILE A 1 381 ? -24.402 4.639 7.509 1.00 95.94 381 ILE A C 1
ATOM 3027 O O . ILE A 1 381 ? -25.443 5.225 7.795 1.00 95.94 381 ILE A O 1
ATOM 3031 N N . TRP A 1 382 ? -23.762 4.869 6.361 1.00 94.56 382 TRP A N 1
ATOM 3032 C CA . TRP A 1 382 ? -24.332 5.732 5.324 1.00 94.56 382 TRP A CA 1
ATOM 3033 C C . TRP A 1 382 ? -25.651 5.190 4.773 1.00 94.56 382 TRP A C 1
ATOM 3035 O O . TRP A 1 382 ? -26.584 5.964 4.566 1.00 94.56 382 TRP A O 1
ATOM 3045 N N . ALA A 1 383 ? -25.753 3.873 4.576 1.00 95.69 383 ALA A N 1
ATOM 3046 C CA . ALA A 1 383 ? -26.990 3.244 4.126 1.00 95.69 383 ALA A CA 1
ATOM 3047 C C . ALA A 1 383 ? -28.107 3.355 5.176 1.00 95.69 383 ALA A C 1
ATOM 3049 O O . ALA A 1 383 ? -29.275 3.532 4.823 1.00 95.69 383 ALA A O 1
ATOM 3050 N N . ASN A 1 384 ? -27.763 3.272 6.466 1.00 95.19 384 ASN A N 1
ATOM 3051 C CA . ASN A 1 384 ? -28.719 3.445 7.550 1.00 95.19 384 ASN A CA 1
ATOM 3052 C C . ASN A 1 384 ? -28.096 4.100 8.801 1.00 95.19 384 ASN A C 1
ATOM 3054 O O . ASN A 1 384 ? -27.642 3.400 9.715 1.00 95.19 384 ASN A O 1
ATOM 3058 N N . PRO A 1 385 ? -28.179 5.440 8.923 1.00 95.44 385 PRO A N 1
ATOM 3059 C CA . PRO A 1 385 ? -27.630 6.176 10.060 1.00 95.44 385 PRO A CA 1
ATOM 3060 C C . PRO A 1 385 ? -28.150 5.727 11.427 1.00 95.44 385 PRO A C 1
ATOM 3062 O O . PRO A 1 385 ? -27.482 5.933 12.443 1.00 95.44 385 PRO A O 1
ATOM 3065 N N . SER A 1 386 ? -29.342 5.117 11.517 1.00 94.50 386 SER A N 1
ATOM 3066 C CA . SER A 1 386 ? -29.878 4.655 12.804 1.00 94.50 386 SER A CA 1
ATOM 3067 C C . SER A 1 386 ? -29.045 3.525 13.412 1.00 94.50 386 SER A C 1
ATOM 3069 O O . SER A 1 386 ? -29.054 3.389 14.635 1.00 94.50 386 SER A O 1
ATOM 3071 N N . GLN A 1 387 ? -28.293 2.780 12.593 1.00 94.75 387 GLN A N 1
ATOM 3072 C CA . GLN A 1 387 ? -27.442 1.661 13.013 1.00 94.75 387 GLN A CA 1
ATOM 3073 C C . GLN A 1 387 ? -26.203 2.088 13.809 1.00 94.75 387 GLN A C 1
ATOM 3075 O O . GLN A 1 387 ? -25.580 1.251 14.460 1.00 94.75 387 GLN A O 1
ATOM 3080 N N . LEU A 1 388 ? -25.868 3.385 13.830 1.00 95.81 388 LEU A N 1
ATOM 3081 C CA . LEU A 1 388 ? -24.809 3.934 14.680 1.00 95.81 388 LEU A CA 1
ATOM 3082 C C . LEU A 1 388 ? -25.245 3.931 16.154 1.00 95.81 388 LEU A C 1
ATOM 3084 O O . LEU A 1 388 ? -25.635 4.952 16.724 1.00 95.81 388 LEU A O 1
ATOM 3088 N N . THR A 1 389 ? -25.270 2.755 16.764 1.00 95.12 389 THR A N 1
ATOM 3089 C CA . THR A 1 389 ? -25.710 2.532 18.143 1.00 95.12 389 THR A CA 1
ATOM 3090 C C . THR A 1 389 ? -24.521 2.482 19.095 1.00 95.12 389 THR A C 1
ATOM 3092 O O . THR A 1 389 ? -23.374 2.289 18.682 1.00 95.12 389 THR A O 1
ATOM 3095 N N . LEU A 1 390 ? -24.798 2.624 20.393 1.00 95.44 390 LEU A N 1
ATOM 3096 C CA . LEU A 1 390 ? -23.780 2.466 21.428 1.00 95.44 390 LEU A CA 1
ATOM 3097 C C . LEU A 1 390 ? -23.137 1.072 21.383 1.00 95.44 390 LEU A C 1
ATOM 3099 O O . LEU A 1 390 ? -21.927 0.966 21.551 1.00 95.44 390 LEU A O 1
ATOM 3103 N N . ASP A 1 391 ? -23.909 0.024 21.095 1.00 93.00 391 ASP A N 1
ATOM 3104 C CA . ASP A 1 391 ? -23.404 -1.352 21.031 1.00 93.00 391 ASP A CA 1
ATOM 3105 C C . ASP A 1 391 ? -22.428 -1.561 19.865 1.00 93.00 391 ASP A C 1
ATOM 3107 O O . ASP A 1 391 ? -21.382 -2.188 20.038 1.00 93.00 391 ASP A O 1
ATOM 3111 N N . PHE A 1 392 ? -22.711 -0.986 18.691 1.00 92.38 392 PHE A N 1
ATOM 3112 C CA . PHE A 1 392 ? -21.760 -0.995 17.574 1.00 92.38 392 PHE A CA 1
ATOM 3113 C C . PHE A 1 392 ? -20.493 -0.212 17.909 1.00 92.38 392 PHE A C 1
ATOM 3115 O O . PHE A 1 392 ? -19.381 -0.679 17.663 1.00 92.38 392 PHE A O 1
ATOM 3122 N N . TYR A 1 393 ? -20.651 0.965 18.517 1.00 95.94 393 TYR A N 1
ATOM 3123 C CA . TYR A 1 393 ? -19.513 1.795 18.897 1.00 95.94 393 TYR A CA 1
ATOM 3124 C C . TYR A 1 393 ? -18.632 1.130 19.968 1.00 95.94 393 TYR A C 1
ATOM 3126 O O . TYR A 1 393 ? -17.404 1.207 19.908 1.00 95.94 393 TYR A O 1
ATOM 3134 N N . GLN A 1 394 ? -19.232 0.393 20.909 1.00 96.31 394 GLN A N 1
ATOM 3135 C CA . GLN A 1 394 ? -18.497 -0.405 21.890 1.00 96.31 394 GLN A CA 1
ATOM 3136 C C . GLN A 1 394 ? -17.586 -1.446 21.238 1.00 96.31 394 GLN A C 1
ATOM 3138 O O . GLN A 1 394 ? -16.513 -1.700 21.779 1.00 96.31 394 GLN A O 1
ATOM 3143 N N . GLN A 1 395 ? -17.966 -2.038 20.098 1.00 96.00 395 GLN A N 1
ATOM 3144 C CA . GLN A 1 395 ? -17.090 -2.971 19.381 1.00 96.00 395 GLN A CA 1
ATOM 3145 C C . GLN A 1 395 ? -15.817 -2.265 18.890 1.00 96.00 395 GLN A C 1
ATOM 3147 O O . GLN A 1 395 ? -14.721 -2.793 19.060 1.00 96.00 395 GLN A O 1
ATOM 3152 N N . ILE A 1 396 ? -15.916 -1.032 18.386 1.00 95.44 396 ILE A N 1
ATOM 3153 C CA . ILE A 1 396 ? -14.741 -0.243 17.972 1.00 95.44 396 ILE A CA 1
ATOM 3154 C C . ILE A 1 396 ? -13.818 0.012 19.171 1.00 95.44 396 ILE A C 1
ATOM 3156 O O . ILE A 1 396 ? -12.617 -0.262 19.111 1.00 95.44 396 ILE A O 1
ATOM 3160 N N . VAL A 1 397 ? -14.379 0.476 20.293 1.00 96.12 397 VAL A N 1
ATOM 3161 C CA . VAL A 1 397 ? -13.594 0.723 21.513 1.00 96.12 397 VAL A CA 1
ATOM 3162 C C . VAL A 1 397 ? -13.010 -0.578 22.068 1.00 96.12 397 VAL A C 1
ATOM 3164 O O . VAL A 1 397 ? -11.868 -0.587 22.518 1.00 96.12 397 VAL A O 1
ATOM 3167 N N . MET A 1 398 ? -13.732 -1.697 21.982 1.00 95.81 398 MET A N 1
ATOM 3168 C CA . MET A 1 398 ? -13.223 -3.014 22.366 1.00 95.81 398 MET A CA 1
ATOM 3169 C C . MET A 1 398 ? -11.968 -3.380 21.568 1.00 95.81 398 MET A C 1
ATOM 3171 O O . MET A 1 398 ? -10.982 -3.801 22.171 1.00 95.81 398 MET A O 1
ATOM 3175 N N . HIS A 1 399 ? -11.963 -3.181 20.247 1.00 94.56 399 HIS A N 1
ATOM 3176 C CA . HIS A 1 399 ? -10.781 -3.445 19.420 1.00 94.56 399 HIS A CA 1
ATOM 3177 C C . HIS A 1 399 ? -9.595 -2.566 19.832 1.00 94.56 399 HIS A C 1
ATOM 3179 O O . HIS A 1 399 ? -8.464 -3.053 19.881 1.00 94.56 399 HIS A O 1
ATOM 3185 N N . GLN A 1 400 ? -9.836 -1.302 20.194 1.00 94.56 400 GLN A N 1
ATOM 3186 C CA . GLN A 1 400 ? -8.779 -0.441 20.724 1.00 94.56 400 GLN A CA 1
ATOM 3187 C C . GLN A 1 400 ? -8.269 -0.920 22.085 1.00 94.56 400 GLN A C 1
ATOM 3189 O O . GLN A 1 400 ? -7.060 -0.974 22.293 1.00 94.56 400 GLN A O 1
ATOM 3194 N N . GLN A 1 401 ? -9.150 -1.350 22.990 1.00 95.50 401 GLN A N 1
ATOM 3195 C CA . GLN A 1 401 ? -8.728 -1.900 24.280 1.00 95.50 401 GLN A CA 1
ATOM 3196 C C . GLN A 1 401 ? -7.942 -3.212 24.121 1.00 95.50 401 GLN A C 1
ATOM 3198 O O . GLN A 1 401 ? -6.991 -3.429 24.868 1.00 95.50 401 GLN A O 1
ATOM 3203 N N . VAL A 1 402 ? -8.274 -4.058 23.136 1.00 93.94 402 VAL A N 1
ATOM 3204 C CA . VAL A 1 402 ? -7.462 -5.237 22.775 1.00 93.94 402 VAL A CA 1
ATOM 3205 C C . VAL A 1 402 ? -6.062 -4.806 22.323 1.00 93.94 402 VAL A C 1
ATOM 3207 O O . VAL A 1 402 ? -5.076 -5.370 22.794 1.00 93.94 402 VAL A O 1
ATOM 3210 N N . CYS A 1 403 ? -5.953 -3.769 21.483 1.00 92.25 403 CYS A N 1
ATOM 3211 C CA . CYS A 1 403 ? -4.656 -3.218 21.072 1.00 92.25 403 CYS A CA 1
ATOM 3212 C C . CYS A 1 403 ? -3.837 -2.725 22.278 1.00 92.25 403 CYS A C 1
ATOM 3214 O O . CYS A 1 403 ? -2.663 -3.071 22.390 1.00 92.25 403 CYS A O 1
ATOM 3216 N N . GLU A 1 404 ? -4.452 -2.013 23.231 1.00 92.94 404 GLU A N 1
ATOM 3217 C CA . GLU A 1 404 ? -3.764 -1.573 24.458 1.00 92.94 404 GLU A CA 1
ATOM 3218 C C . GLU A 1 404 ? -3.252 -2.750 25.297 1.00 92.94 404 GLU A C 1
ATOM 3220 O O . GLU A 1 404 ? -2.118 -2.714 25.773 1.00 92.94 404 GLU A O 1
ATOM 3225 N N . GLN A 1 405 ? -4.045 -3.819 25.455 1.00 91.62 405 GLN A N 1
ATOM 3226 C CA . GLN A 1 405 ? -3.602 -5.021 26.179 1.00 91.62 405 GLN A CA 1
ATOM 3227 C C . GLN A 1 405 ? -2.396 -5.687 25.500 1.00 91.62 405 GLN A C 1
ATOM 3229 O O . GLN A 1 405 ? -1.490 -6.175 26.173 1.00 91.62 405 GLN A O 1
ATOM 3234 N N . LEU A 1 406 ? -2.350 -5.661 24.168 1.00 90.12 406 LEU A N 1
ATOM 3235 C CA . LEU A 1 406 ? -1.240 -6.194 23.378 1.00 90.12 406 LEU A CA 1
ATOM 3236 C C . LEU A 1 406 ? -0.038 -5.240 23.281 1.00 90.12 406 LEU A C 1
ATOM 3238 O O . LEU A 1 406 ? 0.982 -5.613 22.694 1.00 90.12 406 LEU A O 1
ATOM 3242 N N . GLN A 1 407 ? -0.137 -4.052 23.890 1.00 90.81 407 GLN A N 1
ATOM 3243 C CA . GLN A 1 407 ? 0.832 -2.957 23.818 1.00 90.81 407 GLN A CA 1
ATOM 3244 C C . GLN A 1 407 ? 1.070 -2.464 22.386 1.00 90.81 407 GLN A C 1
ATOM 3246 O O . GLN A 1 407 ? 2.210 -2.261 21.958 1.00 90.81 407 GLN A O 1
ATOM 3251 N N . VAL A 1 408 ? -0.026 -2.281 21.653 1.00 88.75 408 VAL A N 1
ATOM 3252 C CA . VAL A 1 408 ? -0.054 -1.827 20.264 1.00 88.75 408 VAL A CA 1
ATOM 3253 C C . VAL A 1 408 ? -0.700 -0.460 20.171 1.00 88.75 408 VAL A C 1
ATOM 3255 O O . VAL A 1 408 ? -1.825 -0.267 20.630 1.00 88.75 408 VAL A O 1
ATOM 3258 N N . GLU A 1 409 ? -0.036 0.452 19.472 1.00 85.94 409 GLU A N 1
ATOM 3259 C CA . GLU A 1 409 ? -0.706 1.608 18.901 1.00 85.94 409 GLU A CA 1
ATOM 3260 C C . GLU A 1 409 ? -1.163 1.278 17.486 1.00 85.94 409 GLU A C 1
ATOM 3262 O O . GLU A 1 409 ? -0.356 0.893 16.641 1.00 85.94 409 GLU A O 1
ATOM 3267 N N . ASN A 1 410 ? -2.451 1.480 17.218 1.00 83.06 410 ASN A N 1
ATOM 3268 C CA . ASN A 1 410 ? -2.946 1.663 15.864 1.00 83.06 410 ASN A CA 1
ATOM 3269 C C . ASN A 1 410 ? -3.466 3.099 15.749 1.00 83.06 410 ASN A C 1
ATOM 3271 O O . ASN A 1 410 ? -4.486 3.434 16.346 1.00 83.06 410 ASN A O 1
ATOM 3275 N N . GLY A 1 411 ? -2.747 3.951 15.020 1.00 73.38 411 GLY A N 1
ATOM 3276 C CA . GLY A 1 411 ? -3.138 5.349 14.809 1.00 73.38 411 GLY A CA 1
ATOM 3277 C C . GLY A 1 411 ? -4.224 5.539 13.741 1.00 73.38 411 GLY A C 1
ATOM 3278 O O . GLY A 1 411 ? -4.674 6.662 13.516 1.00 73.38 411 GLY A O 1
ATOM 3279 N N . ASP A 1 412 ? -4.641 4.470 13.054 1.00 78.50 412 ASP A N 1
ATOM 3280 C CA . ASP A 1 412 ? -5.576 4.527 11.928 1.00 78.50 412 ASP A CA 1
ATOM 3281 C C . ASP A 1 412 ? -6.993 4.046 12.298 1.00 78.50 412 ASP A C 1
ATOM 3283 O O . ASP A 1 412 ? -7.522 3.080 11.747 1.00 78.50 412 ASP A O 1
ATOM 3287 N N . TRP A 1 413 ? -7.631 4.746 13.243 1.00 86.38 413 TRP A N 1
ATOM 3288 C CA . TRP A 1 413 ? -9.052 4.547 13.555 1.00 86.38 413 TRP A CA 1
ATOM 3289 C C . TRP A 1 413 ? -9.925 5.218 12.491 1.00 86.38 413 TRP A C 1
ATOM 3291 O O . TRP A 1 413 ? -10.216 6.411 12.570 1.00 86.38 413 TRP A O 1
ATOM 3301 N N . HIS A 1 414 ? -10.327 4.446 11.484 1.00 86.75 414 HIS A N 1
ATOM 3302 C CA . HIS A 1 414 ? -11.167 4.901 10.378 1.00 86.75 414 HIS A CA 1
ATOM 3303 C C . HIS A 1 414 ? -12.328 3.928 10.153 1.00 86.75 414 HIS A C 1
ATOM 3305 O O . HIS A 1 414 ? -12.135 2.716 10.213 1.00 86.75 414 HIS A O 1
ATOM 3311 N N . ALA A 1 415 ? -13.533 4.429 9.870 1.00 90.44 415 ALA A N 1
ATOM 3312 C CA . ALA A 1 415 ? -14.724 3.583 9.717 1.00 90.44 415 ALA A CA 1
ATOM 3313 C C . ALA A 1 415 ? -14.594 2.589 8.545 1.00 90.44 415 ALA A C 1
ATOM 3315 O O . ALA A 1 415 ? -15.095 1.473 8.626 1.00 90.44 415 ALA A O 1
ATOM 3316 N N . ALA A 1 416 ? -13.850 2.949 7.495 1.00 89.19 416 ALA A N 1
ATOM 3317 C CA . ALA A 1 416 ? -13.516 2.033 6.396 1.00 89.19 416 ALA A CA 1
ATOM 3318 C C . ALA A 1 416 ? -12.588 0.860 6.786 1.00 89.19 416 ALA A C 1
ATOM 3320 O O . ALA A 1 416 ? -12.498 -0.106 6.037 1.00 89.19 416 ALA A O 1
ATOM 3321 N N . ASN A 1 417 ? -11.913 0.917 7.941 1.00 90.75 417 ASN A N 1
ATOM 3322 C CA . ASN A 1 417 ? -11.038 -0.164 8.417 1.00 90.75 417 ASN A CA 1
ATOM 3323 C C . ASN A 1 417 ? -11.814 -1.242 9.190 1.00 90.75 417 ASN A C 1
ATOM 3325 O O . ASN A 1 417 ? -11.215 -2.162 9.742 1.00 90.75 417 ASN A O 1
ATOM 3329 N N . PHE A 1 418 ? -13.143 -1.153 9.241 1.00 93.56 418 PHE A N 1
ATOM 3330 C CA . PHE A 1 418 ? -13.996 -2.164 9.851 1.00 93.56 418 PHE A CA 1
ATOM 3331 C C . PHE A 1 418 ? -14.959 -2.712 8.813 1.00 93.56 418 PHE A C 1
ATOM 3333 O O . PHE A 1 418 ? -15.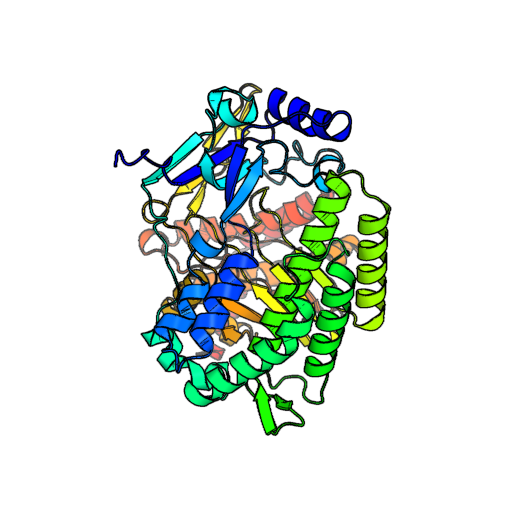680 -1.949 8.180 1.00 93.56 418 PHE A O 1
ATOM 3340 N N . MET A 1 419 ? -14.998 -4.031 8.678 1.00 94.94 419 MET A N 1
ATOM 3341 C CA . MET A 1 419 ? -15.985 -4.734 7.864 1.00 94.94 419 MET A CA 1
ATOM 3342 C C . MET A 1 419 ? -17.141 -5.173 8.752 1.00 94.94 419 MET A C 1
ATOM 3344 O O . MET A 1 419 ? -16.907 -5.688 9.851 1.00 94.94 419 MET A O 1
ATOM 3348 N N . VAL A 1 420 ? -18.370 -4.968 8.283 1.00 95.94 420 VAL A N 1
ATOM 3349 C CA . VAL A 1 420 ? -19.584 -5.382 8.987 1.00 95.94 420 VAL A CA 1
ATOM 3350 C C . VAL A 1 420 ? -20.054 -6.712 8.422 1.00 95.94 420 VAL A C 1
ATOM 3352 O O . VAL A 1 420 ? -20.372 -6.819 7.240 1.00 95.94 420 VAL A O 1
ATOM 3355 N N . ASP A 1 421 ? -20.158 -7.716 9.286 1.00 94.50 421 ASP A N 1
ATOM 3356 C CA . ASP A 1 421 ? -20.992 -8.876 8.995 1.00 94.50 421 ASP A CA 1
ATOM 3357 C C . ASP A 1 421 ? -22.448 -8.490 9.272 1.00 94.50 421 ASP A C 1
ATOM 3359 O 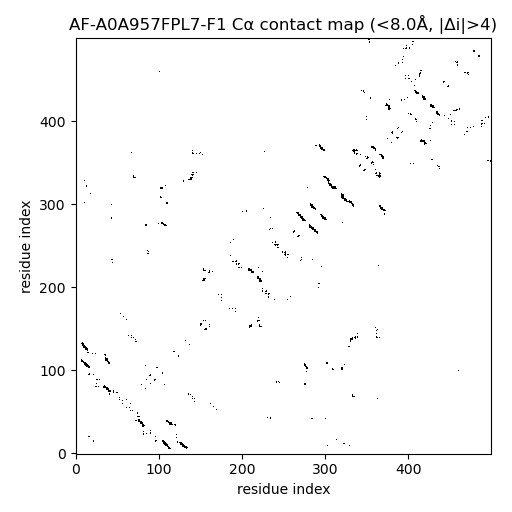O . ASP A 1 421 ? -22.863 -8.375 10.426 1.00 94.50 421 ASP A O 1
ATOM 3363 N N . GLU A 1 422 ? -23.230 -8.267 8.218 1.00 91.44 422 GLU A N 1
ATOM 3364 C CA . GLU A 1 422 ? -24.627 -7.840 8.340 1.00 91.44 422 GLU A CA 1
ATOM 3365 C C . GLU A 1 422 ? -25.521 -8.889 9.023 1.00 91.44 422 GLU A C 1
ATOM 3367 O O . GLU A 1 422 ? -26.535 -8.528 9.622 1.00 91.44 422 GLU A O 1
ATOM 3372 N N . GLN A 1 423 ? -25.151 -10.175 8.997 1.00 91.31 423 GLN A N 1
ATOM 3373 C CA . GLN A 1 423 ? -25.930 -11.237 9.638 1.00 91.31 423 GLN A CA 1
ATOM 3374 C C . GLN A 1 423 ? -25.713 -11.256 11.147 1.00 91.31 423 GLN A C 1
ATOM 3376 O O . GLN A 1 423 ? -26.666 -11.397 11.914 1.00 91.31 423 GLN A O 1
ATOM 3381 N N . THR A 1 424 ? -24.458 -11.130 11.580 1.00 92.19 424 THR A N 1
ATOM 3382 C CA . THR A 1 424 ? -24.102 -11.210 13.004 1.00 92.19 424 THR A CA 1
ATOM 3383 C C . THR A 1 424 ? -23.949 -9.851 13.676 1.00 92.19 424 THR A C 1
ATOM 3385 O O . THR A 1 424 ? -23.836 -9.797 14.901 1.00 92.19 424 THR A O 1
ATOM 3388 N N . GLN A 1 425 ? -23.965 -8.766 12.897 1.00 90.50 425 GLN A N 1
ATOM 3389 C CA . GLN A 1 425 ? -23.733 -7.390 13.341 1.00 90.50 425 GLN A CA 1
ATOM 3390 C C . GLN A 1 425 ? -22.383 -7.228 14.067 1.00 90.50 425 GLN A C 1
ATOM 3392 O O . GLN A 1 425 ? -22.241 -6.430 14.997 1.00 90.50 425 GLN A O 1
ATOM 3397 N N . LYS A 1 426 ? -21.381 -8.018 13.656 1.00 93.25 426 LYS A N 1
ATOM 3398 C CA . LYS A 1 426 ? -20.021 -7.987 14.205 1.00 93.25 426 LYS A CA 1
ATOM 3399 C C . LYS A 1 426 ? -19.080 -7.184 13.321 1.00 93.25 426 LYS A C 1
ATOM 3401 O O . LYS A 1 426 ? -19.173 -7.234 12.095 1.00 93.25 426 LYS A O 1
ATOM 3406 N N . LEU A 1 427 ? -18.134 -6.503 13.962 1.00 93.94 427 LEU A N 1
ATOM 3407 C CA . LEU A 1 427 ? -17.056 -5.790 13.291 1.00 93.94 427 LEU A CA 1
ATOM 3408 C C . LEU A 1 427 ? -15.798 -6.652 13.172 1.00 93.94 427 LEU A C 1
ATOM 3410 O O . LEU A 1 427 ? -15.305 -7.205 14.153 1.00 93.94 427 LEU A O 1
ATOM 3414 N N . THR A 1 428 ? -15.228 -6.690 11.971 1.00 92.25 428 THR A N 1
ATOM 3415 C CA . THR A 1 428 ? -13.878 -7.210 11.729 1.00 92.25 428 THR A CA 1
ATOM 3416 C C . THR A 1 428 ? -12.952 -6.045 11.412 1.00 92.25 428 THR A C 1
ATOM 3418 O O . THR A 1 428 ? -13.159 -5.353 10.419 1.00 92.25 428 THR A O 1
ATOM 3421 N N . HIS A 1 429 ? -11.934 -5.815 12.243 1.00 90.81 429 HIS A N 1
ATOM 3422 C CA . HIS A 1 429 ? -10.951 -4.750 12.019 1.00 90.81 429 HIS A CA 1
ATOM 3423 C C . HIS A 1 429 ? -9.880 -5.239 11.046 1.00 90.81 429 HIS A C 1
ATOM 3425 O O . HIS A 1 429 ? -9.160 -6.192 11.333 1.00 90.81 429 HIS A O 1
ATOM 3431 N N . ILE A 1 430 ? -9.810 -4.589 9.893 1.00 87.56 430 ILE A N 1
ATOM 3432 C CA . ILE A 1 430 ? -8.881 -4.865 8.801 1.00 87.56 430 ILE A CA 1
ATOM 3433 C C . ILE A 1 430 ? -7.844 -3.739 8.676 1.00 87.56 430 ILE A C 1
ATOM 3435 O O . ILE A 1 430 ? -7.972 -2.685 9.285 1.00 87.56 430 ILE A O 1
ATOM 3439 N N . ASP A 1 431 ? -6.820 -3.955 7.850 1.00 79.88 431 ASP A N 1
ATOM 3440 C CA . ASP A 1 431 ? -5.781 -2.962 7.542 1.00 79.88 431 ASP A CA 1
ATOM 3441 C C . ASP A 1 431 ? -4.935 -2.485 8.740 1.00 79.88 431 ASP A C 1
ATOM 3443 O O . ASP A 1 431 ? -4.877 -1.312 9.096 1.00 79.88 431 ASP A O 1
ATOM 3447 N N . TRP A 1 432 ? -4.152 -3.403 9.309 1.00 78.88 432 TRP A N 1
ATOM 3448 C CA . TRP A 1 432 ? -3.189 -3.116 10.383 1.00 78.88 432 TRP A CA 1
ATOM 3449 C C . TRP A 1 432 ? -1.919 -2.384 9.920 1.00 78.88 432 TRP A C 1
ATOM 3451 O O . TRP A 1 432 ? -0.905 -2.391 10.617 1.00 78.88 432 TRP A O 1
ATOM 3461 N N . GLY A 1 433 ? -1.931 -1.755 8.741 1.00 70.19 433 GLY A N 1
ATOM 3462 C CA . GLY A 1 433 ? -0.746 -1.136 8.145 1.00 70.19 433 GLY A CA 1
ATOM 3463 C C . GLY A 1 433 ? -0.124 -0.022 8.998 1.00 70.19 433 GLY A C 1
ATOM 3464 O O . GLY A 1 433 ? 1.075 0.244 8.873 1.00 70.19 433 GLY A O 1
ATOM 3465 N N . ALA A 1 434 ? -0.904 0.620 9.869 1.00 72.75 434 ALA A N 1
ATOM 3466 C CA . ALA A 1 434 ? -0.445 1.664 10.786 1.00 72.75 434 ALA A CA 1
ATOM 3467 C C . ALA A 1 434 ? -0.075 1.152 12.190 1.00 72.75 434 ALA A C 1
ATOM 3469 O O . ALA A 1 434 ? 0.372 1.948 13.014 1.00 72.75 434 ALA A O 1
ATOM 3470 N N . ALA A 1 435 ? -0.252 -0.142 12.473 1.00 80.12 435 ALA A N 1
ATOM 3471 C CA . ALA A 1 435 ? 0.019 -0.687 13.794 1.00 80.12 435 ALA A CA 1
ATOM 3472 C C . ALA A 1 435 ? 1.527 -0.731 14.093 1.00 80.12 435 ALA A C 1
ATOM 3474 O O . ALA A 1 435 ? 2.331 -1.135 13.248 1.00 80.12 435 ALA A O 1
ATOM 3475 N N . ARG A 1 436 ? 1.901 -0.344 15.315 1.00 82.06 436 ARG A N 1
ATOM 3476 C CA . ARG A 1 436 ? 3.277 -0.386 15.827 1.00 82.06 436 ARG A CA 1
ATOM 3477 C C . ARG A 1 436 ? 3.311 -0.758 17.312 1.00 82.06 436 ARG A C 1
ATOM 3479 O O . ARG A 1 436 ? 2.323 -0.535 18.019 1.00 82.06 436 ARG A O 1
ATOM 3486 N N . PRO A 1 437 ? 4.433 -1.294 17.819 1.00 84.00 437 PRO A N 1
ATOM 3487 C CA . PRO A 1 437 ? 4.598 -1.480 19.251 1.00 84.00 437 PRO A CA 1
ATOM 3488 C C . PRO A 1 437 ? 4.589 -0.128 19.974 1.00 84.00 437 PRO A C 1
ATOM 3490 O O . PRO A 1 437 ? 5.122 0.863 19.467 1.00 84.00 437 PRO A O 1
ATOM 3493 N N . LEU A 1 438 ? 4.028 -0.100 21.183 1.00 86.31 438 LEU A N 1
ATOM 3494 C CA . LEU A 1 438 ? 4.180 1.045 22.076 1.00 86.31 438 LEU A CA 1
ATOM 3495 C C . LEU A 1 438 ? 5.640 1.178 22.524 1.00 86.31 438 LEU A C 1
ATOM 3497 O O . LEU A 1 438 ? 6.254 0.222 23.017 1.00 86.31 438 LEU A O 1
ATOM 3501 N N . LEU A 1 439 ? 6.176 2.387 22.411 1.00 85.44 439 LEU A N 1
ATOM 3502 C CA . LEU A 1 439 ? 7.472 2.780 22.942 1.00 85.44 439 LEU A CA 1
ATOM 3503 C C . LEU A 1 439 ? 7.427 2.779 24.476 1.00 85.44 439 LEU A C 1
ATOM 3505 O O . LEU A 1 439 ? 6.368 2.984 25.069 1.00 85.44 439 LEU A O 1
ATOM 3509 N N . PRO A 1 440 ? 8.567 2.592 25.168 1.00 88.75 440 PRO A N 1
ATOM 3510 C CA . PRO A 1 440 ? 8.582 2.507 26.629 1.00 88.75 440 PRO A CA 1
ATOM 3511 C C . PRO A 1 440 ? 7.915 3.690 27.342 1.00 88.75 440 PRO A C 1
ATOM 3513 O O . PRO A 1 440 ? 7.224 3.487 28.335 1.00 88.75 440 PRO A O 1
ATOM 3516 N N . HIS A 1 441 ? 8.079 4.911 26.824 1.00 89.19 441 HIS A N 1
ATOM 3517 C CA . HIS A 1 441 ? 7.478 6.109 27.413 1.00 89.19 441 HIS A CA 1
ATOM 3518 C C . HIS A 1 441 ? 5.963 6.213 27.170 1.00 89.19 441 HIS A C 1
ATOM 3520 O O . HIS A 1 441 ? 5.291 6.919 27.910 1.00 89.19 441 HIS A O 1
ATOM 3526 N N . GLU A 1 442 ? 5.415 5.479 26.198 1.00 88.38 442 GLU A N 1
ATOM 3527 C CA . GLU A 1 442 ? 3.985 5.463 25.850 1.00 88.38 442 GLU A CA 1
ATOM 3528 C C . GLU A 1 442 ? 3.179 4.446 26.677 1.00 88.38 442 GLU A C 1
ATOM 3530 O O . GLU A 1 442 ? 1.944 4.419 26.627 1.00 88.38 442 GLU A O 1
ATOM 3535 N N . LYS A 1 443 ? 3.871 3.595 27.448 1.00 90.88 443 LYS A N 1
ATOM 3536 C CA . LYS A 1 443 ? 3.296 2.536 28.293 1.00 90.88 443 LYS A CA 1
ATOM 3537 C C . LYS A 1 443 ? 2.900 3.071 29.670 1.00 90.88 443 LYS A C 1
ATOM 3539 O O . LYS A 1 443 ? 3.369 2.588 30.698 1.00 90.88 443 LYS A O 1
ATOM 3544 N N . ASN A 1 444 ? 2.054 4.093 29.687 1.00 91.75 444 ASN A N 1
ATOM 3545 C CA . ASN A 1 444 ? 1.513 4.680 30.910 1.00 91.75 444 ASN A CA 1
ATOM 3546 C C . ASN A 1 444 ? 0.017 5.010 30.754 1.00 91.75 444 ASN A C 1
ATOM 3548 O O . ASN A 1 444 ? -0.511 5.036 29.641 1.00 91.75 444 ASN A O 1
ATOM 3552 N N . GLU A 1 445 ? -0.671 5.247 31.873 1.00 91.06 445 GLU A N 1
ATOM 3553 C CA . GLU A 1 445 ? -2.125 5.466 31.892 1.00 91.06 445 GLU A CA 1
ATOM 3554 C C . GLU A 1 445 ? -2.560 6.743 31.162 1.00 91.06 445 GLU A C 1
ATOM 3556 O O . GLU A 1 445 ? -3.602 6.747 30.505 1.00 91.06 445 GLU A O 1
ATOM 3561 N N . THR A 1 446 ? -1.761 7.811 31.235 1.00 93.19 446 THR A N 1
ATOM 3562 C CA . THR A 1 446 ? -2.046 9.084 30.558 1.00 93.19 446 THR A CA 1
ATOM 3563 C C . THR A 1 446 ? -2.069 8.898 29.045 1.00 93.19 446 THR A C 1
ATOM 3565 O O . THR A 1 446 ? -3.018 9.315 28.380 1.00 93.19 446 THR A O 1
ATOM 3568 N N . GLU A 1 447 ? -1.057 8.222 28.510 1.00 92.75 447 GLU A N 1
ATOM 3569 C CA . GLU A 1 447 ? -0.929 7.936 27.081 1.00 92.75 447 GLU A CA 1
ATOM 3570 C C . GLU A 1 447 ? -1.990 6.931 26.608 1.00 92.75 447 GLU A C 1
ATOM 3572 O O . GLU A 1 447 ? -2.598 7.112 25.554 1.00 92.75 447 GLU A O 1
ATOM 3577 N N . ALA A 1 448 ? -2.312 5.922 27.424 1.00 91.81 448 ALA A N 1
ATOM 3578 C CA . ALA A 1 448 ? -3.410 4.997 27.135 1.00 91.81 448 ALA A CA 1
ATOM 3579 C C . ALA A 1 448 ? -4.771 5.712 27.066 1.00 91.81 448 ALA A C 1
ATOM 3581 O O . ALA A 1 448 ? -5.589 5.429 26.187 1.00 91.81 448 ALA A O 1
ATOM 3582 N N . LEU A 1 449 ? -5.019 6.677 27.960 1.00 91.62 449 LEU A N 1
ATOM 3583 C CA . LEU A 1 449 ? -6.221 7.508 27.914 1.00 91.62 449 LEU A CA 1
ATOM 3584 C C . LEU A 1 449 ? -6.224 8.433 26.690 1.00 91.62 449 LEU A C 1
ATOM 3586 O O . LEU A 1 449 ? -7.278 8.635 26.087 1.00 91.62 449 LEU A O 1
ATOM 3590 N N . ALA A 1 450 ? -5.072 8.990 26.311 1.00 89.56 450 ALA A N 1
ATOM 3591 C CA . ALA A 1 450 ? -4.945 9.805 25.107 1.00 89.56 450 ALA A CA 1
ATOM 3592 C C . ALA A 1 450 ? -5.289 8.997 23.845 1.00 89.56 450 ALA A C 1
ATOM 3594 O O . ALA A 1 450 ? -6.101 9.455 23.042 1.00 89.56 450 ALA A O 1
ATOM 3595 N N . ARG A 1 451 ? -4.773 7.769 23.711 1.00 91.94 451 ARG A N 1
ATOM 3596 C CA . ARG A 1 451 ? -5.107 6.864 22.597 1.00 91.94 451 ARG A CA 1
ATOM 3597 C C . ARG A 1 451 ? -6.570 6.428 22.599 1.00 91.94 451 ARG A C 1
ATOM 3599 O O . ARG A 1 451 ? -7.200 6.442 21.546 1.00 91.94 451 ARG A O 1
ATOM 3606 N N . LEU A 1 452 ? -7.159 6.144 23.765 1.00 93.75 452 LEU A N 1
ATOM 3607 C CA . LEU A 1 452 ? -8.606 5.904 23.861 1.00 93.75 452 LEU A CA 1
ATOM 3608 C C . LEU A 1 452 ? -9.395 7.112 23.336 1.00 93.75 452 LEU A C 1
ATOM 3610 O O . LEU A 1 452 ? -10.295 6.948 22.518 1.00 93.75 452 LEU A O 1
ATOM 3614 N N . LYS A 1 453 ? -9.016 8.332 23.733 1.00 90.00 453 LYS A N 1
ATOM 3615 C CA . LYS A 1 453 ? -9.650 9.566 23.243 1.00 90.00 453 LYS A CA 1
ATOM 3616 C C . LYS A 1 453 ? -9.463 9.783 21.743 1.00 90.00 453 LYS A C 1
ATOM 3618 O O . LYS A 1 453 ? -10.306 10.436 21.142 1.00 90.00 453 LYS A O 1
ATOM 3623 N N . GLN A 1 454 ? -8.399 9.267 21.128 1.00 87.25 454 GLN A N 1
ATOM 3624 C CA . GLN A 1 454 ? -8.193 9.367 19.678 1.00 87.25 454 GLN A CA 1
ATOM 3625 C C . GLN A 1 454 ? -9.197 8.528 18.878 1.00 87.25 454 GLN A C 1
ATOM 3627 O O . GLN A 1 454 ? -9.491 8.891 17.741 1.00 87.25 454 GLN A O 1
ATOM 3632 N N . VAL A 1 455 ? -9.779 7.466 19.455 1.00 91.25 455 VAL A N 1
ATOM 3633 C CA . VAL A 1 455 ? -10.784 6.620 18.775 1.00 91.25 455 VAL A CA 1
ATOM 3634 C C . VAL A 1 455 ? -11.987 7.439 18.306 1.00 91.25 455 VAL A C 1
ATOM 3636 O O . VAL A 1 455 ? -12.545 7.155 17.248 1.00 91.25 455 VAL A O 1
ATOM 3639 N N . LYS A 1 456 ? -12.337 8.515 19.027 1.00 89.62 456 LYS A N 1
ATOM 3640 C CA . LYS A 1 456 ? -13.420 9.435 18.646 1.00 89.62 456 LYS A CA 1
ATOM 3641 C C . LYS A 1 456 ? -13.256 10.017 17.239 1.00 89.62 456 LYS A C 1
ATOM 3643 O O . LYS A 1 456 ? -14.249 10.324 16.592 1.00 89.62 456 LYS A O 1
ATOM 3648 N N . ASN A 1 457 ? -12.017 10.124 16.745 1.00 84.12 457 ASN A N 1
ATOM 3649 C CA . ASN A 1 457 ? -11.715 10.682 15.428 1.00 84.12 457 ASN A CA 1
ATOM 3650 C C . ASN A 1 457 ? -12.284 9.833 14.282 1.00 84.12 457 ASN A C 1
ATOM 3652 O O . ASN A 1 457 ? -12.361 10.322 13.156 1.00 84.12 457 ASN A O 1
ATOM 3656 N N . ILE A 1 458 ? -12.747 8.607 14.561 1.00 88.75 458 ILE A N 1
ATOM 3657 C CA . ILE A 1 458 ? -13.499 7.807 13.594 1.00 88.75 458 ILE A CA 1
ATOM 3658 C C . ILE A 1 458 ? -14.742 8.550 13.074 1.00 88.75 458 ILE A C 1
ATOM 3660 O O . ILE A 1 458 ? -15.137 8.324 11.932 1.00 88.75 458 ILE A O 1
ATOM 3664 N N . ALA A 1 459 ? -15.284 9.498 13.851 1.00 87.44 459 ALA A N 1
ATOM 3665 C CA . ALA A 1 459 ? -16.348 10.426 13.468 1.00 87.44 459 ALA A CA 1
ATOM 3666 C C . ALA A 1 459 ? -16.083 11.142 12.131 1.00 87.44 459 ALA A C 1
ATOM 3668 O O . ALA A 1 459 ? -16.991 11.297 11.316 1.00 87.44 459 ALA A O 1
ATOM 3669 N N . TYR A 1 460 ? -14.830 11.519 11.860 1.00 82.38 460 TYR A N 1
ATOM 3670 C CA . TYR A 1 460 ? -14.472 12.238 10.635 1.00 82.38 460 TYR A CA 1
ATOM 3671 C C . TYR A 1 460 ? -14.456 11.346 9.390 1.00 82.38 460 TYR A C 1
ATOM 3673 O O . TYR A 1 460 ? -14.422 11.860 8.277 1.00 82.38 460 TYR A O 1
ATOM 3681 N N . SER A 1 461 ? -14.538 10.023 9.555 1.00 83.88 461 SER A N 1
ATOM 3682 C CA . SER A 1 461 ? -14.586 9.090 8.423 1.00 83.88 461 SER A CA 1
ATOM 3683 C C . SER A 1 461 ? -15.861 9.264 7.592 1.00 83.88 461 SER A C 1
ATOM 3685 O O . SER A 1 461 ? -15.848 8.995 6.397 1.00 83.88 461 SER A O 1
ATOM 3687 N N . PHE A 1 462 ? -16.968 9.706 8.201 1.00 85.06 462 PHE A N 1
ATOM 3688 C CA . PHE A 1 462 ? -18.278 9.737 7.542 1.00 85.06 462 PHE A CA 1
ATOM 3689 C C . PHE A 1 462 ? -18.470 10.906 6.574 1.00 85.06 462 PHE A C 1
ATOM 3691 O O . PHE A 1 462 ? -19.391 10.847 5.764 1.00 85.06 462 PHE A O 1
ATOM 3698 N N . ASN A 1 463 ? -17.638 11.954 6.640 1.00 82.00 463 ASN A N 1
ATOM 3699 C CA . ASN A 1 463 ? -17.835 13.206 5.892 1.00 82.00 463 ASN A CA 1
ATOM 3700 C C . ASN A 1 463 ? -19.262 13.790 6.038 1.00 82.00 463 ASN A C 1
ATOM 3702 O O . ASN A 1 463 ? -19.785 14.401 5.110 1.00 82.00 463 ASN A O 1
ATOM 3706 N N . ASP A 1 464 ? -19.887 13.585 7.200 1.00 87.12 464 ASP A N 1
ATOM 3707 C CA . ASP A 1 464 ? -21.244 14.021 7.535 1.00 87.12 464 ASP A CA 1
ATOM 3708 C C . ASP A 1 464 ? -21.243 14.551 8.975 1.00 87.12 464 ASP A C 1
ATOM 3710 O O . ASP A 1 464 ? -20.854 13.842 9.908 1.00 87.12 464 ASP A O 1
ATOM 3714 N N . GLU A 1 465 ? -21.640 15.812 9.157 1.00 88.38 465 GLU A N 1
ATOM 3715 C CA . GLU A 1 465 ? -21.567 16.502 10.451 1.00 88.38 465 GLU A CA 1
ATOM 3716 C C . GLU A 1 465 ? -22.489 15.882 11.510 1.00 88.38 465 GLU A C 1
ATOM 3718 O O . GLU A 1 465 ? -22.124 15.813 12.685 1.00 88.38 465 GLU A O 1
ATOM 3723 N N . ALA A 1 466 ? -23.667 15.393 11.114 1.00 92.12 466 ALA A N 1
ATOM 3724 C CA . ALA A 1 466 ? -24.628 14.806 12.042 1.00 92.12 466 ALA A CA 1
ATOM 3725 C C . ALA A 1 466 ? -24.154 13.430 12.531 1.00 92.12 466 ALA A C 1
ATOM 3727 O O . ALA A 1 466 ? -24.244 13.122 13.725 1.00 92.12 466 ALA A O 1
ATOM 3728 N N . LEU A 1 467 ? -23.605 12.612 11.629 1.00 93.62 467 LEU A N 1
ATOM 3729 C CA . LEU A 1 467 ? -22.972 11.340 11.980 1.00 93.62 467 LEU A CA 1
ATOM 3730 C C . LEU A 1 467 ? -21.715 11.546 12.826 1.00 93.62 467 LEU A C 1
ATOM 3732 O O . LEU A 1 467 ? -21.502 10.796 13.784 1.00 93.62 467 LEU A O 1
ATOM 3736 N N . ALA A 1 468 ? -20.912 12.567 12.520 1.00 91.06 468 ALA A N 1
ATOM 3737 C CA . ALA A 1 468 ? -19.737 12.906 13.311 1.00 91.06 468 ALA A CA 1
ATOM 3738 C C . ALA A 1 468 ? -20.128 13.281 14.750 1.00 91.06 468 ALA A C 1
ATOM 3740 O O . ALA A 1 468 ? -19.655 12.645 15.692 1.00 91.06 468 ALA A O 1
ATOM 3741 N N . ALA A 1 469 ? -21.076 14.210 14.921 1.00 93.19 469 ALA A N 1
ATOM 3742 C CA . ALA A 1 469 ? -21.566 14.627 16.236 1.00 93.19 469 ALA A CA 1
ATOM 3743 C C . ALA A 1 469 ? -22.169 13.460 17.035 1.00 93.19 469 ALA A C 1
ATOM 3745 O O . ALA A 1 469 ? -21.921 13.319 18.232 1.00 93.19 469 ALA A O 1
ATOM 3746 N N . ARG A 1 470 ? -22.927 12.572 16.377 1.00 95.75 470 ARG A N 1
ATOM 3747 C CA . ARG A 1 470 ? -23.465 11.367 17.024 1.00 95.75 470 ARG A CA 1
ATOM 3748 C C . ARG A 1 470 ? -22.360 10.409 17.467 1.00 95.75 470 ARG A C 1
ATOM 3750 O O . ARG A 1 470 ? -22.446 9.859 18.560 1.00 95.75 470 ARG A O 1
ATOM 3757 N N . THR A 1 471 ? -21.336 10.206 16.642 1.00 95.88 471 THR A N 1
ATOM 3758 C CA . THR A 1 471 ? -20.191 9.342 16.972 1.00 95.88 471 THR A CA 1
ATOM 3759 C C . THR A 1 471 ? -19.415 9.886 18.170 1.00 95.88 471 THR A C 1
ATOM 3761 O O . THR A 1 471 ? -19.093 9.133 19.089 1.00 95.88 471 THR A O 1
ATOM 3764 N N . GLU A 1 472 ? -19.158 11.195 18.192 1.00 95.00 472 GLU A N 1
ATOM 3765 C CA . GLU A 1 472 ? -18.510 11.871 19.318 1.00 95.00 472 GLU A CA 1
ATOM 3766 C C . GLU A 1 472 ? -19.345 11.734 20.601 1.00 95.00 472 GLU A C 1
ATOM 3768 O O . GLU A 1 472 ? -18.807 11.332 21.632 1.00 95.00 472 GLU A O 1
ATOM 3773 N N . ALA A 1 473 ? -20.665 11.938 20.526 1.00 96.62 473 ALA A N 1
ATOM 3774 C CA . ALA A 1 473 ? -21.562 11.778 21.671 1.00 96.62 473 ALA A CA 1
ATOM 3775 C C . ALA A 1 473 ? -21.572 10.339 22.224 1.00 96.62 473 ALA A C 1
ATOM 3777 O O . ALA A 1 473 ? -21.528 10.143 23.438 1.00 96.62 473 ALA A O 1
ATOM 3778 N N . LEU A 1 474 ? -21.580 9.321 21.354 1.00 97.56 474 LEU A N 1
ATOM 3779 C CA . LEU A 1 474 ? -21.475 7.915 21.770 1.00 97.56 474 LEU A CA 1
ATOM 3780 C C . LEU A 1 474 ? -20.130 7.614 22.439 1.00 97.56 474 LEU A C 1
ATOM 3782 O O . LEU A 1 474 ? -20.076 6.847 23.402 1.00 97.56 474 LEU A O 1
ATOM 3786 N N . HIS A 1 475 ? -19.044 8.216 21.950 1.00 97.19 475 HIS A N 1
ATOM 3787 C CA . HIS A 1 475 ? -17.734 8.080 22.573 1.00 97.19 475 HIS A CA 1
ATOM 3788 C C . HIS A 1 475 ? -17.696 8.691 23.967 1.00 97.19 475 HIS A C 1
ATOM 3790 O O . HIS A 1 475 ? -17.219 8.048 24.901 1.00 97.19 475 HIS A O 1
ATOM 3796 N N . GLU A 1 476 ? -18.207 9.910 24.115 1.00 96.56 476 GLU A N 1
ATOM 3797 C CA . GLU A 1 476 ? -18.279 10.589 25.406 1.00 96.56 476 GLU A CA 1
ATOM 3798 C C . GLU A 1 476 ? -19.149 9.812 26.389 1.00 96.56 476 GLU A C 1
ATOM 3800 O O . GLU A 1 476 ? -18.706 9.563 27.508 1.00 96.56 476 GLU A O 1
ATOM 3805 N N . GLN A 1 477 ? -20.319 9.339 25.948 1.00 96.06 477 GLN A N 1
ATOM 3806 C CA . GLN A 1 477 ? -21.190 8.482 26.748 1.00 96.06 477 GLN A CA 1
ATOM 3807 C C . GLN A 1 477 ? -20.449 7.235 27.251 1.00 96.06 477 GLN A C 1
ATOM 3809 O O . GLN A 1 477 ? -20.541 6.904 28.429 1.00 96.06 477 GLN A O 1
ATOM 3814 N N . LEU A 1 478 ? -19.700 6.549 26.379 1.00 96.00 478 LEU A N 1
ATOM 3815 C CA . LEU A 1 478 ? -18.971 5.335 26.747 1.00 96.00 478 LEU A CA 1
ATOM 3816 C C . LEU A 1 478 ? -17.822 5.614 27.718 1.00 96.00 478 LEU A C 1
ATOM 3818 O O . LEU A 1 478 ? -17.637 4.870 28.675 1.00 96.00 478 LEU A O 1
ATOM 3822 N N . VAL A 1 479 ? -17.028 6.657 27.465 1.00 94.00 479 VAL A N 1
ATOM 3823 C CA . VAL A 1 479 ? -15.825 6.958 28.259 1.00 94.00 479 VAL A CA 1
ATOM 3824 C C . VAL A 1 479 ? -16.166 7.583 29.616 1.00 94.00 479 VAL A C 1
ATOM 3826 O O . VAL A 1 479 ? -15.373 7.447 30.544 1.00 94.00 479 VAL A O 1
ATOM 3829 N N . GLN A 1 480 ? -17.318 8.248 29.749 1.00 94.69 480 GLN A N 1
ATOM 3830 C CA . GLN A 1 480 ? -17.794 8.814 31.018 1.00 94.69 480 GLN A CA 1
ATOM 3831 C C . GLN A 1 480 ? -18.535 7.796 31.903 1.00 94.69 480 GLN A C 1
ATOM 3833 O O . GLN A 1 480 ? -18.693 8.041 33.098 1.00 94.69 480 GLN A O 1
ATOM 3838 N N . ASP A 1 481 ? -18.982 6.666 31.347 1.00 96.25 481 ASP A N 1
ATOM 3839 C CA . ASP A 1 481 ? -19.586 5.569 32.107 1.00 96.25 481 ASP A CA 1
ATOM 3840 C C . ASP A 1 481 ? -18.512 4.553 32.535 1.00 96.25 481 ASP A C 1
ATOM 3842 O O . ASP A 1 481 ? -18.108 3.664 31.777 1.00 96.25 481 ASP A O 1
ATOM 3846 N N . ASP A 1 482 ? -18.055 4.679 33.784 1.00 94.81 482 ASP A N 1
ATOM 3847 C CA . ASP A 1 482 ? -17.016 3.819 34.361 1.00 94.81 482 ASP A CA 1
ATOM 3848 C C . ASP A 1 482 ? -17.376 2.327 34.317 1.00 94.81 482 ASP A C 1
ATOM 3850 O O . ASP A 1 482 ? -16.502 1.484 34.092 1.00 94.81 482 ASP A O 1
ATOM 3854 N N . ALA A 1 483 ? -18.651 1.982 34.523 1.00 96.25 483 ALA A N 1
ATOM 3855 C CA . ALA A 1 483 ? -19.096 0.593 34.526 1.00 96.25 483 ALA A CA 1
ATOM 3856 C C . ALA A 1 483 ? -19.052 0.010 33.110 1.00 96.25 483 ALA A C 1
ATOM 3858 O O . ALA A 1 483 ? -18.561 -1.108 32.911 1.00 96.25 483 ALA A O 1
ATOM 3859 N N . LEU A 1 484 ? -19.502 0.786 32.122 1.00 94.50 484 LEU A N 1
ATOM 3860 C CA . LEU A 1 484 ? -19.484 0.375 30.725 1.00 94.50 484 LEU A CA 1
ATOM 3861 C C . LEU A 1 484 ? -18.052 0.221 30.198 1.00 94.50 484 LEU A C 1
ATOM 3863 O O . LEU A 1 484 ? -17.711 -0.805 29.604 1.00 94.50 484 LEU A O 1
ATOM 3867 N N . LEU A 1 485 ? -17.182 1.198 30.466 1.00 95.94 485 LEU A N 1
ATOM 3868 C CA . LEU A 1 485 ? -15.779 1.138 30.060 1.00 95.94 485 LEU A CA 1
ATOM 3869 C C . LEU A 1 485 ? -15.032 -0.012 30.757 1.00 95.94 485 LEU A C 1
ATOM 3871 O O . LEU A 1 485 ? -14.202 -0.682 30.131 1.00 95.94 485 LEU A O 1
ATOM 3875 N N . ALA A 1 486 ? -15.328 -0.280 32.034 1.00 96.12 486 ALA A N 1
ATOM 3876 C CA . ALA A 1 486 ? -14.771 -1.421 32.755 1.00 96.12 486 ALA A CA 1
ATOM 3877 C C . ALA A 1 486 ? -15.190 -2.763 32.133 1.00 96.12 486 ALA A C 1
ATOM 3879 O O . ALA A 1 486 ? -14.351 -3.663 32.015 1.00 96.12 486 ALA A O 1
ATOM 3880 N N . ASP A 1 487 ? -16.441 -2.898 31.683 1.00 96.69 487 ASP A N 1
ATOM 3881 C CA . ASP A 1 487 ? -16.894 -4.096 30.974 1.00 96.69 487 ASP A CA 1
ATOM 3882 C C . ASP A 1 487 ? -16.172 -4.288 29.631 1.00 96.69 487 ASP A C 1
ATOM 3884 O O . ASP A 1 487 ? -15.662 -5.379 29.360 1.00 96.69 487 ASP A O 1
ATOM 3888 N N . VAL A 1 488 ? -16.045 -3.231 28.819 1.00 96.88 488 VAL A N 1
ATOM 3889 C CA . VAL A 1 488 ? -15.315 -3.288 27.538 1.00 96.88 488 VAL A CA 1
ATOM 3890 C C . VAL A 1 488 ? -13.861 -3.717 27.760 1.00 96.88 488 VAL A C 1
ATOM 3892 O O . VAL A 1 488 ? -13.361 -4.620 27.084 1.00 96.88 488 VAL A O 1
ATOM 3895 N N . ARG A 1 489 ? -13.189 -3.142 28.766 1.00 96.19 489 ARG A N 1
ATOM 3896 C CA . ARG A 1 489 ? -11.823 -3.526 29.166 1.00 96.19 489 ARG A CA 1
ATOM 3897 C C . ARG A 1 489 ? -11.730 -4.983 29.602 1.00 96.19 489 ARG A C 1
ATOM 3899 O O . ARG A 1 489 ? -10.784 -5.677 29.232 1.00 96.19 489 ARG A O 1
ATOM 3906 N N . ARG A 1 490 ? -12.699 -5.463 30.384 1.00 97.12 490 ARG A N 1
ATOM 3907 C CA . ARG A 1 490 ? -12.764 -6.862 30.824 1.00 97.12 490 ARG A CA 1
ATOM 3908 C C . ARG A 1 490 ? -12.911 -7.806 29.630 1.00 97.12 490 ARG A C 1
ATOM 3910 O O . ARG A 1 490 ? -12.170 -8.783 29.554 1.00 97.12 490 ARG A O 1
ATOM 3917 N N . ARG A 1 491 ? -13.809 -7.506 28.685 1.00 95.88 491 ARG A N 1
ATOM 3918 C CA . ARG A 1 491 ? -13.978 -8.283 27.444 1.00 95.88 491 ARG A CA 1
ATOM 3919 C C . ARG A 1 491 ? -12.700 -8.309 26.606 1.00 95.88 491 ARG A C 1
ATOM 3921 O O . ARG A 1 491 ? -12.305 -9.380 26.157 1.00 95.88 491 ARG A O 1
ATOM 3928 N N . ALA A 1 492 ? -12.018 -7.173 26.462 1.00 95.50 492 ALA A N 1
ATOM 3929 C CA . ALA A 1 492 ? -10.746 -7.101 25.746 1.00 95.50 492 ALA A CA 1
ATOM 3930 C C . ALA A 1 492 ? -9.661 -8.002 26.366 1.00 95.50 492 ALA A C 1
ATOM 3932 O O . ALA A 1 492 ? -8.980 -8.725 25.641 1.00 95.50 492 ALA A O 1
ATOM 3933 N N . ARG A 1 493 ? -9.539 -8.027 27.703 1.00 95.31 493 ARG A N 1
ATOM 3934 C CA . ARG A 1 493 ? -8.606 -8.934 28.402 1.00 95.31 493 ARG A CA 1
ATOM 3935 C C . ARG A 1 493 ? -8.915 -10.405 28.147 1.00 95.31 493 ARG A C 1
ATOM 3937 O O . ARG A 1 493 ? -7.989 -11.178 27.954 1.00 95.31 493 ARG A O 1
ATOM 3944 N N . ILE A 1 494 ? -10.196 -10.784 28.143 1.00 94.69 494 ILE A N 1
ATOM 3945 C CA . ILE A 1 494 ? -10.617 -12.167 27.870 1.00 94.69 494 ILE A CA 1
ATOM 3946 C C . ILE A 1 494 ? -10.209 -12.579 26.454 1.00 94.69 494 ILE A C 1
ATOM 3948 O O . ILE A 1 494 ? -9.671 -13.665 26.279 1.00 94.69 494 ILE A O 1
ATOM 3952 N N . VAL A 1 495 ? -10.422 -11.706 25.464 1.00 92.50 495 VAL A N 1
ATOM 3953 C CA . VAL A 1 495 ? -10.029 -11.975 24.073 1.00 92.50 495 VAL A CA 1
ATOM 3954 C C . VAL A 1 495 ? -8.525 -12.205 23.957 1.00 92.50 495 VAL A C 1
ATOM 3956 O O . VAL A 1 495 ? -8.115 -13.221 23.402 1.00 92.50 495 VAL A O 1
ATOM 3959 N N . VAL A 1 496 ? -7.705 -11.326 24.542 1.00 91.31 496 VAL A N 1
ATOM 3960 C CA . VAL A 1 496 ? -6.243 -11.497 24.527 1.00 91.31 496 VAL A CA 1
ATOM 3961 C C . VAL A 1 496 ? -5.821 -12.781 25.242 1.00 91.31 496 VAL A C 1
ATOM 3963 O O . VAL A 1 496 ? -5.078 -13.567 24.669 1.00 91.31 496 VAL A O 1
ATOM 3966 N N . ALA A 1 497 ? -6.354 -13.043 26.438 1.00 89.81 497 ALA A N 1
ATOM 3967 C CA . ALA A 1 497 ? -6.022 -14.238 27.216 1.00 89.81 497 ALA A CA 1
ATOM 3968 C C . ALA A 1 497 ? -6.469 -15.554 26.556 1.00 89.81 497 ALA A C 1
ATOM 3970 O O . ALA A 1 497 ? -5.937 -16.604 26.885 1.00 89.81 497 ALA A O 1
ATOM 3971 N N . SER A 1 498 ? -7.460 -15.521 25.659 1.00 86.31 498 SER A N 1
ATOM 3972 C CA . SER A 1 498 ? -7.915 -16.706 24.917 1.00 86.31 498 SER A CA 1
ATOM 3973 C C . SER A 1 498 ? -7.068 -17.040 23.686 1.00 86.31 498 SER A C 1
ATOM 3975 O O . SER A 1 498 ? -7.241 -18.112 23.110 1.00 86.31 498 SER A O 1
ATOM 3977 N N . ALA A 1 499 ? -6.204 -16.114 23.266 1.00 80.00 499 ALA A N 1
ATOM 3978 C CA . ALA A 1 499 ? -5.350 -16.250 22.091 1.00 80.00 499 ALA A CA 1
ATOM 3979 C C . ALA A 1 499 ? -3.877 -16.545 22.440 1.00 80.00 499 ALA A C 1
ATOM 3981 O O . ALA A 1 499 ? -3.114 -16.912 21.546 1.00 80.00 499 ALA A O 1
ATOM 3982 N N . GLU A 1 500 ? -3.479 -16.366 23.702 1.00 68.38 500 GLU A N 1
ATOM 3983 C CA . GLU A 1 500 ? -2.198 -16.829 24.266 1.00 68.38 500 GLU A CA 1
ATOM 3984 C C . GLU A 1 500 ? -2.298 -18.293 24.709 1.00 68.38 500 GLU A C 1
ATOM 3986 O O . GLU A 1 500 ? -1.305 -19.028 24.491 1.00 68.38 500 GLU A O 1
#

Solvent-accessible surface area (backbone atoms only — not comparable to full-atom values): 27243 Å² total; per-residue (Å²): 135,84,77,76,80,68,62,45,34,27,35,39,38,29,64,42,52,41,70,71,36,39,50,52,53,53,41,40,78,81,49,82,63,90,41,47,41,29,33,34,67,46,78,55,58,33,72,67,43,49,51,52,53,51,59,53,57,73,61,86,57,52,70,69,64,60,57,53,67,63,40,66,79,33,13,57,40,82,49,29,63,61,60,62,59,57,57,74,54,73,67,42,86,54,61,51,71,50,76,69,87,64,30,36,31,29,38,58,37,54,34,26,59,75,47,67,43,76,79,34,70,57,42,61,57,42,42,78,79,39,77,57,38,93,52,83,54,64,43,53,61,54,64,71,63,29,64,77,37,35,43,74,56,32,59,34,54,71,76,52,44,51,52,28,53,50,52,52,48,62,64,40,46,78,51,70,68,59,98,82,57,92,65,80,60,57,70,44,38,53,54,49,34,54,51,41,49,57,59,69,67,63,88,61,76,85,50,63,38,54,44,48,66,42,97,86,71,47,51,35,30,42,61,57,45,51,51,50,34,52,53,40,52,52,50,52,52,50,50,28,51,50,23,54,63,70,70,33,60,74,57,23,50,53,48,50,52,47,52,52,51,49,23,74,76,57,58,41,46,79,45,76,43,43,69,46,24,61,80,72,45,58,30,25,41,36,39,38,30,59,86,59,41,26,30,38,40,31,53,19,68,37,52,32,57,49,76,39,73,58,69,43,65,44,99,86,69,44,63,26,40,41,79,42,68,37,85,88,35,31,29,30,25,27,20,18,50,39,42,52,45,60,75,66,46,51,60,65,50,51,21,55,55,71,68,44,76,61,46,69,32,46,81,76,9,32,39,41,33,64,47,80,75,64,48,29,44,40,55,50,31,69,77,38,64,81,66,74,38,64,73,58,52,47,53,57,53,25,56,51,41,34,30,53,77,72,43,37,43,64,82,71,55,41,32,72,34,23,36,29,37,83,87,78,73,43,78,46,83,50,81,71,84,59,52,41,75,54,52,83,88,51,75,41,70,69,48,49,51,51,55,58,60,51,51,42,56,27,24,67,59,66,81,39,71,68,62,20,53,51,41,40,51,48,44,51,56,43,72,72,33,64,69,59,43,51,49,40,46,52,53,18,52,52,49,51,65,73,55,110

Nearest PDB structures (foldseek):
  7udq-assembly2_B  TM=4.579E-01  e=1.236E-01  Homo sapiens
  7udp-assembly1_A  TM=3.909E-01  e=1.118E-01  Homo sapiens
  4ped-assembly1_A  TM=4.066E-01  e=1.587E-01  Homo sapiens
  7udq-assembly1_A  TM=3.203E-01  e=6.450E-02  Homo sapiens
  5i35-assembly1_A  TM=3.679E-01  e=2.489E-01  Homo sapiens

Sequence (500 aa):
MTTTNASPFQVLAMPLNRPDVVDLLHQQLSQPTAGTSLNILAQRPTAAARRHWLADMHHTPTLSQFLTIHDPHHHLVPTTTTQLVPAQFLREAGFLTRNMGGWSPLYFGVGQWLASPEADVLGRHTAVLKTYGPRIHYFGSHEPLVAARLHQETGLEWPALLRAVRHLADQRTNALLRPEDPAPRWPTWTRYAEQVYRWLETETIGRWNEPLVTVAGVAVPRLLLLDELLHFLVRIEAERRTAVLQQNPAIADALGAWQEQFTAVTNLFFILKGEYIMGRHRRSTIMLLPELGVVVKQPGLEPFHEVQLNARTSPSGQPENWPHLLADGALVTAAGRIRLILEDGLIPRLNNVFGLNVLFSSLLGLSIEPHITGPTFQEYIWANPSQLTLDFYQQIVMHQQVCEQLQVENGDWHAANFMVDEQTQKLTHIDWGAARPLLPHEKNETEALARLKQVKNIAYSFNDEALAARTEALHEQLVQDDALLADVRRRARIVVASAE

Foldseek 3Di:
DDPPQFFFKFWKKFFCLFPQNLVLLLVCLVDNDFAFKKKFFDQAFDLVLVVVLLVCLVPPDDLVSLQCRLFRVRRIDMDGPSPQDQVVQSPPPCSQPDCLPQFHKMQTGMMGGPDQLVVDPRSVRMDGPATDGHGAFAQGFDSVVQQVCVCVQFVDHPVLQSQQSNVVVVVCCVLSPDPPDPDDSLVSLLVVLVVLLVQLLPDDQPPQNFFDQDPVRRGHHNVVSVVSSLVSVSVLVVQLSVCVSVVNCVSVVVSVVSQVVCCVVQVKDWDQFHSMDRPDGQSKIWIDRVSSQKIKIFGGKHFAWDKDRQPDADPVRRGHIDTDGDPSRRIYTLLSLLVVCVVQCQVVLVCLLLVWPWDANNSSSMIITGRDDAQQQLVVCVVPVVLPDLVLLLLLLLSLLLCVVSQKDQLDLASRQWGAPPVVRHTRGHDSVRIDHHDPVCNDPVNSVVSLLSNLVNLSNNVDPVSSVSSNVSSCVQVVPPVNVVVSNVVSVVSSVVSD

Radius of gyration: 23.62 Å; Cα contacts (8 Å, |Δi|>4): 845; chains: 1; bounding box: 68×62×66 Å